Protein AF-A0A256HX04-F1 (afdb_monomer_lite)

Sequence (678 aa):
MGCPYHSNGNDEEATDGHADDVNDGSSVSSDRGIERRSFMKSALAIGGASALTTATGLYGTPETVSAEGGDRIGAEARDNRQHAWDGFETDISEGGVTAHPSHHVTLHLNYVPGKEEEPSAADRATVEEVLREIERHFEWASEGVLFTIGYSPAYFDRFDADLPRGLSPKGKVVKPGLLRPKQLIDTPGVTLDHEDPHADEAEVCLHLASNNAQNIMAVEELLWGGEAEMDGDTVEFDATFSGVLETAGNGSGRPTEYPYRRTGFAGHETITEELESDTDFDPDRIPDDPEAELTMGFNDLYRNSIPREDNATIFEDQNLVVPHPPGAFAQGTIQHVSKLDIDLDRFYDENDTEGRRERMFSPDHTDENTGTVGENLGDSSAPGDTPLRELGGETDKAEQTVDDYDDAGVAGHAQKLSRARFDLETRLTEEGRERLSGSERDELLPAEERDDDLDGHDGNQEAEQVLLRRDVATTDQETPGNLFISLMRFNPYMAYIRQAMNGVAFDSKAFGLTGEDRIDDEKIGAGPDSGIVNYLETKVRGNYLVPPITNRALPHPQGEEVDVSVKRAGENYRVTVDGITADAIEDGSVRCGWFYDVNRAGGAEPRQVVQRGNRTTFVFPADGTGVDTAPGGSDGSVRVRFLAKRSDTGRPVRGTAEILQTASGNAGQKGKKGQKKS

Radius of gyration: 29.5 Å; chains: 1; bounding box: 143×85×70 Å

Secondary structure (DSSP, 8-state):
--------------------------------PPPHHHHHHHHHHH-HHHHHHHHHHHH-PPP-HHHHTPPP--SGGGTT-SS--GGGS-B-STTSPBPPPSEEEEEEEEE---SSSSPPHHHHHHHHHHHHHHHHHS-SSSSS-EEEEEE-HHHHTTSSSPPPGGGPPSSS--TTSS--HHHHHTSTTTS-TT---EE---SEEEEEEES-HHHHHHHHHHTTT--EEETTEEE--SS-STTTEEESSSSSS---STTTEEEEE-SHHHHHHHHHHHSSS-GGGS-S-TT--STTS-----TTTS--HHHHS--TTB-SSS----GGGTT-EEEEEEEEEE-HHHHHHH--HHHHHHHHS-TT--HHHHTTTSGGGTT-SS-TTS-S--TT-S--HHHHHHHHHHHHS---HHHHHHTT-B-SGGGB-HHHHHHHTTSTTGGGSS-S--S---TT-SS----B-S-EE--EEE-TTTS-EEEEEEEESSTHHHHHHHHHHTT--EEGGGGT--GGG--EEPPPP-STTSTTGGGEEEEEEEEEEE--GGG-SS--SS-EE--EEEEEETTEEEEEEES--GGGB-TT--EEEEHHHHHTT-SBPPSEEEEETTEEEEEEESTTS-TTTS---TTSEEEEEEEEEBTTT--EEEEEEEEE------------------

Structure (mmCIF, N/CA/C/O backbone):
data_AF-A0A256HX04-F1
#
_entry.id   AF-A0A256HX04-F1
#
loop_
_atom_site.group_PDB
_atom_site.id
_atom_site.type_symbol
_atom_site.label_atom_id
_atom_site.label_alt_id
_atom_site.label_comp_id
_atom_site.label_asym_id
_atom_site.label_entity_id
_atom_site.label_seq_id
_atom_site.pdbx_PDB_ins_code
_atom_site.Cartn_x
_atom_site.Cartn_y
_atom_site.Cartn_z
_atom_site.occupancy
_atom_site.B_iso_or_equiv
_atom_site.auth_seq_id
_atom_site.auth_comp_id
_atom_site.auth_asym_id
_atom_site.auth_atom_id
_atom_site.pdbx_PDB_model_num
ATOM 1 N N . MET A 1 1 ? 68.482 43.395 -7.588 1.00 31.81 1 MET A N 1
ATOM 2 C CA . MET A 1 1 ? 68.992 44.085 -8.795 1.00 31.81 1 MET A CA 1
ATOM 3 C C . MET A 1 1 ? 67.844 44.105 -9.789 1.00 31.81 1 MET A C 1
ATOM 5 O O . MET A 1 1 ? 67.400 43.022 -10.112 1.00 31.81 1 MET A O 1
ATOM 9 N N . GLY A 1 2 ? 67.246 45.189 -10.262 1.00 28.05 2 GLY A N 1
ATOM 10 C CA . GLY A 1 2 ? 67.180 46.604 -9.907 1.00 28.05 2 GLY A CA 1
ATOM 11 C C . GLY A 1 2 ? 65.850 47.115 -10.505 1.00 28.05 2 GLY A C 1
ATOM 12 O O . GLY A 1 2 ? 65.394 46.583 -11.511 1.00 28.05 2 GLY A O 1
ATOM 13 N N . CYS A 1 3 ? 65.216 48.088 -9.849 1.00 24.70 3 CYS A N 1
ATOM 14 C CA . CYS A 1 3 ? 64.120 48.938 -10.370 1.00 24.70 3 CYS A CA 1
ATOM 15 C C . CYS A 1 3 ? 64.614 49.734 -11.629 1.00 24.70 3 CYS A C 1
ATOM 17 O O . CYS A 1 3 ? 65.830 49.663 -11.842 1.00 24.70 3 CYS A O 1
ATOM 19 N N . PRO A 1 4 ? 63.851 50.580 -12.390 1.00 45.75 4 PRO A N 1
ATOM 20 C CA . PRO A 1 4 ? 62.497 51.139 -12.152 1.00 45.75 4 PRO A CA 1
ATOM 21 C C . PRO A 1 4 ? 61.630 51.570 -13.403 1.00 45.75 4 PRO A C 1
ATOM 23 O O . PRO A 1 4 ? 62.069 51.504 -14.541 1.00 45.75 4 PRO A O 1
ATOM 26 N N . TYR A 1 5 ? 60.412 52.082 -13.128 1.00 27.88 5 TYR A N 1
ATOM 27 C CA . TYR A 1 5 ? 59.719 53.295 -13.663 1.00 27.88 5 TYR A CA 1
ATOM 28 C C . TYR A 1 5 ? 59.412 53.576 -15.170 1.00 27.88 5 TYR A C 1
ATOM 30 O O . TYR A 1 5 ? 60.331 53.680 -15.970 1.00 27.88 5 TYR A O 1
ATOM 38 N N . HIS A 1 6 ? 58.132 53.975 -15.405 1.00 28.02 6 HIS A N 1
ATOM 39 C CA . HIS A 1 6 ? 57.567 55.044 -16.295 1.00 28.02 6 HIS A CA 1
ATOM 40 C C . HIS A 1 6 ? 57.837 55.015 -17.822 1.00 28.02 6 HIS A C 1
ATOM 42 O O . HIS A 1 6 ? 58.852 54.506 -18.258 1.00 28.02 6 HIS A O 1
ATOM 48 N N . SER A 1 7 ? 57.064 55.615 -18.739 1.00 26.83 7 SER A N 1
ATOM 49 C CA . SER A 1 7 ? 55.732 56.249 -18.856 1.00 26.83 7 SER A CA 1
ATOM 50 C C . SER A 1 7 ? 55.528 56.607 -20.354 1.00 26.83 7 SER A C 1
ATOM 52 O O . SER A 1 7 ? 56.500 56.596 -21.107 1.00 26.83 7 SER A O 1
ATOM 54 N N . ASN A 1 8 ? 54.314 57.051 -20.724 1.00 27.41 8 ASN A N 1
ATOM 55 C CA . ASN A 1 8 ? 53.924 57.765 -21.965 1.00 27.41 8 ASN A CA 1
ATOM 56 C C . ASN A 1 8 ? 53.760 56.881 -23.220 1.00 27.41 8 ASN A C 1
ATOM 58 O O . ASN A 1 8 ? 54.606 56.048 -23.501 1.00 27.41 8 ASN A O 1
ATOM 62 N N . GLY A 1 9 ? 52.744 57.031 -24.067 1.00 24.61 9 GLY A N 1
ATOM 63 C CA . GLY A 1 9 ? 51.676 58.022 -24.189 1.00 24.61 9 GLY A CA 1
ATOM 64 C C . GLY A 1 9 ? 51.211 58.057 -25.656 1.00 24.61 9 GLY A C 1
ATOM 65 O O . GLY A 1 9 ? 52.029 57.796 -26.533 1.00 24.61 9 GLY A O 1
ATOM 66 N N . ASN A 1 10 ? 49.945 58.443 -25.859 1.00 26.70 10 ASN A N 1
ATOM 67 C CA . ASN A 1 10 ? 49.370 59.067 -27.065 1.00 26.70 10 ASN A CA 1
ATOM 68 C C . ASN A 1 10 ? 49.108 58.228 -28.339 1.00 26.70 10 ASN A C 1
ATOM 70 O O . ASN A 1 10 ? 50.038 57.767 -28.989 1.00 26.70 10 ASN A O 1
ATOM 74 N N . ASP A 1 11 ? 47.825 58.044 -28.696 1.00 28.39 11 ASP A N 1
ATOM 75 C CA . ASP A 1 11 ? 47.053 58.832 -29.700 1.00 28.39 11 ASP A CA 1
ATOM 76 C C . ASP A 1 11 ? 45.662 58.151 -29.890 1.00 28.39 11 ASP A C 1
ATOM 78 O O . ASP A 1 11 ? 45.596 56.932 -30.027 1.00 28.39 11 ASP A O 1
ATOM 82 N N . GLU A 1 12 ? 44.535 58.796 -29.533 1.00 27.50 12 GLU A N 1
ATOM 83 C CA . GLU A 1 12 ? 43.571 59.509 -30.424 1.00 27.50 12 GLU A CA 1
ATOM 84 C C . GLU A 1 12 ? 43.006 58.592 -31.545 1.00 27.50 12 GLU A C 1
ATOM 86 O O . GLU A 1 12 ? 43.767 58.016 -32.307 1.00 27.50 12 GLU A O 1
ATOM 91 N N . GLU A 1 13 ? 41.706 58.295 -31.686 1.00 28.83 13 GLU A N 1
ATOM 92 C CA . GLU A 1 13 ? 40.530 59.171 -31.816 1.00 28.83 13 GLU A CA 1
ATOM 93 C C . GLU A 1 13 ? 39.208 58.459 -31.436 1.00 28.83 13 GLU A C 1
ATOM 95 O O . GLU A 1 13 ? 39.074 57.237 -31.479 1.00 28.83 13 GLU A O 1
ATOM 100 N N . ALA A 1 14 ? 38.224 59.288 -31.086 1.00 26.91 14 ALA A N 1
ATOM 101 C CA . ALA A 1 14 ? 36.896 58.982 -30.568 1.00 26.91 14 ALA A CA 1
ATOM 102 C C . ALA A 1 14 ? 35.855 58.581 -31.631 1.00 26.91 14 ALA A C 1
ATOM 104 O O . ALA A 1 14 ? 35.930 59.037 -32.765 1.00 26.91 14 ALA A O 1
ATOM 105 N N . THR A 1 15 ? 34.797 57.872 -31.213 1.00 28.62 15 THR A N 1
ATOM 106 C CA . THR A 1 15 ? 33.398 58.261 -31.501 1.00 28.62 15 THR A CA 1
ATOM 107 C C . THR A 1 15 ? 32.454 57.755 -30.401 1.00 28.62 15 THR A C 1
ATOM 109 O O . THR A 1 15 ? 32.723 56.752 -29.745 1.00 28.62 15 THR A O 1
ATOM 112 N N . ASP A 1 16 ? 31.404 58.545 -30.176 1.00 28.33 16 ASP A N 1
ATOM 113 C CA . ASP A 1 16 ? 30.511 58.618 -29.017 1.00 28.33 16 ASP A CA 1
ATOM 114 C C . ASP A 1 16 ? 29.793 57.323 -28.603 1.00 28.33 16 ASP A C 1
ATOM 116 O O . ASP A 1 16 ? 29.107 56.687 -29.403 1.00 28.33 16 ASP A O 1
ATOM 120 N N . GLY A 1 17 ? 29.827 57.040 -27.297 1.00 26.16 17 GLY A N 1
ATOM 121 C CA . GLY A 1 17 ? 28.884 56.173 -26.593 1.00 26.16 17 GLY A CA 1
ATOM 122 C C . GLY A 1 17 ? 28.223 56.962 -25.464 1.00 26.16 17 GLY A C 1
ATOM 123 O O . GLY A 1 17 ? 28.904 57.464 -24.571 1.00 26.16 17 GLY A O 1
ATOM 124 N N . HIS A 1 18 ? 26.903 57.122 -25.549 1.00 29.52 18 HIS A N 1
ATOM 125 C CA . HIS A 1 18 ? 26.073 57.748 -24.522 1.00 29.52 18 HIS A CA 1
ATOM 126 C C . HIS A 1 18 ? 26.058 56.875 -23.258 1.00 29.52 18 HIS A C 1
ATOM 128 O O . HIS A 1 18 ? 25.979 55.652 -23.347 1.00 29.52 18 HIS A O 1
ATOM 134 N N . ALA A 1 19 ? 26.179 57.540 -22.113 1.00 27.75 19 ALA A N 1
ATOM 135 C CA . ALA A 1 19 ? 26.270 56.969 -20.779 1.00 27.75 19 ALA A CA 1
ATOM 136 C C . ALA A 1 19 ? 24.975 56.277 -20.332 1.00 27.75 19 ALA A C 1
ATOM 138 O O . ALA A 1 19 ? 23.899 56.766 -20.655 1.00 27.75 19 ALA A O 1
ATOM 139 N N . ASP A 1 20 ? 25.121 55.207 -19.548 1.00 27.59 20 ASP A N 1
ATOM 140 C CA . ASP A 1 20 ? 24.431 55.027 -18.266 1.00 27.59 20 ASP A CA 1
ATOM 141 C C . ASP A 1 20 ? 25.226 54.032 -17.386 1.00 27.59 20 ASP A C 1
ATOM 143 O O . ASP A 1 20 ? 26.113 53.323 -17.861 1.00 27.59 20 ASP A O 1
ATOM 147 N N . ASP A 1 21 ? 24.974 54.107 -16.082 1.00 28.39 21 ASP A N 1
ATOM 148 C CA . ASP A 1 21 ? 25.891 53.932 -14.950 1.00 28.39 21 ASP A CA 1
ATOM 149 C C . ASP A 1 21 ? 26.612 52.584 -14.741 1.00 28.39 21 ASP A C 1
ATOM 151 O O . ASP A 1 21 ? 26.086 51.491 -14.944 1.00 28.39 21 ASP A O 1
ATOM 155 N N . VAL A 1 22 ? 27.817 52.702 -14.170 1.00 29.70 22 VAL A N 1
ATOM 156 C CA . VAL A 1 22 ? 28.608 51.631 -13.549 1.00 29.70 22 VAL A CA 1
ATOM 157 C C . VAL A 1 22 ? 28.387 51.653 -12.035 1.00 29.70 22 VAL A C 1
ATOM 159 O O . VAL A 1 22 ? 28.636 52.681 -11.408 1.00 29.70 22 VAL A O 1
ATOM 162 N N . ASN A 1 23 ? 28.043 50.508 -11.436 1.00 27.38 23 ASN A N 1
ATOM 163 C CA . ASN A 1 23 ? 28.589 50.100 -10.132 1.00 27.38 23 ASN A CA 1
ATOM 164 C C . ASN A 1 23 ? 28.454 48.572 -9.960 1.00 27.38 23 ASN A C 1
ATOM 166 O O . ASN A 1 23 ? 27.360 48.052 -9.774 1.00 27.38 23 ASN A O 1
ATOM 170 N N . ASP A 1 24 ? 29.504 47.835 -10.318 1.00 27.61 24 ASP A N 1
ATOM 171 C CA . ASP A 1 24 ? 30.390 47.095 -9.394 1.00 27.61 24 ASP A CA 1
ATOM 172 C C . ASP A 1 24 ? 29.794 45.776 -8.863 1.00 27.61 24 ASP A C 1
ATOM 174 O O . ASP A 1 24 ? 29.375 45.651 -7.714 1.00 27.61 24 ASP A O 1
ATOM 178 N N . GLY A 1 25 ? 29.763 44.774 -9.748 1.00 26.23 25 GLY A N 1
ATOM 179 C CA . GLY A 1 25 ? 29.588 43.369 -9.395 1.00 26.23 25 GLY A CA 1
ATOM 180 C C . GLY A 1 25 ? 30.955 42.726 -9.199 1.00 26.23 25 GLY A C 1
ATOM 181 O O . GLY A 1 25 ? 31.544 42.191 -10.138 1.00 26.23 25 GLY A O 1
ATOM 182 N N . SER A 1 26 ? 31.463 42.803 -7.972 1.00 29.31 26 SER A N 1
ATOM 183 C CA . SER A 1 26 ? 32.630 42.051 -7.536 1.00 29.31 26 SER A CA 1
ATOM 184 C C . SER A 1 26 ? 32.356 40.555 -7.679 1.00 29.31 26 SER A C 1
ATOM 186 O O . SER A 1 26 ? 31.420 40.025 -7.081 1.00 29.31 26 SER A O 1
ATOM 188 N N . SER A 1 27 ? 33.205 39.889 -8.455 1.00 34.09 27 SER A N 1
ATOM 189 C CA . SER A 1 27 ? 33.306 38.440 -8.584 1.00 34.09 27 SER A CA 1
ATOM 190 C C . SER A 1 27 ? 33.286 37.749 -7.217 1.00 34.09 27 SER A C 1
ATOM 192 O O . SER A 1 27 ? 34.272 37.811 -6.474 1.00 34.09 27 SER A O 1
ATOM 194 N N . VAL A 1 28 ? 32.191 37.061 -6.905 1.00 32.03 28 VAL A N 1
ATOM 195 C CA . VAL A 1 28 ? 32.170 36.069 -5.832 1.00 32.03 28 VAL A CA 1
ATOM 196 C C . VAL A 1 28 ? 32.679 34.756 -6.414 1.00 32.03 28 VAL A C 1
ATOM 198 O O . VAL A 1 28 ? 32.080 34.161 -7.302 1.00 32.03 28 VAL A O 1
ATOM 201 N N . SER A 1 29 ? 33.856 34.383 -5.926 1.00 28.64 29 SER A N 1
ATOM 202 C CA . SER A 1 29 ? 34.452 33.051 -5.942 1.00 28.64 29 SER A CA 1
ATOM 203 C C . SER A 1 29 ? 33.403 31.934 -5.856 1.00 28.64 29 SER A C 1
ATOM 205 O O . SER A 1 29 ? 32.750 31.794 -4.827 1.00 28.64 29 SER A O 1
ATOM 207 N N . SER A 1 30 ? 33.301 31.119 -6.907 1.00 34.03 30 SER A N 1
ATOM 208 C CA . SER A 1 30 ? 32.633 29.816 -6.902 1.00 34.03 30 SER A CA 1
ATOM 209 C C . SER A 1 30 ? 33.324 28.895 -5.892 1.00 34.03 30 SER A C 1
ATOM 211 O O . SER A 1 30 ? 34.423 28.392 -6.155 1.00 34.03 30 SER A O 1
ATOM 213 N N . ASP A 1 31 ? 32.719 28.721 -4.722 1.00 36.41 31 ASP A N 1
ATOM 214 C CA . ASP A 1 31 ? 33.181 27.744 -3.745 1.00 36.41 31 ASP A CA 1
ATOM 215 C C . ASP A 1 31 ? 32.809 26.340 -4.238 1.00 36.41 31 ASP A C 1
ATOM 217 O O . ASP A 1 31 ? 31.686 26.101 -4.681 1.00 36.41 31 ASP A O 1
ATOM 221 N N . ARG A 1 32 ? 33.777 25.421 -4.213 1.00 39.53 32 ARG A N 1
ATOM 222 C CA . ARG A 1 32 ? 33.613 24.011 -4.601 1.00 39.53 32 ARG A CA 1
ATOM 223 C C . ARG A 1 32 ? 32.899 23.253 -3.478 1.00 39.53 32 ARG A C 1
ATOM 225 O O . ARG A 1 32 ? 33.525 22.461 -2.777 1.00 39.53 32 ARG A O 1
ATOM 232 N N . GLY A 1 33 ? 31.624 23.558 -3.266 1.00 41.88 33 GLY A N 1
ATOM 233 C CA . GLY A 1 33 ? 30.736 22.786 -2.400 1.00 41.88 33 GLY A CA 1
ATOM 234 C C . GLY A 1 33 ? 30.091 21.646 -3.183 1.00 41.88 33 GLY A C 1
ATOM 235 O O . GLY A 1 33 ? 29.759 21.826 -4.350 1.00 41.88 33 GLY A O 1
ATOM 236 N N . ILE A 1 34 ? 29.928 20.483 -2.550 1.00 55.97 34 ILE A N 1
ATOM 237 C CA . ILE A 1 34 ? 29.044 19.426 -3.060 1.00 55.97 34 ILE A CA 1
ATOM 238 C C . ILE A 1 34 ? 27.630 20.018 -3.128 1.00 55.97 34 ILE A C 1
ATOM 240 O O . ILE A 1 34 ? 27.172 20.649 -2.167 1.00 55.97 34 ILE A O 1
ATOM 244 N N . GLU A 1 35 ? 26.965 19.862 -4.269 1.00 77.31 35 GLU A N 1
ATOM 245 C CA . GLU A 1 35 ? 25.598 20.335 -4.465 1.00 77.31 35 GLU A CA 1
ATOM 246 C C . GLU A 1 35 ? 24.657 19.674 -3.443 1.00 77.31 35 GLU A C 1
ATOM 248 O O . GLU A 1 35 ? 24.778 18.481 -3.165 1.00 77.31 35 GLU A O 1
ATOM 253 N N . ARG A 1 36 ? 23.745 20.453 -2.832 1.00 75.88 36 ARG A N 1
ATOM 254 C CA . ARG A 1 36 ? 22.874 19.994 -1.724 1.00 75.88 36 ARG A CA 1
ATOM 255 C C . ARG A 1 36 ? 22.193 18.670 -2.038 1.00 75.88 36 ARG A C 1
ATOM 257 O O . ARG A 1 36 ? 22.137 17.794 -1.181 1.00 75.88 36 ARG A O 1
ATOM 264 N N . ARG A 1 37 ? 21.682 18.557 -3.259 1.00 68.81 37 ARG A N 1
ATOM 265 C CA . ARG A 1 37 ? 20.945 17.397 -3.739 1.00 68.81 37 ARG A CA 1
ATOM 266 C C . ARG A 1 37 ? 21.820 16.137 -3.739 1.00 68.81 37 ARG A C 1
ATOM 268 O O . ARG A 1 37 ? 21.463 15.182 -3.058 1.00 68.81 37 ARG A O 1
ATOM 275 N N . SER A 1 38 ? 22.981 16.183 -4.394 1.00 70.00 38 SER A N 1
ATOM 276 C CA . SER A 1 38 ? 23.951 15.078 -4.432 1.00 70.00 38 SER A CA 1
ATOM 277 C C . SER A 1 38 ? 24.375 14.630 -3.025 1.00 70.00 38 SER A C 1
ATOM 279 O O . SER A 1 38 ? 24.358 13.442 -2.717 1.00 70.00 38 SER A O 1
ATOM 281 N N . PHE A 1 39 ? 24.643 15.569 -2.105 1.00 80.25 39 PHE A N 1
ATOM 282 C CA . PHE A 1 39 ? 24.983 15.201 -0.726 1.00 80.25 39 PHE A CA 1
ATOM 283 C C . PHE A 1 39 ? 23.847 14.459 -0.004 1.00 80.25 39 PHE A C 1
ATOM 285 O O . PHE A 1 39 ? 24.104 13.475 0.690 1.00 80.25 39 PHE A O 1
ATOM 292 N N . MET A 1 40 ? 22.603 14.942 -0.114 1.00 78.19 40 MET A N 1
ATOM 293 C CA . MET A 1 40 ? 21.465 14.373 0.620 1.00 78.19 40 MET A CA 1
ATOM 294 C C . MET A 1 40 ? 21.167 12.935 0.225 1.00 78.19 40 MET A C 1
ATOM 296 O O . MET A 1 40 ? 20.784 12.137 1.080 1.00 78.19 40 MET A O 1
ATOM 300 N N . LYS A 1 41 ? 21.375 12.599 -1.043 1.00 67.00 41 LYS A N 1
ATOM 301 C CA . LYS A 1 41 ? 21.147 11.250 -1.548 1.00 67.00 41 LYS A CA 1
ATOM 302 C C . LYS A 1 41 ? 22.207 10.277 -1.060 1.00 67.00 41 LYS A C 1
ATOM 304 O O . LYS A 1 41 ? 21.853 9.292 -0.418 1.00 67.00 41 LYS A O 1
ATOM 309 N N . SER A 1 42 ? 23.492 10.627 -1.183 1.00 73.44 42 SER A N 1
ATOM 310 C CA . SER A 1 42 ? 24.570 9.823 -0.593 1.00 73.44 42 SER A CA 1
ATOM 311 C C . SER A 1 42 ? 24.398 9.681 0.926 1.00 73.44 42 SER A C 1
ATOM 313 O O . SER A 1 42 ? 24.632 8.614 1.493 1.00 73.44 42 SER A O 1
ATOM 315 N N . ALA A 1 43 ? 23.950 10.742 1.609 1.00 77.88 43 ALA A N 1
ATOM 316 C CA . ALA A 1 43 ? 23.636 10.694 3.034 1.00 77.88 43 ALA A CA 1
ATOM 317 C C . ALA A 1 43 ? 22.478 9.729 3.340 1.00 77.88 43 ALA A C 1
ATOM 319 O O . ALA A 1 43 ? 22.570 8.987 4.315 1.00 77.88 43 ALA A O 1
ATOM 320 N N . LEU A 1 44 ? 21.431 9.686 2.511 1.00 77.75 44 LEU A N 1
ATOM 321 C CA . LEU A 1 44 ? 20.323 8.738 2.644 1.00 77.75 44 LEU A CA 1
ATOM 322 C C . LEU A 1 44 ? 20.750 7.296 2.350 1.00 77.75 44 LEU A C 1
ATOM 324 O O . LEU A 1 44 ? 20.346 6.390 3.082 1.00 77.75 44 LEU A O 1
ATOM 328 N N . ALA A 1 45 ? 21.579 7.078 1.327 1.00 75.00 45 ALA A N 1
ATOM 329 C CA . ALA A 1 45 ? 22.135 5.770 0.989 1.00 75.00 45 ALA A CA 1
ATOM 330 C C . ALA A 1 45 ? 22.935 5.195 2.168 1.00 75.00 45 ALA A C 1
ATOM 332 O O . ALA A 1 45 ? 22.674 4.074 2.606 1.00 75.00 45 ALA A O 1
ATOM 333 N N . ILE A 1 46 ? 23.818 6.004 2.769 1.00 77.44 46 ILE A N 1
ATOM 334 C CA . ILE A 1 46 ? 24.570 5.643 3.985 1.00 77.44 46 ILE A CA 1
ATOM 335 C C . ILE A 1 46 ? 23.630 5.487 5.191 1.00 77.44 46 ILE A C 1
ATOM 337 O O . ILE A 1 46 ? 23.774 4.564 5.995 1.00 77.44 46 ILE A O 1
ATOM 341 N N . GLY A 1 47 ? 22.680 6.412 5.322 1.00 77.75 47 GLY A N 1
ATOM 342 C CA . GLY A 1 47 ? 21.753 6.518 6.435 1.00 77.75 47 GLY A CA 1
ATOM 343 C C . GLY A 1 47 ? 22.410 6.845 7.782 1.00 77.75 47 GLY A C 1
ATOM 344 O O . GLY A 1 47 ? 23.625 6.978 7.952 1.00 77.75 47 GLY A O 1
ATOM 345 N N . GLY A 1 48 ? 21.557 6.955 8.794 1.00 77.44 48 GLY A N 1
ATOM 346 C CA . GLY A 1 48 ? 21.949 7.022 10.195 1.00 77.44 48 GLY A CA 1
ATOM 347 C C . GLY A 1 48 ? 22.441 8.374 10.737 1.00 77.44 48 GLY A C 1
ATOM 348 O O . GLY A 1 48 ? 22.615 9.356 10.020 1.00 77.44 48 GLY A O 1
ATOM 349 N N . ALA A 1 49 ? 22.697 8.418 12.051 1.00 77.19 49 ALA A N 1
ATOM 350 C CA . ALA A 1 49 ? 22.782 9.654 12.833 1.00 77.19 49 ALA A CA 1
ATOM 351 C C . ALA A 1 49 ? 23.905 10.580 12.378 1.00 77.19 49 ALA A C 1
ATOM 353 O O . ALA A 1 49 ? 23.778 11.802 12.423 1.00 77.19 49 ALA A O 1
ATOM 354 N N . SER A 1 50 ? 25.023 9.999 11.935 1.00 73.75 50 SER A N 1
ATOM 355 C CA . SER A 1 50 ? 26.154 10.772 11.417 1.00 73.75 50 SER A CA 1
ATOM 356 C C . SER A 1 50 ? 25.823 11.427 10.074 1.00 73.75 50 SER A C 1
ATOM 358 O O . SER A 1 50 ? 26.186 12.587 9.871 1.00 73.75 50 SER A O 1
ATOM 360 N N . ALA A 1 51 ? 25.112 10.723 9.187 1.00 76.69 51 ALA A N 1
ATOM 361 C CA . ALA A 1 51 ? 24.653 11.275 7.918 1.00 76.69 51 ALA A CA 1
ATOM 362 C C . ALA A 1 51 ? 23.617 12.384 8.156 1.00 76.69 51 ALA A C 1
ATOM 364 O O . ALA A 1 51 ? 23.801 13.495 7.660 1.00 76.69 51 ALA A O 1
ATOM 365 N N . LEU A 1 52 ? 22.630 12.139 9.030 1.00 81.00 52 LEU A N 1
ATOM 366 C CA . LEU A 1 52 ? 21.625 13.130 9.430 1.00 81.00 52 LEU A CA 1
ATOM 367 C C . LEU A 1 52 ? 22.259 14.385 10.050 1.00 81.00 52 LEU A C 1
ATOM 369 O O . LEU A 1 52 ? 21.991 15.496 9.609 1.00 81.00 52 LEU A O 1
ATOM 373 N N . THR A 1 53 ? 23.158 14.224 11.026 1.00 77.56 53 THR A N 1
ATOM 374 C CA . THR A 1 53 ? 23.842 15.358 11.678 1.00 77.56 53 THR A CA 1
ATOM 375 C C . THR A 1 53 ? 24.629 16.194 10.668 1.00 77.56 53 THR A C 1
ATOM 377 O O . THR A 1 53 ? 24.638 17.424 10.741 1.00 77.56 53 THR A O 1
ATOM 380 N N . THR A 1 54 ? 25.294 15.540 9.711 1.00 80.38 54 THR A N 1
ATOM 381 C CA . THR A 1 54 ? 26.069 16.237 8.677 1.00 80.38 54 THR A CA 1
ATOM 382 C C . THR A 1 54 ? 25.150 16.979 7.706 1.00 80.38 54 THR A C 1
ATOM 384 O O . THR A 1 54 ? 25.407 18.145 7.408 1.00 80.38 54 THR A O 1
ATOM 387 N N . ALA A 1 55 ? 24.056 16.343 7.277 1.00 78.94 55 ALA A N 1
ATOM 388 C CA . ALA A 1 55 ? 23.017 16.951 6.450 1.00 78.94 55 ALA A CA 1
ATOM 389 C C . ALA A 1 55 ? 22.442 18.212 7.107 1.00 78.94 55 ALA A C 1
ATOM 391 O O . ALA A 1 55 ? 22.448 19.283 6.499 1.00 78.94 55 ALA A O 1
ATOM 392 N N . THR A 1 56 ? 22.055 18.113 8.381 1.00 79.94 56 THR A N 1
ATOM 393 C CA . THR A 1 56 ? 21.534 19.239 9.159 1.00 79.94 56 THR A CA 1
ATOM 394 C C . THR A 1 56 ? 22.555 20.367 9.296 1.00 79.94 56 THR A C 1
ATOM 396 O O . THR A 1 56 ? 22.228 21.536 9.096 1.00 79.94 56 THR A O 1
ATOM 399 N N . GLY A 1 57 ? 23.815 20.033 9.594 1.00 74.25 57 GLY A N 1
ATOM 400 C CA . GLY A 1 57 ? 24.879 21.025 9.755 1.00 74.25 57 GLY A CA 1
ATOM 401 C C . GLY A 1 57 ? 25.228 21.786 8.472 1.00 74.25 57 GLY A C 1
ATOM 402 O O . GLY A 1 57 ? 25.630 22.947 8.549 1.00 74.25 57 GLY A O 1
ATOM 403 N N . LEU A 1 58 ? 25.086 21.152 7.305 1.00 76.81 58 LEU A N 1
ATOM 404 C CA . LEU A 1 58 ? 25.407 21.758 6.010 1.00 76.81 58 LEU A CA 1
ATOM 405 C C . LEU A 1 58 ? 24.225 22.504 5.382 1.00 76.81 58 LEU A C 1
ATOM 407 O O . LEU A 1 58 ? 24.440 23.530 4.735 1.00 76.81 58 LEU A O 1
ATOM 411 N N . TYR A 1 59 ? 22.998 22.008 5.561 1.00 79.69 59 TYR A N 1
ATOM 412 C CA . TYR A 1 59 ? 21.851 22.436 4.752 1.00 79.69 59 TYR A CA 1
ATOM 413 C C . TYR A 1 59 ? 20.610 22.847 5.556 1.00 79.69 59 TYR A C 1
ATOM 415 O O . TYR A 1 59 ? 19.608 23.234 4.955 1.00 79.69 59 TYR A O 1
ATOM 423 N N . GLY A 1 60 ? 20.691 22.833 6.889 1.00 77.88 60 GLY A N 1
ATOM 424 C CA . GLY A 1 60 ? 19.593 23.203 7.781 1.00 77.88 60 GLY A CA 1
ATOM 425 C C . GLY A 1 60 ? 18.739 22.013 8.216 1.00 77.88 60 GLY A C 1
ATOM 426 O O . GLY A 1 60 ? 18.906 20.890 7.740 1.00 77.88 60 GLY A O 1
ATOM 427 N N . THR A 1 61 ? 17.853 22.264 9.175 1.00 77.56 61 THR A N 1
ATOM 428 C CA . THR A 1 61 ? 16.944 21.267 9.747 1.00 77.56 61 THR A CA 1
ATOM 429 C C . THR A 1 61 ? 15.731 21.044 8.841 1.00 77.56 61 THR A C 1
ATOM 431 O O . THR A 1 61 ? 15.283 22.003 8.212 1.00 77.56 61 THR A O 1
ATOM 434 N N . PRO A 1 62 ? 15.180 19.821 8.786 1.00 76.50 62 PRO A N 1
ATOM 435 C CA . PRO A 1 62 ? 13.854 19.609 8.223 1.00 76.50 62 PRO A CA 1
ATOM 436 C C . PRO A 1 62 ? 12.756 20.308 9.042 1.00 76.50 62 PRO A C 1
ATOM 438 O O . PRO A 1 62 ? 12.951 20.589 10.231 1.00 76.50 62 PRO A O 1
ATOM 441 N N . GLU A 1 63 ? 11.624 20.572 8.385 1.00 73.56 63 GLU A N 1
ATOM 442 C CA . GLU A 1 63 ? 10.450 21.232 8.969 1.00 73.56 63 GLU A CA 1
ATOM 443 C C . GLU A 1 63 ? 9.461 20.219 9.576 1.00 73.56 63 GLU A C 1
ATOM 445 O O . GLU A 1 63 ? 9.442 19.039 9.215 1.00 73.56 63 GLU A O 1
ATOM 450 N N . THR A 1 64 ? 8.645 20.679 10.524 1.00 72.69 64 THR A N 1
ATOM 451 C CA . THR A 1 64 ? 7.629 19.905 11.248 1.00 72.69 64 THR A CA 1
ATOM 452 C C . THR A 1 64 ? 6.214 20.399 10.951 1.00 72.69 64 THR A C 1
ATOM 454 O O . THR A 1 64 ? 5.990 21.582 10.704 1.00 72.69 64 THR A O 1
ATOM 457 N N . VAL A 1 65 ? 5.207 19.534 11.136 1.00 67.94 65 VAL A N 1
ATOM 458 C CA . VAL A 1 65 ? 3.776 19.927 11.048 1.00 67.94 65 VAL A CA 1
ATOM 459 C C . VAL A 1 65 ? 3.443 21.110 11.961 1.00 67.94 65 VAL A C 1
ATOM 461 O O . VAL A 1 65 ? 2.647 21.988 11.626 1.00 67.94 65 VAL A O 1
ATOM 464 N N . SER A 1 66 ? 4.049 21.133 13.151 1.00 61.34 66 SER A N 1
ATOM 465 C CA . SER A 1 66 ? 3.792 22.175 14.147 1.00 61.34 66 SER A CA 1
ATOM 466 C C . SER A 1 66 ? 4.286 23.550 13.695 1.00 61.34 66 SER A C 1
ATOM 468 O O . SER A 1 66 ? 3.682 24.552 14.086 1.00 61.34 66 SER A O 1
ATOM 470 N N . ALA A 1 67 ? 5.336 23.618 12.872 1.00 57.75 67 ALA A N 1
ATOM 471 C CA . ALA A 1 67 ? 5.847 24.880 12.346 1.00 57.75 67 ALA A CA 1
ATOM 472 C C . ALA A 1 67 ? 4.888 25.536 11.346 1.00 57.75 67 ALA A C 1
ATOM 474 O O . ALA A 1 67 ? 4.779 26.765 11.326 1.00 57.75 67 ALA A O 1
ATOM 475 N N . GLU A 1 68 ? 4.119 24.745 10.599 1.00 61.06 68 GLU A N 1
ATOM 476 C CA . GLU A 1 68 ? 3.119 25.263 9.660 1.00 61.06 68 GLU A CA 1
ATOM 477 C C . GLU A 1 68 ? 1.762 25.579 10.310 1.00 61.06 68 GLU A C 1
ATOM 479 O O . GLU A 1 68 ? 0.906 26.239 9.716 1.00 61.06 68 GLU A O 1
ATOM 484 N N . GLY A 1 69 ? 1.547 25.150 11.558 1.00 58.31 69 GLY A N 1
ATOM 485 C CA . GLY A 1 69 ? 0.282 25.352 12.269 1.00 58.31 69 GLY A CA 1
ATOM 486 C C . GLY A 1 69 ? -0.893 24.557 11.686 1.00 58.31 69 GLY A C 1
ATOM 487 O O . GLY A 1 69 ? -2.046 24.927 11.923 1.00 58.31 69 GLY A O 1
ATOM 488 N N . GLY A 1 70 ? -0.605 23.497 10.924 1.00 61.66 70 GLY A N 1
ATOM 489 C CA . GLY A 1 70 ? -1.594 22.596 10.338 1.00 61.66 70 GLY A CA 1
ATOM 490 C C . GLY A 1 70 ? -2.156 21.583 11.341 1.00 61.66 70 GLY A C 1
ATOM 491 O O . GLY A 1 70 ? -1.474 21.149 12.271 1.00 61.66 70 GLY A O 1
ATOM 492 N N . ASP A 1 71 ? -3.415 21.185 11.144 1.00 69.00 71 ASP A N 1
ATOM 493 C CA . ASP A 1 71 ? -3.999 20.041 11.846 1.00 69.00 71 ASP A CA 1
ATOM 494 C C . ASP A 1 71 ? -3.507 18.733 11.213 1.00 69.00 71 ASP A C 1
ATOM 496 O O . ASP A 1 71 ? -3.388 18.609 9.995 1.00 69.00 71 ASP A O 1
ATOM 500 N N . ARG A 1 72 ? -3.283 17.708 12.040 1.00 79.44 72 ARG A N 1
ATOM 501 C CA . ARG A 1 72 ? -2.903 16.377 11.554 1.00 79.44 72 ARG A CA 1
ATOM 502 C C . ARG A 1 72 ? -3.984 15.777 10.646 1.00 79.44 72 ARG A C 1
ATOM 504 O O . ARG A 1 72 ? -5.152 15.683 11.032 1.00 79.44 72 ARG A O 1
ATOM 511 N N . ILE A 1 73 ? -3.558 15.196 9.523 1.00 87.19 73 ILE A N 1
ATOM 512 C CA . ILE A 1 73 ? -4.425 14.420 8.628 1.00 87.19 73 ILE A CA 1
ATOM 513 C C . ILE A 1 73 ? -4.818 13.080 9.291 1.00 87.19 73 ILE A C 1
ATOM 515 O O . ILE A 1 73 ? -4.023 12.151 9.497 1.00 87.19 73 ILE A O 1
ATOM 519 N N . GLY A 1 74 ? -6.089 12.997 9.692 1.00 89.38 74 GLY A N 1
ATOM 520 C CA . GLY A 1 74 ? -6.669 11.857 10.403 1.00 89.38 74 GLY A CA 1
ATOM 521 C C . GLY A 1 74 ? -6.912 10.620 9.528 1.00 89.38 74 GLY A C 1
ATOM 522 O O . GLY A 1 74 ? -6.624 10.602 8.336 1.00 89.38 74 GLY A O 1
ATOM 523 N N . ALA A 1 75 ? -7.454 9.561 10.137 1.00 93.81 75 ALA A N 1
ATOM 524 C CA . ALA A 1 75 ? -7.839 8.348 9.409 1.00 93.81 75 ALA A CA 1
ATOM 525 C C . ALA A 1 75 ? -9.054 8.581 8.498 1.00 93.81 75 ALA A C 1
ATOM 527 O O . ALA A 1 75 ? -9.074 8.063 7.393 1.00 93.81 75 ALA A O 1
ATOM 528 N N . GLU A 1 76 ? -10.037 9.371 8.944 1.00 92.94 76 GLU A N 1
ATOM 529 C CA . GLU A 1 76 ? -11.244 9.694 8.166 1.00 92.94 76 GLU A CA 1
ATOM 530 C C . GLU A 1 76 ? -10.912 10.484 6.893 1.00 92.94 76 GLU A C 1
ATOM 532 O O . GLU A 1 76 ? -11.377 10.129 5.822 1.00 92.94 76 GLU A O 1
ATOM 537 N N . ALA A 1 77 ? -10.018 11.477 6.981 1.00 91.19 77 ALA A N 1
ATOM 538 C CA . ALA A 1 77 ? -9.554 12.252 5.823 1.00 91.19 77 ALA A CA 1
ATOM 539 C C . ALA A 1 77 ? -8.776 11.418 4.784 1.00 91.19 77 ALA A C 1
ATOM 541 O O . ALA A 1 77 ? -8.561 11.876 3.671 1.00 91.19 77 ALA A O 1
ATOM 542 N N . ARG A 1 78 ? -8.344 10.209 5.160 1.00 92.69 78 ARG A N 1
ATOM 543 C CA . ARG A 1 78 ? -7.635 9.249 4.301 1.00 92.69 78 ARG A CA 1
ATOM 544 C C . ARG A 1 78 ? -8.482 8.015 3.999 1.00 92.69 78 ARG A C 1
ATOM 546 O O . ARG A 1 78 ? -7.936 6.971 3.659 1.00 92.69 78 ARG A O 1
ATOM 553 N N . ASP A 1 79 ? -9.794 8.064 4.234 1.00 93.69 79 ASP A N 1
ATOM 554 C CA . ASP A 1 79 ? -10.711 6.931 4.052 1.00 93.69 79 ASP A CA 1
ATOM 555 C C . ASP A 1 79 ? -10.278 5.638 4.766 1.00 93.69 79 ASP A C 1
ATOM 557 O O . ASP A 1 79 ? -10.592 4.521 4.345 1.00 93.69 79 ASP A O 1
ATOM 561 N N . ASN A 1 80 ? -9.556 5.776 5.882 1.00 96.94 80 ASN A N 1
ATOM 562 C CA . ASN A 1 80 ? -8.931 4.696 6.646 1.00 96.94 80 ASN A CA 1
ATOM 563 C C . ASN A 1 80 ? -7.855 3.905 5.873 1.00 96.94 80 ASN A C 1
ATOM 565 O O . ASN A 1 80 ? -7.510 2.792 6.277 1.00 96.94 80 ASN A O 1
ATOM 569 N N . ARG A 1 81 ? -7.305 4.463 4.792 1.00 96.44 81 ARG A N 1
ATOM 570 C CA . ARG A 1 81 ? -6.327 3.832 3.897 1.00 96.44 81 ARG A CA 1
ATOM 571 C C . ARG A 1 81 ? -4.933 4.380 4.166 1.00 96.44 81 ARG A C 1
ATOM 573 O O . ARG A 1 81 ? -4.721 5.585 4.187 1.00 96.44 81 ARG A O 1
ATOM 580 N N . GLN A 1 82 ? -3.964 3.488 4.362 1.00 97.56 82 GLN A N 1
ATOM 581 C CA . GLN A 1 82 ? -2.557 3.899 4.459 1.00 97.56 82 GLN A CA 1
ATOM 582 C C . GLN A 1 82 ? -1.973 4.262 3.095 1.00 97.56 82 GLN A C 1
ATOM 584 O O . GLN A 1 82 ? -1.067 5.079 3.013 1.00 97.56 82 GLN A O 1
ATOM 589 N N . HIS A 1 83 ? -2.478 3.616 2.047 1.00 94.56 83 HIS A N 1
ATOM 590 C CA . HIS A 1 83 ? -1.972 3.703 0.685 1.00 94.56 83 HIS A CA 1
ATOM 591 C C . HIS A 1 83 ? -2.642 4.792 -0.153 1.00 94.56 83 HIS A C 1
ATOM 593 O O . HIS A 1 83 ? -2.388 4.811 -1.347 1.00 94.56 83 HIS A O 1
ATOM 599 N N . ALA A 1 84 ? -3.509 5.616 0.451 1.00 90.94 84 ALA A N 1
ATOM 600 C CA . ALA A 1 84 ? -4.182 6.717 -0.227 1.00 90.94 84 ALA A CA 1
ATOM 601 C C . ALA A 1 84 ? -3.302 7.975 -0.208 1.00 90.94 84 ALA A C 1
ATOM 603 O O . ALA A 1 84 ? -3.401 8.789 0.716 1.00 90.94 84 ALA A O 1
ATOM 604 N N . TRP A 1 85 ? -2.355 8.052 -1.138 1.00 91.25 85 TRP A N 1
ATOM 605 C CA . TRP A 1 85 ? -1.380 9.131 -1.261 1.00 91.25 85 TRP A CA 1
ATOM 606 C C . TRP A 1 85 ? -1.729 10.110 -2.376 1.00 91.25 85 TRP A C 1
ATOM 608 O O . TRP A 1 85 ? -1.354 11.264 -2.226 1.00 91.25 85 TRP A O 1
ATOM 618 N N . ASP A 1 86 ? -2.477 9.715 -3.413 1.00 84.56 86 ASP A N 1
ATOM 619 C CA . ASP A 1 86 ? -2.743 10.566 -4.591 1.00 84.56 86 ASP A CA 1
ATOM 620 C C . ASP A 1 86 ? -3.281 11.958 -4.199 1.00 84.56 86 ASP A C 1
ATOM 622 O O . ASP A 1 86 ? -2.853 12.979 -4.719 1.00 84.56 86 ASP A O 1
ATOM 626 N N . GLY A 1 87 ? -4.169 12.041 -3.201 1.00 82.88 87 GLY A N 1
ATOM 627 C CA . GLY A 1 87 ? -4.706 13.322 -2.709 1.00 82.88 87 GLY A CA 1
ATOM 628 C C . GLY A 1 87 ? -3.724 14.206 -1.917 1.00 82.88 87 GLY A C 1
ATOM 629 O O . GLY A 1 87 ? -4.106 15.292 -1.485 1.00 82.88 87 GLY A O 1
ATOM 630 N N . PHE A 1 88 ? -2.502 13.732 -1.676 1.00 86.00 88 PHE A N 1
ATOM 631 C CA . PHE A 1 88 ? -1.472 14.352 -0.830 1.00 86.00 88 PHE A CA 1
ATOM 632 C C . PHE A 1 88 ? -0.097 14.421 -1.510 1.00 86.00 88 PHE A C 1
ATOM 634 O O . PHE A 1 88 ? 0.865 14.919 -0.919 1.00 86.00 88 PHE A O 1
ATOM 641 N N . GLU A 1 89 ? 0.015 13.899 -2.727 1.00 83.62 89 GLU A N 1
ATOM 642 C CA . GLU A 1 89 ? 1.219 14.011 -3.533 1.00 83.62 89 GLU A CA 1
ATOM 643 C C . GLU A 1 89 ? 1.264 15.353 -4.273 1.00 83.62 89 GLU A C 1
ATOM 645 O O . GLU A 1 89 ? 0.240 15.996 -4.517 1.00 83.62 89 GLU A O 1
ATOM 650 N N . THR A 1 90 ? 2.469 15.800 -4.626 1.00 70.56 90 THR A N 1
ATOM 651 C CA . THR A 1 90 ? 2.639 17.023 -5.413 1.00 70.56 90 THR A CA 1
ATOM 652 C C . THR A 1 90 ? 2.157 16.793 -6.848 1.00 70.56 90 THR A C 1
ATOM 654 O O . THR A 1 90 ? 2.655 15.918 -7.558 1.00 70.56 90 THR A O 1
ATOM 657 N N . ASP A 1 91 ? 1.205 17.610 -7.291 1.00 62.12 91 ASP A N 1
ATOM 658 C CA . ASP A 1 91 ? 0.720 17.635 -8.672 1.00 62.12 91 ASP A CA 1
ATOM 659 C C . ASP A 1 91 ? 1.755 18.354 -9.555 1.00 62.12 91 ASP A C 1
ATOM 661 O O . ASP A 1 91 ? 1.858 19.584 -9.520 1.00 62.12 91 ASP A O 1
ATOM 665 N N . ILE A 1 92 ? 2.609 17.594 -10.251 1.00 54.66 92 ILE A N 1
ATOM 666 C CA . ILE A 1 92 ? 3.690 18.161 -11.083 1.00 54.66 92 ILE A CA 1
ATOM 667 C C . ILE A 1 92 ? 3.735 17.647 -12.523 1.00 54.66 92 ILE A C 1
ATOM 669 O O . ILE A 1 92 ? 4.481 18.228 -13.307 1.00 54.66 92 ILE A O 1
ATOM 673 N N . SER A 1 93 ? 2.973 16.615 -12.905 1.00 54.62 93 SER A N 1
ATOM 674 C CA . SER A 1 93 ? 2.982 16.175 -14.307 1.00 54.62 93 SER A CA 1
ATOM 675 C C . SER A 1 93 ? 2.057 17.051 -15.157 1.00 54.62 93 SER A C 1
ATOM 677 O O . SER A 1 93 ? 0.919 17.351 -14.773 1.00 54.62 93 SER A O 1
ATOM 679 N N . GLU A 1 94 ? 2.542 17.476 -16.329 1.00 45.50 94 GLU A N 1
ATOM 680 C CA . GLU A 1 94 ? 1.691 18.014 -17.396 1.00 45.50 94 GLU A CA 1
ATOM 681 C C . GLU A 1 94 ? 0.792 16.875 -17.878 1.00 45.50 94 GLU A C 1
ATOM 683 O O . GLU A 1 94 ? 1.146 16.145 -18.790 1.00 45.50 94 GLU A O 1
ATOM 688 N N . GLY A 1 95 ? -0.316 16.659 -17.171 1.00 50.03 95 GLY A N 1
ATOM 689 C CA . GLY A 1 95 ? -1.100 15.448 -17.360 1.00 50.03 95 GLY A CA 1
ATOM 690 C C . GLY A 1 95 ? -1.757 14.877 -16.121 1.00 50.03 95 GLY A C 1
ATOM 691 O O . GLY A 1 95 ? -2.284 13.781 -16.198 1.00 50.03 95 GLY A O 1
ATOM 692 N N . GLY A 1 96 ? -1.710 15.558 -14.968 1.00 52.84 96 GLY A N 1
ATOM 693 C CA . GLY A 1 96 ? -2.477 15.240 -13.755 1.00 52.84 96 GLY A CA 1
ATOM 694 C C . GLY A 1 96 ? -2.373 13.795 -13.248 1.00 52.84 96 GLY A C 1
ATOM 695 O O . GLY A 1 96 ? -3.337 13.267 -12.687 1.00 52.84 96 GLY A O 1
ATOM 696 N N . VAL A 1 97 ? -1.220 13.154 -13.463 1.00 60.84 97 VAL A N 1
ATOM 697 C CA . VAL A 1 97 ? -0.691 12.080 -12.611 1.00 60.84 97 VAL A CA 1
ATOM 698 C C . VAL A 1 97 ? 0.125 12.742 -11.505 1.00 60.84 97 VAL A C 1
ATOM 700 O O . VAL A 1 97 ? 0.981 13.588 -11.775 1.00 60.84 97 VAL A O 1
ATOM 703 N N . THR A 1 98 ? -0.100 12.375 -10.253 1.00 64.56 98 THR A N 1
ATOM 704 C CA . THR A 1 98 ? 0.760 12.858 -9.175 1.00 64.56 98 THR A CA 1
ATOM 705 C C . THR A 1 98 ? 2.140 12.219 -9.281 1.00 64.56 98 THR A C 1
ATOM 707 O O . THR A 1 98 ? 2.260 11.018 -9.524 1.00 64.56 98 THR A O 1
ATOM 710 N N . ALA A 1 99 ? 3.201 13.013 -9.123 1.00 69.12 99 ALA A N 1
ATOM 711 C CA . ALA A 1 99 ? 4.536 12.433 -9.104 1.00 69.12 99 ALA A CA 1
ATOM 712 C C . ALA A 1 99 ? 4.801 11.787 -7.750 1.00 69.12 99 ALA A C 1
ATOM 714 O O . ALA A 1 99 ? 4.532 12.365 -6.689 1.00 69.12 99 ALA A O 1
ATOM 715 N N . HIS A 1 100 ? 5.385 10.597 -7.798 1.00 75.50 100 HIS A N 1
ATOM 716 C CA . HIS A 1 100 ? 5.822 9.915 -6.596 1.00 75.50 100 HIS A CA 1
ATOM 717 C C . HIS A 1 100 ? 6.940 10.701 -5.896 1.00 75.50 100 HIS A C 1
ATOM 719 O O . HIS A 1 100 ? 7.742 11.367 -6.559 1.00 75.50 100 HIS A O 1
ATOM 725 N N . PRO A 1 101 ? 7.028 10.627 -4.555 1.00 88.06 101 PRO A N 1
ATOM 726 C CA . PRO A 1 101 ? 8.106 11.278 -3.833 1.00 88.06 101 PRO A CA 1
ATOM 727 C C . PRO A 1 101 ? 9.494 10.835 -4.322 1.00 88.06 101 PRO A C 1
ATOM 729 O O . PRO A 1 101 ? 9.726 9.660 -4.592 1.00 88.06 101 PRO A O 1
ATOM 732 N N . SER A 1 102 ? 10.458 11.754 -4.396 1.00 87.12 102 SER A N 1
ATOM 733 C CA . SER A 1 102 ? 11.762 11.462 -5.016 1.00 87.12 102 SER A CA 1
ATOM 734 C C . SER A 1 102 ? 12.624 10.449 -4.259 1.00 87.12 102 SER A C 1
ATOM 736 O O . SER A 1 102 ? 13.569 9.915 -4.838 1.00 87.12 102 SER A O 1
ATOM 738 N N . HIS A 1 103 ? 12.355 10.193 -2.976 1.00 91.94 103 HIS A N 1
ATOM 739 C CA . HIS A 1 103 ? 13.130 9.275 -2.144 1.00 91.94 103 HIS A CA 1
ATOM 740 C C . HIS A 1 103 ? 12.237 8.270 -1.434 1.00 91.94 103 HIS A C 1
ATOM 742 O O . HIS A 1 103 ? 11.253 8.634 -0.793 1.00 91.94 103 HIS A O 1
ATOM 748 N N . HIS A 1 104 ? 12.612 6.998 -1.518 1.00 95.81 104 HIS A N 1
ATOM 749 C CA . HIS A 1 104 ? 11.898 5.882 -0.917 1.00 95.81 104 HIS A CA 1
ATOM 750 C C . HIS A 1 104 ? 12.862 5.049 -0.071 1.00 95.81 104 HIS A C 1
ATOM 752 O O . HIS A 1 104 ? 13.994 4.777 -0.472 1.00 95.81 104 HIS A O 1
ATOM 758 N N . VAL A 1 105 ? 12.393 4.589 1.088 1.00 97.81 105 VAL A N 1
ATOM 759 C CA . VAL A 1 105 ? 13.096 3.602 1.912 1.00 97.81 105 VAL A CA 1
ATOM 760 C C . VAL A 1 105 ? 12.123 2.533 2.383 1.00 97.81 105 VAL A C 1
ATOM 762 O O . VAL A 1 105 ? 11.065 2.843 2.929 1.00 97.81 105 VAL A O 1
ATOM 765 N N . THR A 1 106 ? 12.485 1.260 2.222 1.00 98.44 106 THR A N 1
ATOM 766 C CA . THR A 1 106 ? 11.758 0.141 2.835 1.00 98.44 106 THR A CA 1
ATOM 767 C C . THR A 1 106 ? 12.590 -0.508 3.935 1.00 98.44 106 THR A C 1
ATOM 769 O O . THR A 1 106 ? 13.695 -1.001 3.691 1.00 98.44 106 THR A O 1
ATOM 772 N N . LEU A 1 107 ? 12.036 -0.541 5.148 1.00 98.38 107 LEU A N 1
ATOM 773 C CA . LEU A 1 107 ? 12.601 -1.208 6.317 1.00 98.38 107 LEU A CA 1
ATOM 774 C C . LEU A 1 107 ? 11.880 -2.536 6.550 1.00 98.38 107 LEU A C 1
ATOM 776 O O . LEU A 1 107 ? 10.674 -2.576 6.798 1.00 98.38 107 LEU A O 1
ATOM 780 N N . HIS A 1 108 ? 12.638 -3.623 6.497 1.00 98.31 108 HIS A N 1
ATOM 781 C CA . HIS A 1 108 ? 12.162 -4.988 6.663 1.00 98.31 108 HIS A CA 1
ATOM 782 C C . HIS A 1 108 ? 12.500 -5.480 8.072 1.00 98.31 108 HIS A C 1
ATOM 784 O O . HIS A 1 108 ? 13.667 -5.577 8.466 1.00 98.31 108 HIS A O 1
ATOM 790 N N . LEU A 1 109 ? 11.457 -5.763 8.844 1.00 98.56 109 LEU A N 1
ATOM 791 C CA . LEU A 1 109 ? 11.520 -5.947 10.287 1.00 98.56 109 LEU A CA 1
ATOM 792 C C . LEU A 1 109 ? 10.889 -7.276 10.700 1.00 98.56 109 LEU A C 1
ATOM 794 O O . LEU A 1 109 ? 9.973 -7.777 10.047 1.00 98.56 109 LEU A O 1
ATOM 798 N N . ASN A 1 110 ? 11.341 -7.802 11.831 1.00 97.94 110 ASN A N 1
ATOM 799 C CA . ASN A 1 110 ? 10.692 -8.878 12.558 1.00 97.94 110 ASN A CA 1
ATOM 800 C C . ASN A 1 110 ? 10.123 -8.347 13.869 1.00 97.94 110 ASN A C 1
ATOM 802 O O . ASN A 1 110 ? 10.679 -7.455 14.512 1.00 97.94 110 ASN A O 1
ATOM 806 N N . TYR A 1 111 ? 8.996 -8.915 14.270 1.00 97.62 111 TYR A N 1
ATOM 807 C CA . TYR A 1 111 ? 8.446 -8.671 15.586 1.00 97.62 111 TYR A CA 1
ATOM 808 C C . TYR A 1 111 ? 9.240 -9.427 16.642 1.00 97.62 111 TYR A C 1
ATOM 810 O O . TYR A 1 111 ? 9.556 -10.604 16.476 1.00 97.62 111 TYR A O 1
ATOM 818 N N . VAL A 1 112 ? 9.507 -8.758 17.758 1.00 96.19 112 VAL A N 1
ATOM 819 C CA . VAL A 1 112 ? 10.192 -9.341 18.906 1.00 96.19 112 VAL A CA 1
ATOM 820 C C . VAL A 1 112 ? 9.140 -9.832 19.899 1.00 96.19 112 VAL A C 1
ATOM 822 O O . VAL A 1 112 ? 8.535 -9.022 20.602 1.00 96.19 112 VAL A O 1
ATOM 825 N N . PRO A 1 113 ? 8.881 -11.149 19.986 1.00 89.75 113 PRO A N 1
ATOM 826 C CA . PRO A 1 113 ? 7.900 -11.660 20.925 1.00 89.75 113 PRO A CA 1
ATOM 827 C C . PRO A 1 113 ? 8.370 -11.483 22.368 1.00 89.75 113 PRO A C 1
ATOM 829 O O . PRO A 1 113 ? 9.531 -11.714 22.711 1.00 89.75 113 PRO A O 1
ATOM 832 N N . GLY A 1 114 ? 7.426 -11.106 23.229 1.00 87.44 114 GLY A N 1
ATOM 833 C CA . GLY A 1 114 ? 7.622 -11.066 24.670 1.00 87.44 114 GLY A CA 1
ATOM 834 C C . GLY A 1 114 ? 7.563 -12.468 25.282 1.00 87.44 114 GLY A C 1
ATOM 835 O O . GLY A 1 114 ? 8.318 -13.375 24.944 1.00 87.44 114 GLY A O 1
ATOM 836 N N . LYS A 1 115 ? 6.659 -12.664 26.248 1.00 81.50 115 LYS A N 1
ATOM 837 C CA . LYS A 1 115 ? 6.431 -13.995 26.848 1.00 81.50 115 LYS A CA 1
ATOM 838 C C . LYS A 1 115 ? 5.583 -14.910 25.972 1.00 81.50 115 LYS A C 1
ATOM 840 O O . LYS A 1 115 ? 5.683 -16.127 26.100 1.00 81.50 115 LYS A O 1
ATOM 845 N N . GLU A 1 116 ? 4.715 -14.311 25.173 1.00 88.56 116 GLU A N 1
ATOM 846 C CA . GLU A 1 116 ? 3.811 -14.980 24.248 1.00 88.56 116 GLU A CA 1
ATOM 847 C C . GLU A 1 116 ? 4.256 -14.653 22.822 1.00 88.56 116 GLU A C 1
ATOM 849 O O . GLU A 1 116 ? 4.888 -13.622 22.585 1.00 88.56 116 GLU A O 1
ATOM 854 N N . GLU A 1 117 ? 3.967 -15.565 21.894 1.00 91.50 117 GLU A N 1
ATOM 855 C CA . GLU A 1 117 ? 4.309 -15.400 20.477 1.00 91.50 117 GLU A CA 1
ATOM 856 C C . GLU A 1 117 ? 3.426 -14.330 19.812 1.00 91.50 117 GLU A C 1
ATOM 858 O O . GLU A 1 117 ? 3.893 -13.546 18.986 1.00 91.50 117 GLU A O 1
ATOM 863 N N . GLU A 1 118 ? 2.154 -14.254 20.217 1.00 95.06 118 GLU A N 1
ATOM 864 C CA . GLU A 1 118 ? 1.216 -13.233 19.754 1.00 95.06 118 GLU A CA 1
ATOM 865 C C . GLU A 1 118 ? 1.533 -11.847 20.353 1.00 95.06 118 GLU A C 1
ATOM 867 O O . GLU A 1 118 ? 1.902 -11.750 21.528 1.00 95.06 118 GLU A O 1
ATOM 872 N N . PRO A 1 119 ? 1.339 -10.748 19.595 1.00 96.69 119 PRO A N 1
ATOM 873 C CA . PRO A 1 119 ? 1.542 -9.407 20.124 1.00 96.69 119 PRO A CA 1
ATOM 874 C C . PRO A 1 119 ? 0.554 -9.018 21.210 1.00 96.69 119 PRO A C 1
ATOM 876 O O . PRO A 1 119 ? -0.666 -9.090 21.007 1.00 96.69 119 PRO A O 1
ATOM 879 N N . SER A 1 120 ? 1.084 -8.525 22.330 1.00 94.75 120 SER A N 1
ATOM 880 C CA . SER A 1 120 ? 0.272 -8.054 23.446 1.00 94.75 120 SER A CA 1
ATOM 881 C C . SER A 1 120 ? -0.414 -6.722 23.121 1.00 94.75 120 SER A C 1
ATOM 883 O O . SER A 1 120 ? -0.052 -6.015 22.177 1.00 94.75 120 SER A O 1
ATOM 885 N N . ALA A 1 121 ? -1.406 -6.335 23.930 1.00 93.44 121 ALA A N 1
ATOM 886 C CA . ALA A 1 121 ? -2.019 -5.010 23.819 1.00 93.44 121 ALA A CA 1
ATOM 887 C C . ALA A 1 121 ? -1.013 -3.869 24.037 1.00 93.44 121 ALA A C 1
ATOM 889 O O . ALA A 1 121 ? -1.163 -2.813 23.431 1.00 93.44 121 ALA A O 1
ATOM 890 N N . ALA A 1 122 ? 0.019 -4.087 24.859 1.00 94.56 122 ALA A N 1
ATOM 891 C CA . ALA A 1 122 ? 1.072 -3.100 25.070 1.00 94.56 122 ALA A CA 1
ATOM 892 C C . ALA A 1 122 ? 1.924 -2.921 23.807 1.00 94.56 122 ALA A C 1
ATOM 894 O O . ALA A 1 122 ? 2.124 -1.790 23.385 1.00 94.56 122 ALA A O 1
ATOM 895 N N . ASP A 1 123 ? 2.329 -4.016 23.154 1.00 97.19 123 ASP A N 1
ATOM 896 C CA . ASP A 1 123 ? 3.123 -3.959 21.916 1.00 97.19 123 ASP A CA 1
ATOM 897 C C . ASP A 1 123 ? 2.355 -3.237 20.798 1.00 97.19 123 ASP A C 1
ATOM 899 O O . ASP A 1 123 ? 2.903 -2.402 20.079 1.00 97.19 123 ASP A O 1
ATOM 903 N N . ARG A 1 124 ? 1.048 -3.514 20.690 1.00 97.06 124 ARG A N 1
ATOM 904 C CA . ARG A 1 124 ? 0.136 -2.834 19.756 1.00 97.06 124 ARG A CA 1
ATOM 905 C C . ARG A 1 124 ? 0.031 -1.344 20.050 1.00 97.06 124 ARG A C 1
ATOM 907 O O . ARG A 1 124 ? 0.122 -0.553 19.120 1.00 97.06 124 ARG A O 1
ATOM 914 N N . ALA A 1 125 ? -0.141 -0.970 21.318 1.00 95.75 125 ALA A N 1
ATOM 915 C CA . ALA A 1 125 ? -0.204 0.428 21.729 1.00 95.75 125 ALA A CA 1
ATOM 916 C C . ALA A 1 125 ? 1.120 1.159 21.457 1.00 95.75 125 ALA A C 1
ATOM 918 O O . ALA A 1 125 ? 1.092 2.284 20.975 1.00 95.75 125 ALA A O 1
ATOM 919 N N . THR A 1 126 ? 2.266 0.509 21.689 1.00 97.69 126 THR A N 1
ATOM 920 C CA . THR A 1 126 ? 3.588 1.060 21.362 1.00 97.69 126 THR A CA 1
ATOM 921 C C . THR A 1 126 ? 3.728 1.309 19.865 1.00 97.69 126 THR A C 1
ATOM 923 O O . THR A 1 126 ? 4.059 2.422 19.474 1.00 97.69 126 THR A O 1
ATOM 926 N N . VAL A 1 127 ? 3.429 0.321 19.013 1.00 98.44 127 VAL A N 1
ATOM 927 C CA . VAL A 1 127 ? 3.503 0.508 17.553 1.00 98.44 127 VAL A CA 1
ATOM 928 C C . VAL A 1 127 ? 2.490 1.550 17.074 1.00 98.44 127 VAL A C 1
ATOM 930 O O . VAL A 1 127 ? 2.825 2.371 16.228 1.00 98.44 127 VAL A O 1
ATOM 933 N N . GLU A 1 128 ? 1.266 1.557 17.610 1.00 97.31 128 GLU A N 1
ATOM 934 C CA . GLU A 1 128 ? 0.264 2.571 17.267 1.00 97.31 128 GLU A CA 1
ATOM 935 C C . GLU A 1 128 ? 0.753 3.981 17.617 1.00 97.31 128 GLU A C 1
ATOM 937 O O . GLU A 1 128 ? 0.608 4.878 16.788 1.00 97.31 128 GLU A O 1
ATOM 942 N N . GLU A 1 129 ? 1.366 4.170 18.788 1.00 97.69 129 GLU A N 1
ATOM 943 C CA . GLU A 1 129 ? 1.901 5.465 19.206 1.00 97.69 129 GLU A CA 1
ATOM 944 C C . GLU A 1 129 ? 3.080 5.901 18.335 1.00 97.69 129 GLU A C 1
ATOM 946 O O . GLU A 1 129 ? 3.051 7.013 17.825 1.00 97.69 129 GLU A O 1
ATOM 951 N N . VAL A 1 130 ? 4.039 5.018 18.036 1.00 98.19 130 VAL A N 1
ATOM 952 C CA . VAL A 1 130 ? 5.165 5.332 17.132 1.00 98.19 130 VAL A CA 1
ATOM 953 C C . VAL A 1 130 ? 4.676 5.834 15.769 1.00 98.19 130 VAL A C 1
ATOM 955 O O . VAL A 1 130 ? 5.167 6.830 15.249 1.00 98.19 130 VAL A O 1
ATOM 958 N N . LEU A 1 131 ? 3.667 5.186 15.180 1.00 97.62 131 LEU A N 1
ATOM 959 C CA . LEU A 1 131 ? 3.119 5.631 13.893 1.00 97.62 131 LEU A CA 1
ATOM 960 C C . LEU A 1 131 ? 2.375 6.974 14.014 1.00 97.62 131 LEU A C 1
ATOM 962 O O . LEU A 1 131 ? 2.314 7.731 13.048 1.00 97.62 131 LEU A O 1
ATOM 966 N N . ARG A 1 132 ? 1.796 7.274 15.186 1.00 94.88 132 ARG A N 1
ATOM 967 C CA . ARG A 1 132 ? 1.172 8.574 15.481 1.00 94.88 132 ARG A CA 1
ATOM 968 C C . ARG A 1 132 ? 2.203 9.673 15.726 1.00 94.88 132 ARG A C 1
ATOM 970 O O . ARG A 1 132 ? 1.868 10.820 15.446 1.00 94.88 132 ARG A O 1
ATOM 977 N N . GLU A 1 133 ? 3.387 9.342 16.240 1.00 94.88 133 GLU A N 1
ATOM 978 C CA . GLU A 1 133 ? 4.523 10.260 16.390 1.00 94.88 133 GLU A CA 1
ATOM 979 C C . GLU A 1 133 ? 5.021 10.737 15.023 1.00 94.88 133 GLU A C 1
ATOM 981 O O . GLU A 1 133 ? 5.146 11.940 14.809 1.00 94.88 133 GLU A O 1
ATOM 986 N N . ILE A 1 134 ? 5.187 9.827 14.051 1.00 94.94 134 ILE A N 1
ATOM 987 C CA . ILE A 1 134 ? 5.544 10.213 12.673 1.00 94.94 134 ILE A CA 1
ATOM 988 C C . ILE A 1 134 ? 4.532 11.234 12.139 1.00 94.94 134 ILE A C 1
ATOM 990 O O . ILE A 1 134 ? 4.908 12.321 11.727 1.00 94.94 134 ILE A O 1
ATOM 994 N N . GLU A 1 135 ? 3.235 10.938 12.240 1.00 92.88 135 GLU A N 1
ATOM 995 C CA . GLU A 1 135 ? 2.161 11.826 11.759 1.00 92.88 135 GLU A CA 1
ATOM 996 C C . GLU A 1 135 ? 1.982 13.109 12.591 1.00 92.88 135 GLU A C 1
ATOM 998 O O . GLU A 1 135 ? 1.181 13.970 12.231 1.00 92.88 135 GLU A O 1
ATOM 1003 N N . ARG A 1 136 ? 2.639 13.212 13.750 1.00 89.94 136 ARG A N 1
ATOM 1004 C CA . ARG A 1 136 ? 2.645 14.415 14.592 1.00 89.94 136 ARG A CA 1
ATOM 1005 C C . ARG A 1 136 ? 3.781 15.351 14.208 1.00 89.94 136 ARG A C 1
ATOM 1007 O O . ARG A 1 136 ? 3.616 16.564 14.295 1.00 89.94 136 ARG A O 1
ATOM 1014 N N . HIS A 1 137 ? 4.917 14.780 13.826 1.00 90.69 137 HIS A N 1
ATOM 1015 C CA . HIS A 1 137 ? 6.136 15.525 13.550 1.00 90.69 137 HIS A CA 1
ATOM 1016 C C . HIS A 1 137 ? 6.343 15.798 12.060 1.00 90.69 137 HIS A C 1
ATOM 1018 O O . HIS A 1 137 ? 6.908 16.833 11.733 1.00 90.69 137 HIS A O 1
ATOM 1024 N N . PHE A 1 138 ? 5.818 14.957 11.169 1.00 91.00 138 PHE A N 1
ATOM 1025 C CA . PHE A 1 138 ? 5.966 15.079 9.719 1.00 91.00 138 PHE A CA 1
ATOM 1026 C C . PHE A 1 138 ? 4.605 15.207 9.036 1.00 91.00 138 PHE A C 1
ATOM 1028 O O . PHE A 1 138 ? 3.653 14.503 9.388 1.00 91.00 138 PHE A O 1
ATOM 1035 N N . GLU A 1 139 ? 4.507 16.122 8.071 1.00 90.69 139 GLU A N 1
ATOM 1036 C CA . GLU A 1 139 ? 3.283 16.312 7.293 1.00 90.69 139 GLU A CA 1
ATOM 1037 C C . GLU A 1 139 ? 2.986 15.060 6.463 1.00 90.69 139 GLU A C 1
ATOM 1039 O O . GLU A 1 139 ? 3.892 14.411 5.944 1.00 90.69 139 GLU A O 1
ATOM 1044 N N . TRP A 1 140 ? 1.708 14.708 6.330 1.00 91.62 140 TRP A N 1
ATOM 1045 C CA . TRP A 1 140 ? 1.288 13.661 5.404 1.00 91.62 140 TRP A CA 1
ATOM 1046 C C . TRP A 1 140 ? 1.163 14.252 3.992 1.00 91.62 140 TRP A C 1
ATOM 1048 O O . TRP A 1 140 ? 0.064 14.588 3.558 1.00 91.62 140 TRP A O 1
ATOM 1058 N N . ALA A 1 141 ? 2.306 14.421 3.325 1.00 90.50 141 ALA A N 1
ATOM 1059 C CA . ALA A 1 141 ? 2.446 14.955 1.969 1.00 90.50 141 ALA A CA 1
ATOM 1060 C C . ALA A 1 141 ? 3.809 14.557 1.368 1.00 90.50 141 ALA A C 1
ATOM 1062 O O . ALA A 1 141 ? 4.688 14.104 2.109 1.00 90.50 141 ALA A O 1
ATOM 1063 N N . SER A 1 142 ? 4.021 14.769 0.062 1.00 88.56 142 SER A N 1
ATOM 1064 C CA . SER A 1 142 ? 5.316 14.485 -0.592 1.00 88.56 142 SER A CA 1
ATOM 1065 C C . SER A 1 142 ? 6.497 15.225 0.049 1.00 88.56 142 SER A C 1
ATOM 1067 O O . SER A 1 142 ? 7.558 14.630 0.215 1.00 88.56 142 SER A O 1
ATOM 1069 N N . GLU A 1 143 ? 6.333 16.488 0.455 1.00 86.88 143 GLU A N 1
ATOM 1070 C CA . GLU A 1 143 ? 7.390 17.264 1.136 1.00 86.88 143 GLU A CA 1
ATOM 1071 C C . GLU A 1 143 ? 7.621 16.818 2.591 1.00 86.88 143 GLU A C 1
ATOM 1073 O O . GLU A 1 143 ? 8.713 16.986 3.136 1.00 86.88 143 GLU A O 1
ATOM 1078 N N . GLY A 1 144 ? 6.606 16.209 3.210 1.00 91.38 144 GLY A N 1
ATOM 1079 C CA . GLY A 1 144 ? 6.654 15.621 4.543 1.00 91.38 144 GLY A CA 1
ATOM 1080 C C . GLY A 1 144 ? 7.113 14.163 4.510 1.00 91.38 144 GLY A C 1
ATOM 1081 O O . GLY A 1 144 ? 8.216 13.868 4.048 1.00 91.38 144 GLY A O 1
ATOM 1082 N N . VAL A 1 145 ? 6.300 13.248 5.048 1.00 94.19 145 VAL A N 1
ATOM 1083 C CA . VAL A 1 145 ? 6.522 11.795 4.990 1.00 94.19 145 VAL A CA 1
ATOM 1084 C C . VAL A 1 145 ? 5.209 11.067 4.708 1.00 94.19 145 VAL A C 1
ATOM 1086 O O . VAL A 1 145 ? 4.284 11.067 5.525 1.00 94.19 145 VAL A O 1
ATOM 1089 N N . LEU A 1 146 ? 5.175 10.349 3.588 1.00 95.75 146 LEU A N 1
ATOM 1090 C CA . LEU A 1 146 ? 4.149 9.361 3.269 1.00 95.75 146 LEU A CA 1
ATOM 1091 C C . LEU A 1 146 ? 4.664 7.969 3.643 1.00 95.75 146 LEU A C 1
ATOM 1093 O O . LEU A 1 146 ? 5.843 7.663 3.449 1.00 95.75 146 LEU A O 1
ATOM 1097 N N . PHE A 1 147 ? 3.813 7.116 4.220 1.00 97.94 147 PHE A N 1
ATOM 1098 C CA . PHE A 1 147 ? 4.259 5.780 4.618 1.00 97.94 147 PHE A CA 1
ATOM 1099 C C . PHE A 1 147 ? 3.165 4.713 4.677 1.00 97.94 147 PHE A C 1
ATOM 1101 O O . PHE A 1 147 ? 2.005 4.987 4.979 1.00 97.94 147 PHE A O 1
ATOM 1108 N N . THR A 1 148 ? 3.559 3.454 4.478 1.00 98.69 148 THR A N 1
ATOM 1109 C CA . THR A 1 148 ? 2.727 2.277 4.766 1.00 98.69 148 THR A CA 1
ATOM 1110 C C . THR A 1 148 ? 3.450 1.318 5.705 1.00 98.69 148 THR A C 1
ATOM 1112 O O . THR A 1 148 ? 4.668 1.159 5.642 1.00 98.69 148 THR A O 1
ATOM 1115 N N . ILE A 1 149 ? 2.695 0.636 6.571 1.00 98.88 149 ILE A N 1
ATOM 1116 C CA . ILE A 1 149 ? 3.172 -0.554 7.284 1.00 98.88 149 ILE A CA 1
ATOM 1117 C C . ILE A 1 149 ? 2.353 -1.779 6.871 1.00 98.88 149 ILE A C 1
ATOM 1119 O O . ILE A 1 149 ? 1.117 -1.787 6.948 1.00 98.88 149 ILE A O 1
ATOM 1123 N N . GLY A 1 150 ? 3.055 -2.816 6.414 1.00 98.62 150 GLY A N 1
ATOM 1124 C CA . GLY A 1 150 ? 2.483 -4.068 5.932 1.00 98.62 150 GLY A CA 1
ATOM 1125 C C . GLY A 1 150 ? 3.035 -5.294 6.658 1.00 98.62 150 GLY A C 1
ATOM 1126 O O . GLY A 1 150 ? 4.155 -5.285 7.160 1.00 98.62 150 GLY A O 1
ATOM 1127 N N . TYR A 1 151 ? 2.243 -6.368 6.686 1.00 98.56 151 TYR A N 1
ATOM 1128 C CA . TYR A 1 151 ? 2.515 -7.592 7.443 1.00 98.56 151 TYR A CA 1
ATOM 1129 C C . TYR A 1 151 ? 2.527 -8.818 6.537 1.00 98.56 151 TYR A C 1
ATOM 1131 O O . TYR A 1 151 ? 1.566 -9.070 5.804 1.00 98.56 151 TYR A O 1
ATOM 1139 N N . SER A 1 152 ? 3.608 -9.590 6.576 1.00 96.88 152 SER A N 1
ATOM 1140 C CA . SER A 1 152 ? 3.777 -10.755 5.711 1.00 96.88 152 SER A CA 1
ATOM 1141 C C . SER A 1 152 ? 3.001 -11.973 6.230 1.00 96.88 152 SER A C 1
ATOM 1143 O O . SER A 1 152 ? 2.552 -12.004 7.378 1.00 96.88 152 SER A O 1
ATOM 1145 N N . PRO A 1 153 ? 2.836 -13.038 5.424 1.00 94.31 153 PRO A N 1
ATOM 1146 C CA . PRO A 1 153 ? 2.285 -14.295 5.922 1.00 94.31 153 PRO A CA 1
ATOM 1147 C C . PRO A 1 153 ? 3.047 -14.871 7.126 1.00 94.31 153 PRO A C 1
ATOM 1149 O O . PRO A 1 153 ? 2.417 -15.499 7.971 1.00 94.31 153 PRO A O 1
ATOM 1152 N N . ALA A 1 154 ? 4.366 -14.651 7.215 1.00 94.38 154 ALA A N 1
ATOM 1153 C CA . ALA A 1 154 ? 5.182 -15.124 8.334 1.00 94.38 154 ALA A CA 1
ATOM 1154 C C . ALA A 1 154 ? 4.773 -14.450 9.651 1.00 94.38 154 ALA A C 1
ATOM 1156 O O . ALA A 1 154 ? 4.645 -15.122 10.670 1.00 94.38 154 ALA A O 1
ATOM 1157 N N . TYR A 1 155 ? 4.430 -13.157 9.612 1.00 96.94 155 TYR A N 1
ATOM 1158 C CA . TYR A 1 155 ? 3.846 -12.476 10.764 1.00 96.94 155 TYR A CA 1
ATOM 1159 C C . TYR A 1 155 ? 2.576 -13.185 11.253 1.00 96.94 155 TYR A C 1
ATOM 1161 O O . TYR A 1 155 ? 2.433 -13.458 12.438 1.00 96.94 155 TYR A O 1
ATOM 1169 N N . PHE A 1 156 ? 1.653 -13.535 10.357 1.00 95.75 156 PHE A N 1
ATOM 1170 C CA . PHE A 1 156 ? 0.380 -14.135 10.767 1.00 95.75 156 PHE A CA 1
ATOM 1171 C C . PHE A 1 156 ? 0.483 -15.604 11.211 1.00 95.75 156 PHE A C 1
ATOM 1173 O O . PHE A 1 156 ? -0.466 -16.109 11.812 1.00 95.75 156 PHE A O 1
ATOM 1180 N N . ASP A 1 157 ? 1.610 -16.285 10.976 1.00 93.00 157 ASP A N 1
ATOM 1181 C CA . ASP A 1 157 ? 1.809 -17.681 11.393 1.00 93.00 157 ASP A CA 1
ATOM 1182 C C . ASP A 1 157 ? 1.776 -17.875 12.914 1.00 93.00 157 ASP A C 1
ATOM 1184 O O . ASP A 1 157 ? 1.436 -18.965 13.378 1.00 93.00 157 ASP A O 1
ATOM 1188 N N . ARG A 1 158 ? 2.039 -16.810 13.680 1.00 94.38 158 ARG A N 1
ATOM 1189 C CA . ARG A 1 158 ? 1.992 -16.818 15.151 1.00 94.38 158 ARG A CA 1
ATOM 1190 C C . ARG A 1 158 ? 0.595 -16.951 15.749 1.00 94.38 158 ARG A C 1
ATOM 1192 O O . ARG A 1 158 ? 0.469 -17.227 16.935 1.00 94.38 158 ARG A O 1
ATOM 1199 N N . PHE A 1 159 ? -0.450 -16.682 14.968 1.00 93.75 159 PHE A N 1
ATOM 1200 C CA . PHE A 1 159 ? -1.826 -16.718 15.457 1.00 93.75 159 PHE A CA 1
ATOM 1201 C C . PHE A 1 159 ? -2.475 -18.050 15.127 1.00 93.75 159 PHE A C 1
ATOM 1203 O O . PHE A 1 159 ? -2.271 -18.603 14.048 1.00 93.75 159 PHE A O 1
ATOM 1210 N N . ASP A 1 160 ? -3.370 -18.531 15.988 1.00 91.56 160 ASP A N 1
ATOM 1211 C CA . ASP A 1 160 ? -4.153 -19.740 15.710 1.00 91.56 160 ASP A CA 1
ATOM 1212 C C . ASP A 1 160 ? -5.197 -19.550 14.592 1.00 91.56 160 ASP A C 1
ATOM 1214 O O . ASP A 1 160 ? -5.493 -20.498 13.855 1.00 91.56 160 ASP A O 1
ATOM 1218 N N . ALA A 1 161 ? -5.727 -18.337 14.424 1.00 90.94 161 ALA A N 1
ATOM 1219 C CA . ALA A 1 161 ? -6.730 -18.019 13.409 1.00 90.94 161 ALA A CA 1
ATOM 1220 C C . ALA A 1 161 ? -6.113 -17.735 12.026 1.00 90.94 161 ALA A C 1
ATOM 1222 O O . ALA A 1 161 ? -5.066 -17.106 11.918 1.00 90.94 161 ALA A O 1
ATOM 1223 N N . ASP A 1 162 ? -6.801 -18.161 10.963 1.00 90.81 162 ASP A N 1
ATOM 1224 C CA . ASP A 1 162 ? -6.470 -17.796 9.577 1.00 90.81 162 ASP A CA 1
ATOM 1225 C C . ASP A 1 162 ? -6.912 -16.359 9.255 1.00 90.81 162 ASP A C 1
ATOM 1227 O O . ASP A 1 162 ? -7.828 -15.830 9.893 1.00 90.81 162 ASP A O 1
ATOM 1231 N N . LEU A 1 163 ? -6.348 -15.753 8.205 1.00 92.44 163 LEU A N 1
ATOM 1232 C CA . LEU A 1 163 ? -6.890 -14.508 7.655 1.00 92.44 163 LEU A CA 1
ATOM 1233 C C . LEU A 1 163 ? -8.319 -14.716 7.117 1.00 92.44 163 LEU A C 1
ATOM 1235 O O . LEU A 1 163 ? -8.730 -15.844 6.811 1.00 92.44 163 LEU A O 1
ATOM 1239 N N . PRO A 1 164 ? -9.109 -13.637 6.973 1.00 91.00 164 PRO A N 1
ATOM 1240 C CA . PRO A 1 164 ? -10.457 -13.721 6.441 1.00 91.00 164 PRO A CA 1
ATOM 1241 C C . PRO A 1 164 ? -10.430 -14.270 5.018 1.00 91.00 164 PRO A C 1
ATOM 1243 O O . PRO A 1 164 ? -9.557 -13.938 4.216 1.00 91.00 164 PRO A O 1
ATOM 1246 N N . ARG A 1 165 ? -11.432 -15.082 4.669 1.00 86.12 165 ARG A N 1
ATOM 1247 C CA . ARG A 1 165 ? -11.498 -15.727 3.348 1.00 86.12 165 ARG A CA 1
ATOM 1248 C C . ARG A 1 165 ? -11.534 -14.736 2.187 1.00 86.12 165 ARG A C 1
ATOM 1250 O O . ARG A 1 165 ? -11.126 -15.107 1.094 1.00 86.12 165 ARG A O 1
ATOM 1257 N N . GLY A 1 166 ? -11.988 -13.501 2.421 1.00 85.44 166 GLY A N 1
ATOM 1258 C CA . GLY A 1 166 ? -11.932 -12.422 1.434 1.00 85.44 166 GLY A CA 1
ATOM 1259 C C . GLY A 1 166 ? -10.512 -12.032 1.010 1.00 85.44 166 GLY A C 1
ATOM 1260 O O . GLY A 1 166 ? -10.350 -11.419 -0.034 1.00 85.44 166 GLY A O 1
ATOM 1261 N N . LEU A 1 167 ? -9.485 -12.406 1.778 1.00 86.62 167 LEU A N 1
ATOM 1262 C CA . LEU A 1 167 ? -8.074 -12.172 1.443 1.00 86.62 167 LEU A CA 1
ATOM 1263 C C . LEU A 1 167 ? -7.385 -13.412 0.856 1.00 86.62 167 LEU A C 1
ATOM 1265 O O . LEU A 1 167 ? -6.241 -13.342 0.407 1.00 86.62 167 LEU A O 1
ATOM 1269 N N . SER A 1 168 ? -8.069 -14.560 0.872 1.00 77.56 168 SER A N 1
ATOM 1270 C CA . SER A 1 168 ? -7.478 -15.838 0.491 1.00 77.56 168 SER A CA 1
ATOM 1271 C C . SER A 1 168 ? -7.353 -16.007 -1.023 1.00 77.56 168 SER A C 1
ATOM 1273 O O . SER A 1 168 ? -8.351 -15.871 -1.734 1.00 77.56 168 SER A O 1
ATOM 1275 N N . PRO A 1 169 ? -6.165 -16.392 -1.537 1.00 67.25 169 PRO A N 1
ATOM 1276 C CA . PRO A 1 169 ? -6.037 -16.813 -2.923 1.00 67.25 169 PRO A CA 1
ATOM 1277 C C . PRO A 1 169 ? -6.919 -18.039 -3.208 1.00 67.25 169 PRO A C 1
ATOM 1279 O O . PRO A 1 169 ? -7.216 -18.850 -2.327 1.00 67.25 169 PRO A O 1
ATOM 1282 N N . LYS A 1 170 ? -7.308 -18.223 -4.471 1.00 62.06 170 LYS A N 1
ATOM 1283 C CA . LYS A 1 170 ? -8.062 -19.404 -4.912 1.00 62.06 170 LYS A CA 1
ATOM 1284 C C . LYS A 1 170 ? -7.208 -20.673 -4.784 1.00 62.06 170 LYS A C 1
ATOM 1286 O O . LYS A 1 170 ? -6.080 -20.715 -5.261 1.00 62.06 170 LYS A O 1
ATOM 1291 N N . GLY A 1 171 ? -7.775 -21.748 -4.229 1.00 60.16 171 GLY A N 1
ATOM 1292 C CA . GLY A 1 171 ? -7.158 -23.083 -4.207 1.00 60.16 171 GLY A CA 1
ATOM 1293 C C . GLY A 1 171 ? -6.816 -23.600 -2.807 1.00 60.16 171 GLY A C 1
ATOM 1294 O O . GLY A 1 171 ? -7.337 -23.120 -1.805 1.00 60.16 171 GLY A O 1
ATOM 1295 N N . LYS A 1 172 ? -5.966 -24.636 -2.732 1.00 53.16 172 LYS A N 1
ATOM 1296 C CA . LYS A 1 172 ? -5.463 -25.194 -1.463 1.00 53.16 172 LYS A CA 1
ATOM 1297 C C . LYS A 1 172 ? -4.348 -24.301 -0.915 1.00 53.16 172 LYS A C 1
ATOM 1299 O O . LYS A 1 172 ? -3.175 -24.652 -1.005 1.00 53.16 172 LYS A O 1
ATOM 1304 N N . VAL A 1 173 ? -4.707 -23.136 -0.399 1.00 56.12 173 VAL A N 1
ATOM 1305 C CA . VAL A 1 173 ? -3.744 -22.255 0.265 1.00 56.12 173 VAL A CA 1
ATOM 1306 C C . VAL A 1 173 ? -3.478 -22.792 1.672 1.00 56.12 173 VAL A C 1
ATOM 1308 O O . VAL A 1 173 ? -4.385 -23.277 2.350 1.00 56.12 173 VAL A O 1
ATOM 1311 N N . VAL A 1 174 ? -2.211 -22.765 2.080 1.00 62.06 174 VAL A N 1
ATOM 1312 C CA . VAL A 1 174 ? -1.785 -23.056 3.455 1.00 62.06 174 VAL A CA 1
ATOM 1313 C C . VAL A 1 174 ? -2.037 -21.800 4.296 1.00 62.06 174 VAL A C 1
ATOM 1315 O O . VAL A 1 174 ? -1.854 -20.689 3.799 1.00 62.06 174 VAL A O 1
ATOM 1318 N N . LYS A 1 175 ? -2.452 -21.966 5.557 1.00 69.31 175 LYS A N 1
ATOM 1319 C CA . LYS A 1 175 ? -2.504 -20.896 6.571 1.00 69.31 175 LYS A CA 1
ATOM 1320 C C . LYS A 1 175 ? -1.284 -19.955 6.438 1.00 69.31 175 LYS A C 1
ATOM 1322 O O . LYS A 1 175 ? -0.180 -20.473 6.229 1.00 69.31 175 LYS A O 1
ATOM 1327 N N . PRO A 1 176 ? -1.452 -18.617 6.453 1.00 61.16 176 PRO A N 1
ATOM 1328 C CA . PRO A 1 176 ? -2.623 -17.842 6.886 1.00 61.16 176 PRO A CA 1
ATOM 1329 C C . PRO A 1 176 ? -3.626 -17.443 5.791 1.00 61.16 176 PRO A C 1
ATOM 1331 O O . PRO A 1 176 ? -4.504 -16.639 6.067 1.00 61.16 176 PRO A O 1
ATOM 1334 N N . GLY A 1 177 ? -3.566 -17.995 4.574 1.00 75.00 177 GLY A N 1
ATOM 1335 C CA . GLY A 1 177 ? -4.506 -17.600 3.512 1.00 75.00 177 GLY A CA 1
ATOM 1336 C C . GLY A 1 177 ? -4.115 -16.292 2.816 1.00 75.00 177 GLY A C 1
ATOM 1337 O O . GLY A 1 177 ? -4.976 -15.498 2.471 1.00 75.00 177 GLY A O 1
ATOM 1338 N N . LEU A 1 178 ? -2.816 -16.079 2.600 1.00 86.50 178 LEU A N 1
ATOM 1339 C CA . LEU A 1 178 ? -2.216 -15.041 1.753 1.00 86.50 178 LEU A CA 1
ATOM 1340 C C . LEU A 1 178 ? -1.080 -15.712 0.956 1.00 86.50 178 LEU A C 1
ATOM 1342 O O . LEU A 1 178 ? -0.454 -16.641 1.472 1.00 86.50 178 LEU A O 1
ATOM 1346 N N . LEU A 1 179 ? -0.827 -15.314 -0.298 1.00 87.12 179 LEU A N 1
ATOM 1347 C CA . LEU A 1 179 ? 0.208 -15.953 -1.122 1.00 87.12 179 LEU A CA 1
ATOM 1348 C C . LEU A 1 179 ? 1.595 -15.662 -0.538 1.00 87.12 179 LEU A C 1
ATOM 1350 O O . LEU A 1 179 ? 2.014 -14.505 -0.457 1.00 87.12 179 LEU A O 1
ATOM 1354 N N . ARG A 1 180 ? 2.317 -16.715 -0.148 1.00 91.25 180 ARG A N 1
ATOM 1355 C CA . ARG A 1 180 ? 3.691 -16.587 0.351 1.00 91.25 180 ARG A CA 1
ATOM 1356 C C . ARG A 1 180 ? 4.648 -16.255 -0.792 1.00 91.25 180 ARG A C 1
ATOM 1358 O O . ARG A 1 180 ? 4.453 -16.788 -1.886 1.00 91.25 180 ARG A O 1
ATOM 1365 N N . PRO A 1 181 ? 5.724 -15.488 -0.549 1.00 92.94 181 PRO A N 1
ATOM 1366 C CA . PRO A 1 181 ? 6.684 -15.169 -1.602 1.00 92.94 181 PRO A CA 1
ATOM 1367 C C . PRO A 1 181 ? 7.260 -16.406 -2.296 1.00 92.94 181 PRO A C 1
ATOM 1369 O O . PRO A 1 181 ? 7.265 -16.475 -3.520 1.00 92.94 181 PRO A O 1
ATOM 1372 N N . LYS A 1 182 ? 7.606 -17.456 -1.536 1.00 93.50 182 LYS A N 1
ATOM 1373 C CA . LYS A 1 182 ? 8.065 -18.731 -2.111 1.00 93.50 182 LYS A CA 1
ATOM 1374 C C . LYS A 1 182 ? 7.027 -19.393 -3.024 1.00 93.50 182 LYS A C 1
ATOM 1376 O O . LYS A 1 182 ? 7.390 -19.966 -4.040 1.00 93.50 182 LYS A O 1
ATOM 1381 N N . GLN A 1 183 ? 5.739 -19.303 -2.686 1.00 91.88 183 GLN A N 1
ATOM 1382 C CA . GLN A 1 183 ? 4.669 -19.847 -3.530 1.00 91.88 183 GLN A CA 1
ATOM 1383 C C . GLN A 1 183 ? 4.511 -19.046 -4.825 1.00 91.88 183 GLN A C 1
ATOM 1385 O O . GLN A 1 183 ? 4.251 -19.640 -5.866 1.00 91.88 183 GLN A O 1
ATOM 1390 N N . LEU A 1 184 ? 4.673 -17.719 -4.766 1.00 91.38 184 LEU A N 1
ATOM 1391 C CA . LEU A 1 184 ? 4.694 -16.867 -5.954 1.00 91.38 184 LEU A CA 1
ATOM 1392 C C . LEU A 1 184 ? 5.883 -17.227 -6.858 1.00 91.38 184 LEU A C 1
ATOM 1394 O O . LEU A 1 184 ? 5.681 -17.448 -8.044 1.00 91.38 184 LEU A O 1
ATOM 1398 N N . ILE A 1 185 ? 7.082 -17.369 -6.285 1.00 94.31 185 ILE A N 1
ATOM 1399 C CA . ILE A 1 185 ? 8.303 -17.784 -6.998 1.00 94.31 185 ILE A CA 1
ATOM 1400 C C . ILE A 1 185 ? 8.124 -19.156 -7.662 1.00 94.31 185 ILE A C 1
ATOM 1402 O O . ILE A 1 185 ? 8.511 -19.344 -8.809 1.00 94.31 185 ILE A O 1
ATOM 1406 N N . ASP A 1 186 ? 7.496 -20.103 -6.964 1.00 93.12 186 ASP A N 1
ATOM 1407 C CA . ASP A 1 186 ? 7.249 -21.456 -7.476 1.00 93.12 186 ASP A CA 1
ATOM 1408 C C . ASP A 1 186 ? 6.065 -21.532 -8.456 1.00 93.12 186 ASP A C 1
ATOM 1410 O O . ASP A 1 186 ? 5.774 -22.605 -8.997 1.00 93.12 186 ASP A O 1
ATOM 1414 N N . THR A 1 187 ? 5.332 -20.432 -8.666 1.00 91.31 187 THR A N 1
ATOM 1415 C CA . THR A 1 187 ? 4.190 -20.421 -9.582 1.00 91.31 187 THR A CA 1
ATOM 1416 C C . THR A 1 187 ? 4.697 -20.525 -11.024 1.00 91.31 187 THR A C 1
ATOM 1418 O O . THR A 1 187 ? 5.523 -19.712 -11.442 1.00 91.31 187 THR A O 1
ATOM 1421 N N . PRO A 1 188 ? 4.204 -21.495 -11.821 1.00 90.19 188 PRO A N 1
ATOM 1422 C CA . PRO A 1 188 ? 4.660 -21.674 -13.194 1.00 90.19 188 PRO A CA 1
ATOM 1423 C C . PRO A 1 188 ? 4.553 -20.389 -14.019 1.00 90.19 188 PRO A C 1
ATOM 1425 O O . PRO A 1 188 ? 3.492 -19.763 -14.069 1.00 90.19 188 PRO A O 1
ATOM 1428 N N . GLY A 1 189 ? 5.656 -20.026 -14.674 1.00 88.62 189 GLY A N 1
ATOM 1429 C CA . GLY A 1 189 ? 5.732 -18.862 -15.552 1.00 88.62 189 GLY A CA 1
ATOM 1430 C C . GLY A 1 189 ? 5.889 -17.510 -14.850 1.00 88.62 189 GLY A C 1
ATOM 1431 O O . GLY A 1 189 ? 5.845 -16.493 -15.532 1.00 88.62 189 GLY A O 1
ATOM 1432 N N . VAL A 1 190 ? 6.078 -17.473 -13.524 1.00 91.50 190 VAL A N 1
ATOM 1433 C CA . VAL A 1 190 ? 6.338 -16.226 -12.774 1.00 91.50 190 VAL A CA 1
ATOM 1434 C C . VAL A 1 190 ? 7.832 -15.898 -12.677 1.00 91.50 190 VAL A C 1
ATOM 1436 O O . VAL A 1 190 ? 8.213 -14.741 -12.874 1.00 91.50 190 VAL A O 1
ATOM 1439 N N . THR A 1 191 ? 8.658 -16.904 -12.385 1.00 92.06 191 THR A N 1
ATOM 1440 C CA . THR A 1 191 ? 10.125 -16.801 -12.327 1.00 92.06 191 THR A CA 1
ATOM 1441 C C . THR A 1 191 ? 10.718 -17.364 -13.614 1.00 92.06 191 THR A C 1
ATOM 1443 O O . THR A 1 191 ? 10.336 -18.461 -14.032 1.00 92.06 191 THR A O 1
ATOM 1446 N N . LEU A 1 192 ? 11.607 -16.602 -14.251 1.00 88.94 192 LEU A N 1
ATOM 1447 C CA . LEU A 1 192 ? 12.295 -17.011 -15.478 1.00 88.94 192 LEU A CA 1
ATOM 1448 C C . LEU A 1 192 ? 13.481 -17.935 -15.165 1.00 88.94 192 LEU A C 1
ATOM 1450 O O . LEU A 1 192 ? 14.023 -17.906 -14.066 1.00 88.94 192 LEU A O 1
ATOM 1454 N N . ASP A 1 193 ? 13.907 -18.746 -16.139 1.00 87.00 193 ASP A N 1
ATOM 1455 C CA . ASP A 1 193 ? 14.971 -19.750 -15.948 1.00 87.00 193 ASP A CA 1
ATOM 1456 C C . ASP A 1 193 ? 16.332 -19.142 -15.546 1.00 87.00 193 ASP A C 1
ATOM 1458 O O . ASP A 1 193 ? 17.177 -19.844 -14.988 1.00 87.00 193 ASP A O 1
ATOM 1462 N N . HIS A 1 194 ? 16.560 -17.859 -15.846 1.00 87.00 194 HIS A N 1
ATOM 1463 C CA . HIS A 1 194 ? 17.775 -17.125 -15.478 1.00 87.00 194 HIS A CA 1
ATOM 1464 C C . HIS A 1 194 ? 17.687 -16.409 -14.123 1.00 87.00 194 HIS A C 1
ATOM 1466 O O . HIS A 1 194 ? 18.674 -15.813 -13.706 1.00 87.00 194 HIS A O 1
ATOM 1472 N N . GLU A 1 195 ? 16.540 -16.457 -13.443 1.00 90.00 195 GLU A N 1
ATOM 1473 C CA . GLU A 1 195 ? 16.325 -15.823 -12.140 1.00 90.00 195 GLU A CA 1
ATOM 1474 C C . GLU A 1 195 ? 16.393 -16.861 -10.999 1.00 90.00 195 GLU A C 1
ATOM 1476 O O . GLU A 1 195 ? 15.878 -17.973 -11.118 1.00 90.00 195 GLU A O 1
ATOM 1481 N N . ASP A 1 196 ? 16.954 -16.473 -9.848 1.00 93.69 196 ASP A N 1
ATOM 1482 C CA . ASP A 1 196 ? 16.880 -17.238 -8.588 1.00 93.69 196 ASP A CA 1
ATOM 1483 C C . ASP A 1 196 ? 16.491 -16.310 -7.417 1.00 93.69 196 ASP A C 1
ATOM 1485 O O . ASP A 1 196 ? 17.313 -15.994 -6.552 1.00 93.69 196 ASP A O 1
ATOM 1489 N N . PRO A 1 197 ? 15.249 -15.785 -7.407 1.00 95.81 197 PRO A N 1
ATOM 1490 C CA . PRO A 1 197 ? 14.831 -14.797 -6.426 1.00 95.81 197 PRO A CA 1
ATOM 1491 C C . PRO A 1 197 ? 14.722 -15.409 -5.028 1.00 95.81 197 PRO A C 1
ATOM 1493 O O . PRO A 1 197 ? 14.102 -16.456 -4.818 1.00 95.81 197 PRO A O 1
ATOM 1496 N N . HIS A 1 198 ? 15.229 -14.688 -4.034 1.00 96.12 198 HIS A N 1
ATOM 1497 C CA . HIS A 1 198 ? 14.999 -15.001 -2.633 1.00 96.12 198 HIS A CA 1
ATOM 1498 C C . HIS A 1 198 ? 13.544 -14.700 -2.233 1.00 96.12 198 HIS A C 1
ATOM 1500 O O . HIS A 1 198 ? 12.959 -13.682 -2.612 1.00 96.12 198 HIS A O 1
ATOM 1506 N N . ALA A 1 199 ? 12.947 -15.588 -1.439 1.00 96.50 199 ALA A N 1
ATOM 1507 C CA . ALA A 1 199 ? 11.664 -15.335 -0.798 1.00 96.50 199 ALA A CA 1
ATOM 1508 C C . ALA A 1 199 ? 11.908 -14.511 0.470 1.00 96.50 199 ALA A C 1
ATOM 1510 O O . ALA A 1 199 ? 12.492 -15.039 1.407 1.00 96.50 199 ALA A O 1
ATOM 1511 N N . ASP A 1 200 ? 11.460 -13.258 0.502 1.00 94.88 200 ASP A N 1
ATOM 1512 C CA . ASP A 1 200 ? 11.623 -12.386 1.667 1.00 94.88 200 ASP A CA 1
ATOM 1513 C C . ASP A 1 200 ? 10.916 -12.986 2.893 1.00 94.88 200 ASP A C 1
ATOM 1515 O O . ASP A 1 200 ? 9.726 -13.324 2.840 1.00 94.88 200 ASP A O 1
ATOM 1519 N N . GLU A 1 201 ? 11.666 -13.148 3.981 1.00 90.06 201 GLU A N 1
ATOM 1520 C CA . GLU A 1 201 ? 11.193 -13.752 5.230 1.00 90.06 201 GLU A CA 1
ATOM 1521 C C . GLU A 1 201 ? 10.786 -12.706 6.275 1.00 90.06 201 GLU A C 1
ATOM 1523 O O . GLU A 1 201 ? 10.248 -13.080 7.318 1.00 90.06 201 GLU A O 1
ATOM 1528 N N . ALA A 1 202 ? 10.995 -11.411 6.005 1.00 97.00 202 ALA A N 1
ATOM 1529 C CA . ALA A 1 202 ? 10.647 -10.359 6.948 1.00 97.00 202 ALA A CA 1
ATOM 1530 C C . ALA A 1 202 ? 9.149 -10.363 7.280 1.00 97.00 202 ALA A C 1
ATOM 1532 O O . ALA A 1 202 ? 8.276 -10.522 6.416 1.00 97.00 202 ALA A O 1
ATOM 1533 N N . GLU A 1 203 ? 8.834 -10.171 8.554 1.00 98.06 203 GLU A N 1
ATOM 1534 C CA . GLU A 1 203 ? 7.460 -10.203 9.054 1.00 98.06 203 GLU A CA 1
ATOM 1535 C C . GLU A 1 203 ? 6.710 -8.894 8.797 1.00 98.06 203 GLU A C 1
ATOM 1537 O O . GLU A 1 203 ? 5.495 -8.900 8.592 1.00 98.06 203 GLU A O 1
ATOM 1542 N N . VAL A 1 204 ? 7.428 -7.775 8.788 1.00 98.69 204 VAL A N 1
ATOM 1543 C CA . VAL A 1 204 ? 6.885 -6.424 8.661 1.00 98.69 204 VAL A CA 1
ATOM 1544 C C . VAL A 1 204 ? 7.696 -5.647 7.628 1.00 98.69 204 VAL A C 1
ATOM 1546 O O . VAL A 1 204 ? 8.919 -5.740 7.596 1.00 98.69 204 VAL A O 1
ATOM 1549 N N . CYS A 1 205 ? 7.016 -4.866 6.796 1.00 98.69 205 CYS A N 1
ATOM 1550 C CA . CYS A 1 205 ? 7.631 -3.898 5.892 1.00 98.69 205 CYS A CA 1
ATOM 1551 C C . CYS A 1 205 ? 7.081 -2.511 6.222 1.00 98.69 205 CYS A C 1
ATOM 1553 O O . CYS A 1 205 ? 5.872 -2.301 6.119 1.00 98.69 205 CYS A O 1
ATOM 1555 N N . LEU A 1 206 ? 7.953 -1.584 6.617 1.00 98.81 206 LEU A N 1
ATOM 1556 C CA . LEU A 1 206 ? 7.649 -0.156 6.689 1.00 98.81 206 LEU A CA 1
ATOM 1557 C C . LEU A 1 206 ? 8.214 0.511 5.434 1.00 98.81 206 LEU A C 1
ATOM 1559 O O . LEU A 1 206 ? 9.423 0.485 5.225 1.00 98.81 206 LEU A O 1
ATOM 1563 N N . HIS A 1 207 ? 7.353 1.086 4.605 1.00 98.56 207 HIS A N 1
ATOM 1564 C CA . HIS A 1 207 ? 7.738 1.864 3.427 1.00 98.56 207 HIS A CA 1
ATOM 1565 C C . HIS A 1 207 ? 7.579 3.345 3.754 1.00 98.56 207 HIS A C 1
ATOM 1567 O O . HIS A 1 207 ? 6.486 3.761 4.117 1.00 98.56 207 HIS A O 1
ATOM 1573 N N . LEU A 1 208 ? 8.666 4.107 3.657 1.00 98.12 208 LEU A N 1
ATOM 1574 C CA . LEU A 1 208 ? 8.737 5.557 3.827 1.00 98.12 208 LEU A CA 1
ATOM 1575 C C . LEU A 1 208 ? 9.007 6.205 2.465 1.00 98.12 208 LEU A C 1
ATOM 1577 O O . LEU A 1 208 ? 9.844 5.701 1.715 1.00 98.12 208 LEU A O 1
ATOM 1581 N N . ALA A 1 209 ? 8.343 7.318 2.168 1.00 96.06 209 ALA A N 1
ATOM 1582 C CA . ALA A 1 209 ? 8.555 8.104 0.959 1.00 96.06 209 ALA A CA 1
ATOM 1583 C C . ALA A 1 209 ? 8.512 9.613 1.264 1.00 96.06 209 ALA A C 1
ATOM 1585 O O . ALA A 1 209 ? 7.710 10.059 2.088 1.00 96.06 209 ALA A O 1
ATOM 1586 N N . SER A 1 210 ? 9.401 10.388 0.637 1.00 93.62 210 SER A N 1
ATOM 1587 C CA . SER A 1 210 ? 9.502 11.846 0.796 1.00 93.62 210 SER A CA 1
ATOM 1588 C C . SER A 1 210 ? 10.313 12.482 -0.340 1.00 93.62 210 SER A C 1
ATOM 1590 O O . SER A 1 210 ? 11.255 11.875 -0.844 1.00 93.62 210 SER A O 1
ATOM 1592 N N . ASN A 1 211 ? 10.014 13.730 -0.697 1.00 88.69 211 ASN A N 1
ATOM 1593 C CA . ASN A 1 211 ? 10.884 14.589 -1.509 1.00 88.69 211 ASN A CA 1
ATOM 1594 C C . ASN A 1 211 ? 12.094 15.098 -0.710 1.00 88.69 211 ASN A C 1
ATOM 1596 O O . ASN A 1 211 ? 13.080 15.558 -1.284 1.00 88.69 211 ASN A O 1
ATOM 1600 N N . ASN A 1 212 ? 12.057 14.980 0.620 1.00 88.19 212 ASN A N 1
ATOM 1601 C CA . ASN A 1 212 ? 13.120 15.403 1.514 1.00 88.19 212 ASN A CA 1
ATOM 1602 C C . ASN A 1 212 ? 13.770 14.200 2.216 1.00 88.19 212 ASN A C 1
ATOM 1604 O O . ASN A 1 212 ? 13.289 13.683 3.226 1.00 88.19 212 ASN A O 1
ATOM 1608 N N . ALA A 1 213 ? 14.943 13.798 1.729 1.00 88.06 213 ALA A N 1
ATOM 1609 C CA . ALA A 1 213 ? 15.735 12.721 2.321 1.00 88.06 213 ALA A CA 1
ATOM 1610 C C . ALA A 1 213 ? 16.061 12.924 3.820 1.00 88.06 213 ALA A C 1
ATOM 1612 O O . ALA A 1 213 ? 16.199 11.943 4.556 1.00 88.06 213 ALA A O 1
ATOM 1613 N N . GLN A 1 214 ? 16.157 14.174 4.306 1.00 89.69 214 GLN A N 1
ATOM 1614 C CA . GLN A 1 214 ? 16.398 14.454 5.729 1.00 89.69 214 GLN A CA 1
ATOM 1615 C C . GLN A 1 214 ? 15.218 14.017 6.600 1.00 89.69 214 GLN A C 1
ATOM 1617 O O . GLN A 1 214 ? 15.448 13.551 7.715 1.00 89.69 214 GLN A O 1
ATOM 1622 N N . ASN A 1 215 ? 13.984 14.100 6.087 1.00 92.44 215 ASN A N 1
ATOM 1623 C CA . ASN A 1 215 ? 12.796 13.635 6.801 1.00 92.44 215 ASN A CA 1
ATOM 1624 C C . ASN A 1 215 ? 12.845 12.122 7.011 1.00 92.44 215 ASN A C 1
ATOM 1626 O O . ASN A 1 215 ? 12.624 11.647 8.123 1.00 92.44 215 ASN A O 1
ATOM 1630 N N . ILE A 1 216 ? 13.207 11.364 5.971 1.00 94.25 216 ILE A N 1
ATOM 1631 C CA . ILE A 1 216 ? 13.336 9.905 6.069 1.00 94.25 216 ILE A CA 1
ATOM 1632 C C . ILE A 1 216 ? 14.426 9.532 7.081 1.00 94.25 216 ILE A C 1
ATOM 1634 O O . ILE A 1 216 ? 14.174 8.732 7.979 1.00 94.25 216 ILE A O 1
ATOM 1638 N N . MET A 1 217 ? 15.612 10.146 6.993 1.00 92.38 217 MET A N 1
ATOM 1639 C CA . MET A 1 217 ? 16.700 9.892 7.947 1.00 92.38 217 MET A CA 1
ATOM 1640 C C . MET A 1 217 ? 16.319 10.262 9.389 1.00 92.38 217 MET A C 1
ATOM 1642 O O . MET A 1 217 ? 16.675 9.538 10.318 1.00 92.38 217 MET A O 1
ATOM 1646 N N . ALA A 1 218 ? 15.587 11.364 9.589 1.00 93.69 218 ALA A N 1
ATOM 1647 C CA . ALA A 1 218 ? 15.082 11.756 10.901 1.00 93.69 218 ALA A CA 1
ATOM 1648 C C . ALA A 1 218 ? 14.102 10.711 11.453 1.00 93.69 218 ALA A C 1
ATOM 1650 O O . ALA A 1 218 ? 14.271 10.264 12.586 1.00 93.69 218 ALA A O 1
ATOM 1651 N N . VAL A 1 219 ? 13.144 10.242 10.644 1.00 96.31 219 VAL A N 1
ATOM 1652 C CA . VAL A 1 219 ? 12.241 9.145 11.030 1.00 96.31 219 VAL A CA 1
ATOM 1653 C C . VAL A 1 219 ? 13.036 7.890 11.411 1.00 96.31 219 VAL A C 1
ATOM 1655 O O . VAL A 1 219 ? 12.789 7.319 12.470 1.00 96.31 219 VAL A O 1
ATOM 1658 N N . GLU A 1 220 ? 14.024 7.472 10.614 1.00 95.19 220 GLU A N 1
ATOM 1659 C CA . GLU A 1 220 ? 14.855 6.292 10.912 1.00 95.19 220 GLU A CA 1
ATOM 1660 C C . GLU A 1 220 ? 15.612 6.379 12.249 1.00 95.19 220 GLU A C 1
ATOM 1662 O O . GLU A 1 220 ? 15.844 5.347 12.886 1.00 95.19 220 GLU A O 1
ATOM 1667 N N . GLU A 1 221 ? 16.036 7.573 12.672 1.00 93.44 221 GLU A N 1
ATOM 1668 C CA . GLU A 1 221 ? 16.643 7.791 13.992 1.00 93.44 221 GLU A CA 1
ATOM 1669 C C . GLU A 1 221 ? 15.597 7.736 15.110 1.00 93.44 221 GLU A C 1
ATOM 1671 O O . GLU A 1 221 ? 15.748 6.979 16.076 1.00 9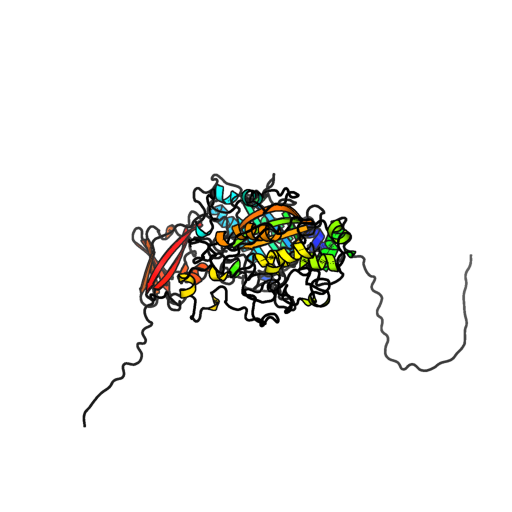3.44 221 GLU A O 1
ATOM 1676 N N . LEU A 1 222 ? 14.508 8.492 14.957 1.00 96.12 222 LEU A N 1
ATOM 1677 C CA . LEU A 1 222 ? 13.453 8.635 15.963 1.00 96.12 222 LEU A CA 1
ATOM 1678 C C . LEU A 1 222 ? 12.760 7.296 16.264 1.00 96.12 222 LEU A C 1
ATOM 1680 O O . LEU A 1 222 ? 12.489 6.978 17.424 1.00 96.12 222 LEU A O 1
ATOM 1684 N N . LEU A 1 223 ? 12.564 6.451 15.244 1.00 97.12 223 LEU A N 1
ATOM 1685 C CA . LEU A 1 223 ? 11.950 5.124 15.370 1.00 97.12 223 LEU A CA 1
ATOM 1686 C C . LEU A 1 223 ? 12.657 4.204 16.380 1.00 97.12 223 LEU A C 1
ATOM 1688 O O . LEU A 1 223 ? 12.004 3.338 16.967 1.00 97.12 223 LEU A O 1
ATOM 1692 N N . TRP A 1 224 ? 13.962 4.380 16.608 1.00 95.31 224 TRP A N 1
ATOM 1693 C CA . TRP A 1 224 ? 14.744 3.578 17.561 1.00 95.31 224 TRP A CA 1
ATOM 1694 C C . TRP A 1 224 ? 15.288 4.384 18.748 1.00 95.31 224 TRP A C 1
ATOM 1696 O O . TRP A 1 224 ? 16.158 3.898 19.473 1.00 95.31 224 TRP A O 1
ATOM 1706 N N . GLY A 1 225 ? 14.714 5.562 19.010 1.00 93.75 225 GLY A N 1
ATOM 1707 C CA . GLY A 1 225 ? 15.023 6.378 20.188 1.00 93.75 225 GLY A CA 1
ATOM 1708 C C . GLY A 1 225 ? 16.266 7.248 20.043 1.00 93.75 225 GLY A C 1
ATOM 1709 O O . GLY A 1 225 ? 16.881 7.592 21.051 1.00 93.75 225 GLY A O 1
ATOM 1710 N N . GLY A 1 226 ? 16.662 7.549 18.806 1.00 92.44 226 GLY A N 1
ATOM 1711 C CA . GLY A 1 226 ? 17.558 8.661 18.520 1.00 92.44 226 GLY A CA 1
ATOM 1712 C C . GLY A 1 226 ? 16.846 10.008 18.659 1.00 92.44 226 GLY A C 1
ATOM 1713 O O . GLY A 1 226 ? 15.631 10.075 18.840 1.00 92.44 226 GLY A O 1
ATOM 1714 N N . GLU A 1 227 ? 17.628 11.075 18.541 1.00 92.75 227 GLU A N 1
ATOM 1715 C CA . GLU A 1 227 ? 17.162 12.463 18.548 1.00 92.75 227 GLU A CA 1
ATOM 1716 C C . GLU A 1 227 ? 17.342 13.045 17.139 1.00 92.75 227 GLU A C 1
ATOM 1718 O O . GLU A 1 227 ? 18.316 12.718 16.449 1.00 92.75 227 GLU A O 1
ATOM 1723 N N . ALA A 1 228 ? 16.436 13.923 16.712 1.00 89.31 228 ALA A N 1
ATOM 1724 C CA . ALA A 1 228 ? 16.558 14.650 15.452 1.00 89.31 228 ALA A CA 1
ATOM 1725 C C . ALA A 1 228 ? 16.346 16.149 15.676 1.00 89.31 228 ALA A C 1
ATOM 1727 O O . ALA A 1 228 ? 15.376 16.562 16.298 1.00 89.31 228 ALA A O 1
ATOM 1728 N N . GLU A 1 229 ? 17.242 16.976 15.143 1.00 89.31 229 GLU A N 1
ATOM 1729 C CA . GLU A 1 229 ? 17.060 18.429 15.137 1.00 89.31 229 GLU A CA 1
ATOM 1730 C C . GLU A 1 229 ? 16.109 18.817 13.996 1.00 89.31 229 GLU A C 1
ATOM 1732 O O . GLU A 1 229 ? 16.439 18.612 12.824 1.00 89.31 229 GLU A O 1
ATOM 1737 N N . MET A 1 230 ? 14.948 19.378 14.337 1.00 85.56 230 MET A N 1
ATOM 1738 C CA . MET A 1 230 ? 13.894 19.796 13.406 1.00 85.56 230 MET A CA 1
ATOM 1739 C C . MET A 1 230 ? 13.366 21.174 13.817 1.00 85.56 230 MET A C 1
ATOM 1741 O O . MET A 1 230 ? 13.086 21.397 14.988 1.00 85.56 230 MET A O 1
ATOM 1745 N N . ASP A 1 231 ? 13.274 22.124 12.884 1.00 79.06 231 ASP A N 1
ATOM 1746 C CA . ASP A 1 231 ? 12.873 23.523 13.160 1.00 79.06 231 ASP A CA 1
ATOM 1747 C C . ASP A 1 231 ? 13.591 24.230 14.330 1.00 79.06 231 ASP A C 1
ATOM 1749 O O . ASP A 1 231 ? 13.071 25.162 14.947 1.00 79.06 231 ASP A O 1
ATOM 1753 N N . GLY A 1 232 ? 14.829 23.828 14.626 1.00 76.44 232 GLY A N 1
ATOM 1754 C CA . GLY A 1 232 ? 15.605 24.371 15.746 1.00 76.44 232 GLY A CA 1
ATOM 1755 C C . GLY A 1 232 ? 15.211 23.832 17.126 1.00 76.44 232 GLY A C 1
ATOM 1756 O O . GLY A 1 232 ? 15.729 24.340 18.124 1.00 76.44 232 GLY A O 1
ATOM 1757 N N . ASP A 1 233 ? 14.350 22.815 17.171 1.00 82.50 233 ASP A N 1
ATOM 1758 C CA . ASP A 1 233 ? 14.038 22.016 18.349 1.00 82.50 233 ASP A CA 1
ATOM 1759 C C . ASP A 1 233 ? 14.638 20.603 18.218 1.00 82.50 233 ASP A C 1
ATOM 1761 O O . ASP A 1 233 ? 14.671 19.999 17.142 1.00 82.50 233 ASP A O 1
ATOM 1765 N N . THR A 1 234 ? 15.086 20.044 19.342 1.00 90.69 234 THR A N 1
ATOM 1766 C CA . THR A 1 234 ? 15.451 18.627 19.437 1.00 90.69 234 THR A CA 1
ATOM 1767 C C . THR A 1 234 ? 14.174 17.804 19.601 1.00 90.69 234 THR A C 1
ATOM 1769 O O . THR A 1 234 ? 13.459 17.947 20.597 1.00 90.69 234 THR A O 1
ATOM 1772 N N . VAL A 1 235 ? 13.883 16.947 18.626 1.00 91.44 235 VAL A N 1
ATOM 1773 C CA . VAL A 1 235 ? 12.732 16.041 18.613 1.00 91.44 235 VAL A CA 1
ATOM 1774 C C . VAL A 1 235 ? 13.156 14.652 19.085 1.00 91.44 235 VAL A C 1
ATOM 1776 O O . VAL A 1 235 ? 14.180 14.120 18.659 1.00 91.44 235 VAL A O 1
ATOM 1779 N N . GLU A 1 236 ? 12.321 14.060 19.936 1.00 94.25 236 GLU A N 1
ATOM 1780 C CA . GLU A 1 236 ? 12.392 12.683 20.427 1.00 94.25 236 GLU A CA 1
ATOM 1781 C C . GLU A 1 236 ? 10.981 12.091 20.413 1.00 94.25 236 GLU A C 1
ATOM 1783 O O . GLU A 1 236 ? 10.017 12.794 20.717 1.00 94.25 236 GLU A O 1
ATOM 1788 N N . PHE A 1 237 ? 10.849 10.803 20.094 1.00 95.12 237 PHE A N 1
ATOM 1789 C CA . PHE A 1 237 ? 9.563 10.112 20.202 1.00 95.12 237 PHE A CA 1
ATOM 1790 C C . PHE A 1 237 ? 9.352 9.543 21.607 1.00 95.12 237 PHE A C 1
ATOM 1792 O O . PHE A 1 237 ? 10.233 8.884 22.164 1.00 95.12 237 PHE A O 1
ATOM 1799 N N . ASP A 1 238 ? 8.138 9.700 22.142 1.00 94.62 238 ASP A N 1
ATOM 1800 C CA . ASP A 1 238 ? 7.751 9.119 23.435 1.00 94.62 238 ASP A CA 1
ATOM 1801 C C . ASP A 1 238 ? 7.703 7.576 23.392 1.00 94.62 238 ASP A C 1
ATOM 1803 O O . ASP A 1 238 ? 7.881 6.897 24.411 1.00 94.62 238 ASP A O 1
ATOM 1807 N N . ALA A 1 239 ? 7.460 7.009 22.208 1.00 96.38 239 ALA A N 1
ATOM 1808 C CA . ALA A 1 239 ? 7.448 5.576 21.940 1.00 96.38 239 ALA A CA 1
ATOM 1809 C C . ALA A 1 239 ? 8.430 5.226 20.815 1.00 96.38 239 ALA A C 1
ATOM 1811 O O . ALA A 1 239 ? 8.630 6.000 19.886 1.00 96.38 239 ALA A O 1
ATOM 1812 N N . THR A 1 240 ? 9.021 4.028 20.866 1.00 97.12 240 THR A N 1
ATOM 1813 C CA . THR A 1 240 ? 9.977 3.551 19.850 1.00 97.12 240 THR A CA 1
ATOM 1814 C C . THR A 1 240 ? 9.692 2.099 19.484 1.00 97.12 240 THR A C 1
ATOM 1816 O O . THR A 1 240 ? 9.007 1.379 20.214 1.00 97.12 240 THR A O 1
ATOM 1819 N N . PHE A 1 241 ? 10.238 1.643 18.361 1.00 97.31 241 PHE A N 1
ATOM 1820 C CA . PHE A 1 241 ? 10.207 0.237 17.963 1.00 97.31 241 PHE A CA 1
ATOM 1821 C C . PHE A 1 241 ? 11.159 -0.650 18.765 1.00 97.31 241 PHE A C 1
ATOM 1823 O O . PHE A 1 241 ? 11.009 -1.871 18.740 1.00 97.31 241 PHE A O 1
ATOM 1830 N N . SER A 1 242 ? 12.107 -0.072 19.504 1.00 94.50 242 SER A N 1
ATOM 1831 C CA . SER A 1 242 ? 13.087 -0.814 20.295 1.00 94.50 242 SER A CA 1
ATOM 1832 C C . SER A 1 242 ? 12.426 -1.835 21.229 1.00 94.50 242 SER A C 1
ATOM 1834 O O . SER A 1 242 ? 11.635 -1.488 22.104 1.00 94.50 242 SER A O 1
ATOM 1836 N N . GLY A 1 243 ? 12.778 -3.112 21.053 1.00 92.31 243 GLY A N 1
ATOM 1837 C CA . GLY A 1 243 ? 12.226 -4.227 21.827 1.00 92.31 243 GLY A CA 1
ATOM 1838 C C . GLY A 1 243 ? 10.848 -4.726 21.374 1.00 92.31 243 GLY A C 1
ATOM 1839 O O . GLY A 1 243 ? 10.316 -5.625 22.020 1.00 92.31 243 GLY A O 1
ATOM 1840 N N . VAL A 1 244 ? 10.289 -4.179 20.288 1.00 97.00 244 VAL A N 1
ATOM 1841 C CA . VAL A 1 244 ? 9.007 -4.602 19.694 1.00 97.00 244 VAL A CA 1
ATOM 1842 C C . VAL A 1 244 ? 9.164 -4.962 18.216 1.00 97.00 244 VAL A C 1
ATOM 1844 O O . VAL A 1 244 ? 8.687 -6.011 17.787 1.00 97.00 244 VAL A O 1
ATOM 1847 N N . LEU A 1 245 ? 9.846 -4.121 17.435 1.00 97.88 245 LEU A N 1
ATOM 1848 C CA . LEU A 1 245 ? 10.226 -4.383 16.048 1.00 97.88 245 LEU A CA 1
ATOM 1849 C C . LEU A 1 245 ? 11.737 -4.186 15.891 1.00 97.88 245 LEU A C 1
ATOM 1851 O O . LEU A 1 245 ? 12.297 -3.143 16.237 1.00 97.88 245 LEU A O 1
ATOM 1855 N N . GLU A 1 246 ? 12.399 -5.196 15.344 1.00 96.62 246 GLU A N 1
ATOM 1856 C CA . GLU A 1 246 ? 13.837 -5.193 15.082 1.00 96.62 246 GLU A CA 1
ATOM 1857 C C . GLU A 1 246 ? 14.105 -5.596 13.634 1.00 96.62 246 GLU A C 1
ATOM 1859 O O . GLU A 1 246 ? 13.222 -6.093 12.941 1.00 96.62 246 GLU A O 1
ATOM 1864 N N . THR A 1 247 ? 15.321 -5.358 13.155 1.00 96.69 247 THR A N 1
ATOM 1865 C CA . THR A 1 247 ? 15.772 -5.794 11.834 1.00 96.69 247 THR A CA 1
ATOM 1866 C C . THR A 1 247 ? 15.456 -7.268 11.604 1.00 96.69 247 THR A C 1
ATOM 1868 O O . THR A 1 247 ? 15.648 -8.099 12.491 1.00 96.69 247 THR A O 1
ATOM 1871 N N . ALA A 1 248 ? 14.974 -7.607 10.406 1.00 95.81 248 ALA A N 1
ATOM 1872 C CA . ALA A 1 248 ? 14.689 -8.999 10.070 1.00 95.81 248 ALA A CA 1
ATOM 1873 C C . ALA A 1 248 ? 15.962 -9.860 9.917 1.00 95.81 248 ALA A C 1
ATOM 1875 O O . ALA A 1 248 ? 15.886 -11.089 9.880 1.00 95.81 248 ALA A O 1
ATOM 1876 N N . GLY A 1 249 ? 17.136 -9.224 9.857 1.00 88.38 249 GLY A N 1
ATOM 1877 C CA . GLY A 1 249 ? 18.429 -9.898 9.835 1.00 88.38 249 GLY A CA 1
ATOM 1878 C C . GLY A 1 249 ? 18.909 -10.407 11.193 1.00 88.38 249 GLY A C 1
ATOM 1879 O O . GLY A 1 249 ? 18.239 -10.327 12.217 1.00 88.38 249 GLY A O 1
ATOM 1880 N N . ASN A 1 250 ? 20.142 -10.918 11.210 1.00 81.19 250 ASN A N 1
ATOM 1881 C CA . ASN A 1 250 ? 20.805 -11.295 12.455 1.00 81.19 250 ASN A CA 1
ATOM 1882 C C . ASN A 1 250 ? 21.217 -10.029 13.220 1.00 81.19 250 ASN A C 1
ATOM 1884 O O . ASN A 1 250 ? 22.213 -9.399 12.872 1.00 81.19 250 ASN A O 1
ATOM 1888 N N . GLY A 1 251 ? 20.491 -9.670 14.273 1.00 82.69 251 GLY A N 1
ATOM 1889 C CA . GLY A 1 251 ? 20.824 -8.504 15.086 1.00 82.69 251 GLY A CA 1
ATOM 1890 C C . GLY A 1 251 ? 19.655 -8.037 15.939 1.00 82.69 251 GLY A C 1
ATOM 1891 O O . GLY A 1 251 ? 18.665 -8.744 16.075 1.00 82.69 251 GLY A O 1
ATOM 1892 N N . SER A 1 252 ? 19.812 -6.849 16.515 1.00 87.06 252 SER A N 1
ATOM 1893 C CA . SER A 1 252 ? 18.770 -6.117 17.235 1.00 87.06 252 SER A CA 1
ATOM 1894 C C . SER A 1 252 ? 18.805 -4.652 16.811 1.00 87.06 252 SER A C 1
ATOM 1896 O O . SER A 1 252 ? 19.881 -4.142 16.487 1.00 87.06 252 SER A O 1
ATOM 1898 N N . GLY A 1 253 ? 17.674 -3.955 16.886 1.00 90.56 253 GLY A N 1
ATOM 1899 C CA . GLY A 1 253 ? 17.556 -2.549 16.482 1.00 90.56 253 GLY A CA 1
ATOM 1900 C C . GLY A 1 253 ? 17.190 -2.387 15.007 1.00 90.56 253 GLY A C 1
ATOM 1901 O O . GLY A 1 253 ? 16.556 -3.267 14.431 1.00 90.56 253 GLY A O 1
ATOM 1902 N N . ARG A 1 254 ? 17.550 -1.255 14.401 1.00 92.88 254 ARG A N 1
ATOM 1903 C CA . ARG A 1 254 ? 17.127 -0.918 13.036 1.00 92.88 254 ARG A CA 1
ATOM 1904 C C . ARG A 1 254 ? 17.880 -1.682 11.939 1.00 92.88 254 ARG A C 1
ATOM 1906 O O . ARG A 1 254 ? 19.062 -1.983 12.118 1.00 92.88 254 ARG A O 1
ATOM 1913 N N . PRO A 1 255 ? 17.259 -1.917 10.773 1.00 93.88 255 PRO A N 1
ATOM 1914 C CA . PRO A 1 255 ? 17.979 -2.248 9.549 1.00 93.88 255 PRO A CA 1
ATOM 1915 C C . PRO A 1 255 ? 18.887 -1.090 9.121 1.00 93.88 255 PRO A C 1
ATOM 1917 O O . PRO A 1 255 ? 18.464 0.062 9.143 1.00 93.88 255 PRO A O 1
ATOM 1920 N N . THR A 1 256 ? 20.121 -1.388 8.719 1.00 91.06 256 THR A N 1
ATOM 1921 C CA . THR A 1 256 ? 21.086 -0.374 8.250 1.00 91.06 256 THR A CA 1
ATOM 1922 C C . THR A 1 256 ? 21.572 -0.608 6.826 1.00 91.06 256 THR A C 1
ATOM 1924 O O . THR A 1 256 ? 22.175 0.284 6.252 1.00 91.06 256 THR A O 1
ATOM 1927 N N . GLU A 1 257 ? 21.328 -1.787 6.255 1.00 90.69 257 GLU A N 1
ATOM 1928 C CA . GLU A 1 257 ? 21.843 -2.178 4.940 1.00 90.69 257 GLU A CA 1
ATOM 1929 C C . GLU A 1 257 ? 20.949 -3.233 4.269 1.00 90.69 257 GLU A C 1
ATOM 1931 O O . GLU A 1 257 ? 20.079 -3.851 4.905 1.00 90.69 257 GLU A O 1
ATOM 1936 N N . TYR A 1 258 ? 21.190 -3.460 2.977 1.00 93.25 258 TYR A N 1
ATOM 1937 C CA . TYR A 1 258 ? 20.580 -4.536 2.202 1.00 93.25 258 TYR A CA 1
ATOM 1938 C C . TYR A 1 258 ? 20.848 -5.911 2.860 1.00 93.25 258 TYR A C 1
ATOM 1940 O O . TYR A 1 258 ? 21.960 -6.166 3.322 1.00 93.25 258 TYR A O 1
ATOM 1948 N N . PRO A 1 259 ? 19.877 -6.850 2.897 1.00 94.81 259 PRO A N 1
ATOM 1949 C CA . PRO A 1 259 ? 18.588 -6.832 2.197 1.00 94.81 259 PRO A CA 1
ATOM 1950 C C . PRO A 1 259 ? 17.434 -6.208 2.986 1.00 94.81 259 PRO A C 1
ATOM 1952 O O . PRO A 1 259 ? 16.305 -6.220 2.487 1.00 94.81 259 PRO A O 1
ATOM 1955 N N . TYR A 1 260 ? 17.682 -5.723 4.206 1.00 95.94 260 TYR A N 1
ATOM 1956 C CA . TYR A 1 260 ? 16.620 -5.349 5.145 1.00 95.94 260 TYR A CA 1
ATOM 1957 C C . TYR A 1 260 ? 16.371 -3.843 5.242 1.00 95.94 260 TYR A C 1
ATOM 1959 O O . TYR A 1 260 ? 15.328 -3.430 5.742 1.00 95.94 260 TYR A O 1
ATOM 1967 N N . ARG A 1 261 ? 17.296 -3.028 4.745 1.00 96.31 261 ARG A N 1
ATOM 1968 C CA . ARG A 1 261 ? 17.079 -1.630 4.379 1.00 96.31 261 ARG A CA 1
ATOM 1969 C C . ARG A 1 261 ? 17.284 -1.534 2.877 1.00 96.31 261 ARG A C 1
ATOM 1971 O O . ARG A 1 261 ? 18.338 -1.953 2.408 1.00 96.31 261 ARG A O 1
ATOM 1978 N N . ARG A 1 262 ? 16.286 -1.041 2.149 1.00 97.00 262 ARG A N 1
ATOM 1979 C CA . ARG A 1 262 ? 16.394 -0.813 0.702 1.00 97.00 262 ARG A CA 1
ATOM 1980 C C . ARG A 1 262 ? 16.064 0.627 0.406 1.00 97.00 262 ARG A C 1
ATOM 1982 O O . ARG A 1 262 ? 15.088 1.139 0.959 1.00 97.00 262 ARG A O 1
ATOM 1989 N N . THR A 1 263 ? 16.871 1.256 -0.428 1.00 95.69 263 THR A N 1
ATOM 1990 C CA . THR A 1 263 ? 16.679 2.641 -0.846 1.00 95.69 263 THR A CA 1
ATOM 1991 C C . THR A 1 263 ? 16.262 2.679 -2.304 1.00 95.69 263 THR A C 1
ATOM 1993 O O . THR A 1 263 ? 16.589 1.796 -3.099 1.00 95.69 263 THR A O 1
ATOM 1996 N N . GLY A 1 264 ? 15.514 3.707 -2.662 1.00 93.75 264 GLY A N 1
ATOM 1997 C CA . GLY A 1 264 ? 15.191 3.980 -4.044 1.00 93.75 264 GLY A CA 1
ATOM 1998 C C . GLY A 1 264 ? 14.898 5.450 -4.266 1.00 93.75 264 GLY A C 1
ATOM 1999 O O . GLY A 1 264 ? 14.692 6.211 -3.315 1.00 93.75 264 GLY A O 1
ATOM 2000 N N . PHE A 1 265 ? 14.927 5.843 -5.527 1.00 90.88 265 PHE A N 1
ATOM 2001 C CA . PHE A 1 265 ? 14.869 7.231 -5.932 1.00 90.88 265 PHE A CA 1
ATOM 2002 C C . PHE A 1 265 ? 14.171 7.408 -7.282 1.00 90.88 265 PHE A C 1
ATOM 2004 O O . PHE A 1 265 ? 14.177 6.508 -8.122 1.00 90.88 265 PHE A O 1
ATOM 2011 N N . ALA A 1 266 ? 13.577 8.582 -7.479 1.00 87.06 266 ALA A N 1
ATOM 2012 C CA . ALA A 1 266 ? 12.871 8.959 -8.699 1.00 87.06 266 ALA A CA 1
ATOM 2013 C C . ALA A 1 266 ? 13.348 10.320 -9.233 1.00 87.06 266 ALA A C 1
ATOM 2015 O O . ALA A 1 266 ? 13.934 11.127 -8.499 1.00 87.06 266 ALA A O 1
ATOM 2016 N N . GLY A 1 267 ? 13.074 10.559 -10.516 1.00 82.81 267 GLY A N 1
ATOM 2017 C CA . GLY A 1 267 ? 13.425 11.774 -11.250 1.00 82.81 267 GLY A CA 1
ATOM 2018 C C . GLY A 1 267 ? 14.750 11.665 -12.010 1.00 82.81 267 GLY A C 1
ATOM 2019 O O . GLY A 1 267 ? 15.750 11.176 -11.477 1.00 82.81 267 GLY A O 1
ATOM 2020 N N . HIS A 1 268 ? 14.760 12.169 -13.247 1.00 82.19 268 HIS A N 1
ATOM 2021 C CA . HIS A 1 268 ? 15.864 12.029 -14.204 1.00 82.19 268 HIS A CA 1
ATOM 2022 C C . HIS A 1 268 ? 17.233 12.458 -13.647 1.00 82.19 268 HIS A C 1
ATOM 2024 O O . HIS A 1 268 ? 18.154 11.648 -13.558 1.00 82.19 268 HIS A O 1
ATOM 2030 N N . GLU A 1 269 ? 17.353 13.708 -13.179 1.00 81.75 269 GLU A N 1
ATOM 2031 C CA . GLU A 1 269 ? 18.606 14.233 -12.607 1.00 81.75 269 GLU A CA 1
ATOM 2032 C C . GLU A 1 269 ? 19.087 13.384 -11.422 1.00 81.75 269 GLU A C 1
ATOM 2034 O O . GLU A 1 269 ? 20.283 13.220 -11.191 1.00 81.75 269 GLU A O 1
ATOM 2039 N N . THR A 1 270 ? 18.148 12.814 -10.662 1.00 82.94 270 THR A N 1
ATOM 2040 C CA . THR A 1 270 ? 18.489 11.944 -9.545 1.00 82.94 270 THR A CA 1
ATOM 2041 C C . THR A 1 270 ? 19.033 10.607 -9.981 1.00 82.94 270 THR A C 1
ATOM 2043 O O . THR A 1 270 ? 20.017 10.156 -9.406 1.00 82.94 270 THR A O 1
ATOM 2046 N N . ILE A 1 271 ? 18.451 10.016 -11.012 1.00 86.50 271 ILE A N 1
ATOM 2047 C CA . ILE A 1 271 ? 18.930 8.759 -11.567 1.00 86.50 271 ILE A CA 1
ATOM 2048 C C . ILE A 1 271 ? 20.352 8.897 -12.106 1.00 86.50 271 ILE A C 1
ATOM 2050 O O . ILE A 1 271 ? 21.200 8.072 -11.772 1.00 86.50 271 ILE A O 1
ATOM 2054 N N . THR A 1 272 ? 20.624 9.946 -12.882 1.00 86.81 272 THR A N 1
ATOM 2055 C CA . THR A 1 272 ? 21.953 10.204 -13.454 1.00 86.81 272 THR A CA 1
ATOM 2056 C C . THR A 1 272 ? 23.019 10.329 -12.363 1.00 86.81 272 THR A C 1
ATOM 2058 O O . THR A 1 272 ? 24.044 9.653 -12.436 1.00 86.81 272 THR A O 1
ATOM 2061 N N . GLU A 1 273 ? 22.759 11.130 -11.323 1.00 86.62 273 GLU A N 1
ATOM 2062 C CA . GLU A 1 273 ? 23.701 11.335 -10.214 1.00 86.62 273 GLU A CA 1
ATOM 2063 C C . GLU A 1 273 ? 24.005 10.037 -9.442 1.00 86.62 273 GLU A C 1
ATOM 2065 O O . GLU A 1 273 ? 25.170 9.748 -9.175 1.00 86.62 273 GLU A O 1
ATOM 2070 N N . GLU A 1 274 ? 22.979 9.251 -9.093 1.00 87.50 274 GLU A N 1
ATOM 2071 C CA . GLU A 1 274 ? 23.157 8.027 -8.295 1.00 87.50 274 GLU A CA 1
ATOM 2072 C C . GLU A 1 274 ? 23.863 6.925 -9.091 1.00 87.50 274 GLU A C 1
ATOM 2074 O O . GLU A 1 274 ? 24.695 6.194 -8.555 1.00 87.50 274 GLU A O 1
ATOM 2079 N N . LEU A 1 275 ? 23.575 6.807 -10.391 1.00 90.69 275 LEU A N 1
ATOM 2080 C CA . LEU A 1 275 ? 24.279 5.860 -11.255 1.00 90.69 275 LEU A CA 1
ATOM 2081 C C . LEU A 1 275 ? 25.767 6.211 -11.379 1.00 90.69 275 LEU A C 1
ATOM 2083 O O . LEU A 1 275 ? 26.590 5.298 -11.305 1.00 90.69 275 LEU A O 1
ATOM 2087 N N . GLU A 1 276 ? 26.104 7.501 -11.514 1.00 90.50 276 GLU A N 1
ATOM 2088 C CA . GLU A 1 276 ? 27.495 7.978 -11.576 1.00 90.50 276 GLU A CA 1
ATOM 2089 C C . GLU A 1 276 ? 28.253 7.730 -10.262 1.00 90.50 276 GLU A C 1
ATOM 2091 O O . GLU A 1 276 ? 29.447 7.420 -10.279 1.00 90.50 276 GLU A O 1
ATOM 2096 N N . SER A 1 277 ? 27.586 7.896 -9.114 1.00 86.50 277 SER A N 1
ATOM 2097 C CA . SER A 1 277 ? 28.235 7.781 -7.806 1.00 86.50 277 SER A CA 1
ATOM 2098 C C . SER A 1 277 ? 28.388 6.344 -7.318 1.00 86.50 277 SER A C 1
ATOM 2100 O O . SER A 1 277 ? 29.399 6.031 -6.682 1.00 86.50 277 SER A O 1
ATOM 2102 N N . ASP A 1 278 ? 27.401 5.491 -7.598 1.00 89.50 278 ASP A N 1
ATOM 2103 C CA . ASP A 1 278 ? 27.244 4.207 -6.911 1.00 89.50 278 ASP A CA 1
ATOM 2104 C C . ASP A 1 278 ? 27.470 2.991 -7.814 1.00 89.50 278 ASP A C 1
ATOM 2106 O O . ASP A 1 278 ? 27.496 1.864 -7.317 1.00 89.50 278 ASP A O 1
ATOM 2110 N N . THR A 1 279 ? 27.611 3.176 -9.131 1.00 92.75 279 THR A N 1
ATOM 2111 C CA . THR A 1 279 ? 27.735 2.064 -10.086 1.00 92.75 279 THR A CA 1
ATOM 2112 C C . THR A 1 279 ? 28.846 2.299 -11.110 1.00 92.75 279 THR A C 1
ATOM 2114 O O . THR A 1 279 ? 29.347 3.406 -11.269 1.00 92.75 279 THR A O 1
ATOM 2117 N N . ASP A 1 280 ? 29.233 1.243 -11.831 1.00 93.38 280 ASP A N 1
ATOM 2118 C CA . ASP A 1 280 ? 30.182 1.335 -12.952 1.00 93.38 280 ASP A CA 1
ATOM 2119 C C . ASP A 1 280 ? 29.505 1.727 -14.288 1.00 93.38 280 ASP A C 1
ATOM 2121 O O . ASP A 1 280 ? 30.181 1.815 -15.317 1.00 93.38 280 ASP A O 1
ATOM 2125 N N . PHE A 1 281 ? 28.179 1.919 -14.302 1.00 95.38 281 PHE A N 1
ATOM 2126 C CA . PHE A 1 281 ? 27.428 2.256 -15.511 1.00 95.38 281 PHE A CA 1
ATOM 2127 C C . PHE A 1 281 ? 27.673 3.713 -15.922 1.00 95.38 281 PHE A C 1
ATOM 2129 O O . PHE A 1 281 ? 27.720 4.602 -15.079 1.00 95.38 281 PHE A O 1
ATOM 2136 N N . ASP A 1 282 ? 27.796 3.958 -17.227 1.00 94.75 282 ASP A N 1
ATOM 2137 C CA . ASP A 1 282 ? 27.948 5.302 -17.792 1.00 94.75 282 ASP A CA 1
ATOM 2138 C C . ASP A 1 282 ? 26.566 5.957 -17.997 1.00 94.75 282 ASP A C 1
ATOM 2140 O O . ASP A 1 282 ? 25.854 5.574 -18.935 1.00 94.75 282 ASP A O 1
ATOM 2144 N N . PRO A 1 283 ? 26.148 6.918 -17.149 1.00 91.56 283 PRO A N 1
ATOM 2145 C CA . PRO A 1 283 ? 24.814 7.500 -17.228 1.00 91.56 283 PRO A CA 1
ATOM 2146 C C . PRO A 1 283 ? 24.612 8.383 -18.468 1.00 91.56 283 PRO A C 1
ATOM 2148 O O . PRO A 1 283 ? 23.466 8.561 -18.872 1.00 91.56 283 PRO A O 1
ATOM 2151 N N . ASP A 1 284 ? 25.680 8.827 -19.151 1.00 91.94 284 ASP A N 1
ATOM 2152 C CA . ASP A 1 284 ? 25.594 9.574 -20.423 1.00 91.94 284 ASP A CA 1
ATOM 2153 C C . ASP A 1 284 ? 24.944 8.743 -21.554 1.00 91.94 284 ASP A C 1
ATOM 2155 O O . ASP A 1 284 ? 24.625 9.254 -22.632 1.00 91.94 284 ASP A O 1
ATOM 2159 N N . ARG A 1 285 ? 24.765 7.432 -21.338 1.00 93.00 285 ARG A N 1
ATOM 2160 C CA . ARG A 1 285 ? 24.042 6.530 -22.245 1.00 93.00 285 ARG A CA 1
ATOM 2161 C C . ARG A 1 285 ? 22.522 6.706 -22.172 1.00 93.00 285 ARG A C 1
ATOM 2163 O O . ARG A 1 285 ? 21.836 6.341 -23.130 1.00 93.00 285 ARG A O 1
ATOM 2170 N N . ILE A 1 286 ? 22.000 7.214 -21.055 1.00 91.75 286 ILE A N 1
ATOM 2171 C CA . ILE A 1 286 ? 20.580 7.538 -20.890 1.00 91.75 286 ILE A CA 1
ATOM 2172 C C . ILE A 1 286 ? 20.294 8.811 -21.703 1.00 91.75 286 ILE A C 1
ATOM 2174 O O . ILE A 1 286 ? 21.110 9.731 -21.681 1.00 91.75 286 ILE A O 1
ATOM 2178 N N . PRO A 1 287 ? 19.180 8.892 -22.456 1.00 90.12 287 PRO A N 1
ATOM 2179 C CA . PRO A 1 287 ? 18.808 10.129 -23.138 1.00 90.12 287 PRO A CA 1
ATOM 2180 C C . PRO A 1 287 ? 18.753 11.319 -22.166 1.00 90.12 287 PRO A C 1
ATOM 2182 O O . PRO A 1 287 ? 18.115 11.214 -21.123 1.00 90.12 287 PRO A O 1
ATOM 2185 N N . ASP A 1 288 ? 19.408 12.427 -22.528 1.00 87.19 288 ASP A N 1
ATOM 2186 C CA . ASP A 1 288 ? 19.409 13.703 -21.789 1.00 87.19 288 ASP A CA 1
ATOM 2187 C C . ASP A 1 288 ? 18.068 14.426 -21.995 1.00 87.19 288 ASP A C 1
ATOM 2189 O O . ASP A 1 288 ? 17.962 15.400 -22.746 1.00 87.19 288 ASP A O 1
ATOM 2193 N N . ASP A 1 289 ? 17.021 13.852 -21.408 1.00 84.69 289 ASP A N 1
ATOM 2194 C CA . ASP A 1 289 ? 15.646 14.333 -21.441 1.00 84.69 289 ASP A CA 1
ATOM 2195 C C . ASP A 1 289 ? 15.043 14.212 -20.031 1.00 84.69 289 ASP A C 1
ATOM 2197 O O . ASP A 1 289 ? 15.075 13.121 -19.455 1.00 84.69 289 ASP A O 1
ATOM 2201 N N . PRO A 1 290 ? 14.495 15.292 -19.446 1.00 80.62 290 PRO A N 1
ATOM 2202 C CA . PRO A 1 290 ? 13.924 15.250 -18.102 1.00 80.62 290 PRO A CA 1
ATOM 2203 C C . PRO A 1 290 ? 12.749 14.271 -17.952 1.00 80.62 290 PRO A C 1
ATOM 2205 O O . PRO A 1 290 ? 12.489 13.850 -16.828 1.00 80.62 290 PRO A O 1
ATOM 2208 N N . GLU A 1 291 ? 12.078 13.876 -19.039 1.00 80.31 291 GLU A N 1
ATOM 2209 C CA . GLU A 1 291 ? 11.010 12.868 -19.013 1.00 80.31 291 GLU A CA 1
ATOM 2210 C C . GLU A 1 291 ? 11.539 11.422 -18.963 1.00 80.31 291 GLU A C 1
ATOM 2212 O O . GLU A 1 291 ? 10.775 10.479 -18.751 1.00 80.31 291 GLU A O 1
ATOM 2217 N N . ALA A 1 292 ? 12.852 11.206 -19.112 1.00 83.94 292 ALA A N 1
ATOM 2218 C CA . ALA A 1 292 ? 13.487 9.909 -18.885 1.00 83.94 292 ALA A CA 1
ATOM 2219 C C . ALA A 1 292 ? 13.616 9.612 -17.379 1.00 83.94 292 ALA A C 1
ATOM 2221 O O . ALA A 1 292 ? 14.712 9.605 -16.811 1.00 83.94 292 ALA A O 1
ATOM 2222 N N . GLU A 1 293 ? 12.479 9.352 -16.736 1.00 79.50 293 GLU A N 1
ATOM 2223 C CA . GLU A 1 293 ? 12.353 9.126 -15.291 1.00 79.50 293 GLU A CA 1
ATOM 2224 C C . GLU A 1 293 ? 12.671 7.687 -14.848 1.00 79.50 293 GLU A C 1
ATOM 2226 O O . GLU A 1 293 ? 12.674 7.391 -13.654 1.00 79.50 293 GLU A O 1
ATOM 2231 N N . LEU A 1 294 ? 13.013 6.793 -15.784 1.00 84.31 294 LEU A N 1
ATOM 2232 C CA . LEU A 1 294 ? 13.539 5.453 -15.514 1.00 84.31 294 LEU A CA 1
ATOM 2233 C C . LEU A 1 294 ? 14.981 5.277 -15.999 1.00 84.31 294 LEU A C 1
ATOM 2235 O O . LEU A 1 294 ? 15.401 5.830 -17.012 1.00 84.31 294 LEU A O 1
ATOM 2239 N N . THR A 1 295 ? 15.710 4.353 -15.369 1.00 89.25 295 THR A N 1
ATOM 2240 C CA . THR A 1 295 ? 17.094 3.985 -15.738 1.00 89.25 295 THR A CA 1
ATOM 2241 C C . THR A 1 295 ? 17.245 3.445 -17.171 1.00 89.25 295 THR A C 1
ATOM 2243 O O . THR A 1 295 ? 18.311 3.557 -17.777 1.00 89.25 295 THR A O 1
ATOM 2246 N N . MET A 1 296 ? 16.178 2.889 -17.757 1.00 92.31 296 MET A N 1
ATOM 2247 C CA . MET A 1 296 ? 16.142 2.461 -19.167 1.00 92.31 296 MET A CA 1
ATOM 2248 C C . MET A 1 296 ? 15.861 3.605 -20.163 1.00 92.31 296 MET A C 1
ATOM 2250 O O . MET A 1 296 ? 15.826 3.362 -21.373 1.00 92.31 296 MET A O 1
ATOM 2254 N N . GLY A 1 297 ? 15.688 4.837 -19.677 1.00 88.38 297 GLY A N 1
ATOM 2255 C CA . GLY A 1 297 ? 15.528 6.030 -20.504 1.00 88.38 297 GLY A CA 1
ATOM 2256 C C . GLY A 1 297 ? 14.116 6.230 -21.048 1.00 88.38 297 GLY A C 1
ATOM 2257 O O . GLY A 1 297 ? 13.981 6.650 -22.192 1.00 88.38 297 GLY A O 1
ATOM 2258 N N . PHE A 1 298 ? 13.093 5.871 -20.267 1.00 87.75 298 PHE A N 1
ATOM 2259 C CA . PHE A 1 298 ? 11.680 6.044 -20.616 1.00 87.75 298 PHE A CA 1
ATOM 2260 C C . PHE A 1 298 ? 10.910 6.699 -19.469 1.00 87.75 298 PHE A C 1
ATOM 2262 O O . PHE A 1 298 ? 11.308 6.552 -18.313 1.00 87.75 298 PHE A O 1
ATOM 2269 N N . ASN A 1 299 ? 9.798 7.349 -19.801 1.00 78.50 299 ASN A N 1
ATOM 2270 C CA . ASN A 1 299 ? 8.790 7.804 -18.848 1.00 78.50 299 ASN A CA 1
ATOM 2271 C C . ASN A 1 299 ? 7.955 6.602 -18.342 1.00 78.50 299 ASN A C 1
ATOM 2273 O O . ASN A 1 299 ? 7.704 5.642 -19.081 1.00 78.50 299 ASN A O 1
ATOM 2277 N N . ASP A 1 300 ? 7.547 6.617 -17.073 1.00 70.94 300 ASP A N 1
ATOM 2278 C CA . ASP A 1 300 ? 6.724 5.583 -16.439 1.00 70.94 300 ASP A CA 1
ATOM 2279 C C . ASP A 1 300 ? 5.388 6.073 -15.863 1.00 70.94 300 ASP A C 1
ATOM 2281 O O . ASP A 1 300 ? 4.561 5.231 -15.476 1.00 70.94 300 ASP A O 1
ATOM 2285 N N . LEU A 1 301 ? 5.145 7.386 -15.878 1.00 67.19 301 LEU A N 1
ATOM 2286 C CA . LEU A 1 301 ? 3.977 8.057 -15.312 1.00 67.19 301 LEU A CA 1
ATOM 2287 C C . LEU A 1 301 ? 2.918 8.355 -16.380 1.00 67.19 301 LEU A C 1
ATOM 2289 O O . LEU A 1 301 ? 2.638 9.499 -16.721 1.00 67.19 301 LEU A O 1
ATOM 2293 N N . TYR A 1 302 ? 2.258 7.303 -16.867 1.00 70.81 302 TYR A N 1
ATOM 2294 C CA . TYR A 1 302 ? 1.077 7.458 -17.723 1.00 70.81 302 TYR A CA 1
ATOM 2295 C C . TYR A 1 302 ? -0.202 7.263 -16.911 1.00 70.81 302 TYR A C 1
ATOM 2297 O O . TYR A 1 302 ? -0.365 6.252 -16.219 1.00 70.81 302 TYR A O 1
ATOM 2305 N N . ARG A 1 303 ? -1.171 8.172 -17.062 1.00 65.44 303 ARG A N 1
ATOM 2306 C CA . ARG A 1 303 ? -2.488 8.106 -16.411 1.00 65.44 303 ARG A CA 1
ATOM 2307 C C . ARG A 1 303 ? -3.161 6.753 -16.589 1.00 65.44 303 ARG A C 1
ATOM 2309 O O . ARG A 1 303 ? -3.836 6.300 -15.670 1.00 65.44 303 ARG A O 1
ATOM 2316 N N . ASN A 1 304 ? -2.993 6.107 -17.737 1.00 62.47 304 ASN A N 1
ATOM 2317 C CA . ASN A 1 304 ? -3.614 4.815 -18.024 1.00 62.47 304 ASN A CA 1
ATOM 2318 C C . ASN A 1 304 ? -2.767 3.578 -17.693 1.00 62.47 304 ASN A C 1
ATOM 2320 O O . ASN A 1 304 ? -3.244 2.447 -17.826 1.00 62.47 304 ASN A O 1
ATOM 2324 N N . SER A 1 305 ? -1.510 3.758 -17.291 1.00 67.12 305 SER A N 1
ATOM 2325 C CA . SER A 1 305 ? -0.648 2.666 -16.828 1.00 67.12 305 SER A CA 1
ATOM 2326 C C . SER A 1 305 ? -0.666 2.530 -15.297 1.00 67.12 305 SER A C 1
ATOM 2328 O O . SER A 1 305 ? -0.243 1.499 -14.764 1.00 67.12 305 SER A O 1
ATOM 2330 N N . ILE A 1 306 ? -1.215 3.533 -14.600 1.00 73.81 306 ILE A N 1
ATOM 2331 C CA . ILE A 1 306 ? -1.357 3.601 -13.145 1.00 73.81 306 ILE A CA 1
ATOM 2332 C C . ILE A 1 306 ? -2.855 3.583 -12.785 1.00 73.81 306 ILE A C 1
ATOM 2334 O O . ILE A 1 306 ? -3.560 4.563 -13.027 1.00 73.81 306 ILE A O 1
ATOM 2338 N N . PRO A 1 307 ? -3.383 2.478 -12.226 1.00 75.69 307 PRO A N 1
ATOM 2339 C CA . PRO A 1 307 ? -4.781 2.406 -11.824 1.00 75.69 307 PRO A CA 1
ATOM 2340 C C . PRO A 1 307 ? -5.051 3.249 -10.580 1.00 75.69 307 PRO A C 1
ATOM 2342 O O . PRO A 1 307 ? -4.176 3.451 -9.745 1.00 75.69 307 PRO A O 1
ATOM 2345 N N . ARG A 1 308 ? -6.312 3.635 -10.399 1.00 79.06 308 ARG A N 1
ATOM 2346 C CA . ARG A 1 308 ? -6.777 4.371 -9.216 1.00 79.06 308 ARG A CA 1
ATOM 2347 C C . ARG A 1 308 ? -6.533 3.605 -7.917 1.00 79.06 308 ARG A C 1
ATOM 2349 O O . ARG A 1 308 ? -6.661 2.379 -7.864 1.00 79.06 308 ARG A O 1
ATOM 2356 N N . GLU A 1 309 ? -6.311 4.321 -6.820 1.00 85.31 309 GLU A N 1
ATOM 2357 C CA . GLU A 1 309 ? -6.115 3.716 -5.493 1.00 85.31 309 GLU A CA 1
ATOM 2358 C C . GLU A 1 309 ? -7.299 2.854 -5.029 1.00 85.31 309 GLU A C 1
ATOM 2360 O O . GLU A 1 309 ? -7.118 1.846 -4.334 1.00 85.31 309 GLU A O 1
ATOM 2365 N N . ASP A 1 310 ? -8.522 3.172 -5.462 1.00 83.81 310 ASP A N 1
ATOM 2366 C CA . ASP A 1 310 ? -9.703 2.337 -5.218 1.00 83.81 310 ASP A CA 1
ATOM 2367 C C . ASP A 1 310 ? -9.542 0.919 -5.782 1.00 83.81 310 ASP A C 1
ATOM 2369 O O . ASP A 1 310 ? -9.973 -0.057 -5.157 1.00 83.81 310 ASP A O 1
ATOM 2373 N N . ASN A 1 311 ? -8.855 0.756 -6.911 1.00 83.06 311 ASN A N 1
ATOM 2374 C CA . ASN A 1 311 ? -8.612 -0.547 -7.527 1.00 83.06 311 ASN A CA 1
ATOM 2375 C C . ASN A 1 311 ? -7.603 -1.403 -6.770 1.00 83.06 311 ASN A C 1
ATOM 2377 O O . ASN A 1 311 ? -7.712 -2.633 -6.772 1.00 83.06 311 ASN A O 1
ATOM 2381 N N . ALA A 1 312 ? -6.681 -0.769 -6.049 1.00 89.44 312 ALA A N 1
ATOM 2382 C CA . ALA A 1 312 ? -5.789 -1.446 -5.118 1.00 89.44 312 ALA A CA 1
ATOM 2383 C C . ALA A 1 312 ? -6.439 -1.689 -3.740 1.00 89.44 312 ALA A C 1
ATOM 2385 O O . ALA A 1 312 ? -5.920 -2.473 -2.943 1.00 89.44 312 ALA A O 1
ATOM 2386 N N . THR A 1 313 ? -7.581 -1.061 -3.446 1.00 92.25 313 THR A N 1
ATOM 2387 C CA . THR A 1 313 ? -8.223 -1.098 -2.125 1.00 92.25 313 THR A CA 1
ATOM 2388 C C . THR A 1 313 ? -9.076 -2.350 -1.918 1.00 92.25 313 THR A C 1
ATOM 2390 O O . THR A 1 313 ? -9.890 -2.724 -2.760 1.00 92.25 313 THR A O 1
ATOM 2393 N N . ILE A 1 314 ? -8.954 -2.983 -0.751 1.00 93.81 314 ILE A N 1
ATOM 2394 C CA . ILE A 1 314 ? -9.812 -4.083 -0.296 1.00 93.81 314 ILE A CA 1
ATOM 2395 C C . ILE A 1 314 ? -11.174 -3.529 0.147 1.00 93.81 314 ILE A C 1
ATOM 2397 O O . ILE A 1 314 ? -11.261 -2.723 1.079 1.00 93.81 314 ILE A O 1
ATOM 2401 N N . PHE A 1 315 ? -12.260 -4.012 -0.458 1.00 90.44 315 PHE A N 1
ATOM 2402 C CA . PHE A 1 315 ? -13.629 -3.602 -0.123 1.00 90.44 315 PHE A CA 1
ATOM 2403 C C . PHE A 1 315 ? -14.407 -4.684 0.625 1.00 90.44 315 PHE A C 1
ATOM 2405 O O . PHE A 1 315 ? -14.195 -5.877 0.422 1.00 90.44 315 PHE A O 1
ATOM 2412 N N . GLU A 1 316 ? -15.354 -4.264 1.472 1.00 90.38 316 GLU A N 1
ATOM 2413 C CA . GLU A 1 316 ? -16.259 -5.185 2.181 1.00 90.38 316 GLU A CA 1
ATOM 2414 C C . GLU A 1 316 ? -17.039 -6.070 1.196 1.00 90.38 316 GLU A C 1
ATOM 2416 O O . GLU A 1 316 ? -17.129 -7.280 1.391 1.00 90.38 316 GLU A O 1
ATOM 2421 N N . ASP A 1 317 ? -17.539 -5.457 0.121 1.00 89.00 317 ASP A N 1
ATOM 2422 C CA . ASP A 1 317 ? -18.373 -6.082 -0.908 1.00 89.00 317 ASP A CA 1
ATOM 2423 C C . ASP A 1 317 ? -17.573 -6.482 -2.152 1.00 89.00 317 ASP A C 1
ATOM 2425 O O . ASP A 1 317 ? -18.079 -6.432 -3.273 1.00 89.00 317 ASP A O 1
ATOM 2429 N N . GLN A 1 318 ? -16.308 -6.854 -1.971 1.00 87.69 318 GLN A N 1
ATOM 2430 C CA . GLN A 1 318 ? -15.458 -7.307 -3.065 1.00 87.69 318 GLN A CA 1
ATOM 2431 C C . GLN A 1 318 ? -15.908 -8.664 -3.634 1.00 87.69 318 GLN A C 1
ATOM 2433 O O . GLN A 1 318 ? -16.370 -9.562 -2.921 1.00 87.69 318 GLN A O 1
ATOM 2438 N N . ASN A 1 319 ? -15.699 -8.835 -4.932 1.00 83.62 319 ASN A N 1
ATOM 2439 C CA . ASN A 1 319 ? -16.013 -10.032 -5.689 1.00 83.62 319 ASN A CA 1
ATOM 2440 C C . ASN A 1 319 ? -14.783 -10.481 -6.487 1.00 83.62 319 ASN A C 1
ATOM 2442 O O . ASN A 1 319 ? -14.275 -9.745 -7.327 1.00 83.62 319 ASN A O 1
ATOM 2446 N N . LEU A 1 320 ? -14.311 -11.701 -6.222 1.00 76.38 320 LEU A N 1
ATOM 2447 C CA . LEU A 1 320 ? -13.282 -12.348 -7.037 1.00 76.38 320 LEU A CA 1
ATOM 2448 C C . LEU A 1 320 ? -13.910 -13.493 -7.837 1.00 76.38 320 LEU A C 1
ATOM 2450 O O . LEU A 1 320 ? -14.276 -13.329 -8.988 1.00 76.38 320 LEU A O 1
ATOM 2454 N N . VAL A 1 321 ? -14.074 -14.656 -7.200 1.00 76.69 321 VAL A N 1
ATOM 2455 C CA . VAL A 1 321 ? -14.816 -15.807 -7.757 1.00 76.69 321 VAL A CA 1
ATOM 2456 C C . VAL A 1 321 ? -16.038 -16.118 -6.905 1.00 76.69 321 VAL A C 1
ATOM 2458 O O . VAL A 1 321 ? -17.110 -16.429 -7.411 1.00 76.69 321 VAL A O 1
ATOM 2461 N N . VAL A 1 322 ? -15.843 -16.081 -5.587 1.00 79.75 322 VAL A N 1
ATOM 2462 C CA . VAL A 1 322 ? -16.888 -16.236 -4.583 1.00 79.75 322 VAL A CA 1
ATOM 2463 C C . VAL A 1 322 ? -16.729 -15.065 -3.618 1.00 79.75 322 VAL A C 1
ATOM 2465 O O . VAL A 1 322 ? -15.648 -14.934 -3.036 1.00 79.75 322 VAL A O 1
ATOM 2468 N N . PRO A 1 323 ? -17.757 -14.222 -3.442 1.00 81.50 323 PRO A N 1
ATOM 2469 C CA . PRO A 1 323 ? -17.702 -13.118 -2.498 1.00 81.50 323 PRO A CA 1
ATOM 2470 C C . PRO A 1 323 ? -17.492 -13.614 -1.069 1.00 81.50 323 PRO A C 1
ATOM 2472 O O . PRO A 1 323 ? -18.241 -14.453 -0.553 1.00 81.50 323 PRO A O 1
ATOM 2475 N N . HIS A 1 324 ? -16.470 -13.074 -0.416 1.00 86.12 324 HIS A N 1
ATOM 2476 C CA . HIS A 1 324 ? -16.197 -13.302 0.994 1.00 86.12 324 HIS A CA 1
ATOM 2477 C C . HIS A 1 324 ? -15.771 -11.987 1.644 1.00 86.12 324 HIS A C 1
ATOM 2479 O O . HIS A 1 324 ? -14.931 -11.282 1.079 1.00 86.12 324 HIS A O 1
ATOM 2485 N N . PRO A 1 325 ? -16.293 -11.671 2.843 1.00 88.38 325 PRO A N 1
ATOM 2486 C CA . PRO A 1 325 ? -15.937 -10.434 3.509 1.00 88.38 325 PRO A CA 1
ATOM 2487 C C . PRO A 1 325 ? -14.442 -10.447 3.876 1.00 88.38 325 PRO A C 1
ATOM 2489 O O . PRO A 1 325 ? -13.931 -11.468 4.360 1.00 88.38 325 PRO A O 1
ATOM 2492 N N . PRO A 1 326 ? -13.730 -9.322 3.697 1.00 91.38 326 PRO A N 1
ATOM 2493 C CA . PRO A 1 326 ? -12.331 -9.167 4.099 1.00 91.38 326 PRO A CA 1
ATOM 2494 C C . PRO A 1 326 ? -12.155 -9.010 5.614 1.00 91.38 326 PRO A C 1
ATOM 2496 O O . PRO A 1 326 ? -11.033 -8.890 6.098 1.00 91.38 326 PRO A O 1
ATOM 2499 N N . GLY A 1 327 ? -13.244 -8.988 6.387 1.00 93.06 327 GLY A N 1
ATOM 2500 C CA . GLY A 1 327 ? -13.178 -8.822 7.834 1.00 93.06 327 GLY A CA 1
ATOM 2501 C C . GLY A 1 327 ? -12.653 -7.438 8.226 1.00 93.06 327 GLY A C 1
ATOM 2502 O O . GLY A 1 327 ? -12.996 -6.431 7.612 1.00 93.06 327 GLY A O 1
ATOM 2503 N N . ALA A 1 328 ? -11.797 -7.389 9.247 1.00 93.12 328 ALA A N 1
ATOM 2504 C CA . ALA A 1 328 ? -11.204 -6.154 9.768 1.00 93.12 328 ALA A CA 1
ATOM 2505 C C . ALA A 1 328 ? -10.197 -5.469 8.814 1.00 93.12 328 ALA A C 1
ATOM 2507 O O . ALA A 1 328 ? -9.582 -4.479 9.199 1.00 93.12 328 ALA A O 1
ATOM 2508 N N . PHE A 1 329 ? -10.016 -5.995 7.599 1.00 96.25 329 PHE A N 1
ATOM 2509 C CA . PHE A 1 329 ? -9.071 -5.485 6.604 1.00 96.25 329 PHE A CA 1
ATOM 2510 C C . PHE A 1 329 ? -9.732 -4.730 5.442 1.00 96.25 329 PHE A C 1
ATOM 2512 O O . PHE A 1 329 ? -9.048 -4.376 4.485 1.00 96.25 329 PHE A O 1
ATOM 2519 N N . ALA A 1 330 ? -11.042 -4.459 5.504 1.00 95.06 330 ALA A N 1
ATOM 2520 C CA . ALA A 1 330 ? -11.661 -3.500 4.588 1.00 95.06 330 ALA A CA 1
ATOM 2521 C C . ALA A 1 330 ? -10.936 -2.140 4.675 1.00 95.06 330 ALA A C 1
ATOM 2523 O O . ALA A 1 330 ? -10.624 -1.688 5.772 1.00 95.06 330 ALA A O 1
ATOM 2524 N N . GLN A 1 331 ? -10.692 -1.509 3.523 1.00 96.19 331 GLN A N 1
ATOM 2525 C CA . GLN A 1 331 ? -9.860 -0.305 3.330 1.00 96.19 331 GLN A CA 1
ATOM 2526 C C . GLN A 1 331 ? -8.344 -0.510 3.489 1.00 96.19 331 GLN A C 1
ATOM 2528 O O . GLN A 1 331 ? -7.583 0.446 3.403 1.00 96.19 331 GLN A O 1
ATOM 2533 N N . GLY A 1 332 ? -7.884 -1.754 3.649 1.00 97.50 332 GLY A N 1
ATOM 2534 C CA . GLY A 1 332 ? -6.480 -2.106 3.439 1.00 97.50 332 GLY A CA 1
ATOM 2535 C C . GLY A 1 332 ? -6.136 -2.336 1.963 1.00 97.50 332 GLY A C 1
ATOM 2536 O O . GLY A 1 332 ? -6.976 -2.172 1.077 1.00 97.50 332 GLY A O 1
ATOM 2537 N N . THR A 1 333 ? -4.915 -2.799 1.711 1.00 97.00 333 THR A N 1
ATOM 2538 C CA . THR A 1 333 ? -4.433 -3.267 0.401 1.00 97.00 333 THR A CA 1
ATOM 2539 C C . THR A 1 333 ? -3.421 -4.406 0.578 1.00 97.00 333 THR A C 1
ATOM 2541 O O . THR A 1 333 ? -3.044 -4.752 1.700 1.00 97.00 333 THR A O 1
ATOM 2544 N N . ILE A 1 334 ? -2.988 -5.028 -0.514 1.00 95.94 334 ILE A N 1
ATOM 2545 C CA . ILE A 1 334 ? -1.891 -5.995 -0.530 1.00 95.94 334 ILE A CA 1
ATOM 2546 C C . ILE A 1 334 ? -0.725 -5.361 -1.277 1.00 95.94 334 ILE A C 1
ATOM 2548 O O . ILE A 1 334 ? -0.870 -4.964 -2.427 1.00 95.94 334 ILE A O 1
ATOM 2552 N N . GLN A 1 335 ? 0.429 -5.303 -0.624 1.00 97.50 335 GLN A N 1
ATOM 2553 C CA . GLN A 1 335 ? 1.657 -4.729 -1.148 1.00 97.50 335 GLN A CA 1
ATOM 2554 C C . GLN A 1 335 ? 2.639 -5.832 -1.547 1.00 97.50 335 GLN A C 1
ATOM 2556 O O . GLN A 1 335 ? 2.908 -6.760 -0.779 1.00 97.50 335 GLN A O 1
ATOM 2561 N N . HIS A 1 336 ? 3.196 -5.713 -2.744 1.00 97.00 336 HIS A N 1
ATOM 2562 C CA . HIS A 1 336 ? 4.327 -6.494 -3.217 1.00 97.00 336 HIS A CA 1
ATOM 2563 C C . HIS A 1 336 ? 5.569 -5.606 -3.245 1.00 97.00 336 HIS A C 1
ATOM 2565 O O . HIS A 1 336 ? 5.506 -4.482 -3.736 1.00 97.00 336 HIS A O 1
ATOM 2571 N N . VAL A 1 337 ? 6.688 -6.116 -2.732 1.00 97.44 337 VAL A N 1
ATOM 2572 C CA . VAL A 1 337 ? 7.982 -5.419 -2.750 1.00 97.44 337 VAL A CA 1
ATOM 2573 C C . VAL A 1 337 ? 9.022 -6.362 -3.335 1.00 97.44 337 VAL A C 1
ATOM 2575 O O . VAL A 1 337 ? 9.195 -7.470 -2.830 1.00 97.44 337 VAL A O 1
ATOM 2578 N N . SER A 1 338 ? 9.714 -5.946 -4.390 1.00 96.69 338 SER A N 1
ATOM 2579 C CA . SER A 1 338 ? 10.815 -6.701 -4.993 1.00 96.69 338 SER A CA 1
ATOM 2580 C C . SER A 1 338 ? 12.025 -5.815 -5.251 1.00 96.69 338 SER A C 1
ATOM 2582 O O . SER A 1 338 ? 11.875 -4.626 -5.495 1.00 96.69 338 SER A O 1
ATOM 2584 N N . LYS A 1 339 ? 13.217 -6.416 -5.254 1.00 96.81 339 LYS A N 1
ATOM 2585 C CA . LYS A 1 339 ? 14.422 -5.804 -5.833 1.00 96.81 339 LYS A CA 1
ATOM 2586 C C . LYS A 1 339 ? 14.740 -6.507 -7.140 1.00 96.81 339 LYS A C 1
ATOM 2588 O O . LYS A 1 339 ? 14.824 -7.741 -7.153 1.00 96.81 339 LYS A O 1
ATOM 2593 N N . LEU A 1 340 ? 14.889 -5.738 -8.209 1.00 96.44 340 LEU A N 1
ATOM 2594 C CA . LEU A 1 340 ? 15.298 -6.222 -9.519 1.00 96.44 340 LEU A CA 1
ATOM 2595 C C . LEU A 1 340 ? 16.607 -5.546 -9.905 1.00 96.44 340 LEU A C 1
ATOM 2597 O O . LEU A 1 340 ? 16.737 -4.337 -9.733 1.00 96.44 340 LEU A O 1
ATOM 2601 N N . ASP A 1 341 ? 17.533 -6.321 -10.449 1.00 96.88 341 ASP A N 1
ATOM 2602 C CA . ASP A 1 341 ? 18.720 -5.789 -11.114 1.00 96.88 341 ASP A CA 1
ATOM 2603 C C . ASP A 1 341 ? 18.387 -5.567 -12.582 1.00 96.88 341 ASP A C 1
ATOM 2605 O O . ASP A 1 341 ? 17.596 -6.317 -13.169 1.00 96.88 341 ASP A O 1
ATOM 2609 N N . ILE A 1 342 ? 19.001 -4.542 -13.160 1.00 96.06 342 ILE A N 1
ATOM 2610 C CA . ILE A 1 342 ? 18.865 -4.195 -14.563 1.00 96.06 342 ILE A CA 1
ATOM 2611 C C . ILE A 1 342 ? 20.249 -4.226 -15.209 1.00 96.06 342 ILE A C 1
ATOM 2613 O O . ILE A 1 342 ? 21.137 -3.458 -14.845 1.00 96.06 342 ILE A O 1
ATOM 2617 N N . ASP A 1 343 ? 20.418 -5.085 -16.211 1.00 95.94 343 ASP A N 1
ATOM 2618 C CA . ASP A 1 343 ? 21.616 -5.136 -17.053 1.00 95.94 343 ASP A CA 1
ATOM 2619 C C . ASP A 1 343 ? 21.571 -4.000 -18.090 1.00 95.94 343 ASP A C 1
ATOM 2621 O O . ASP A 1 343 ? 21.257 -4.208 -19.267 1.00 95.94 343 ASP A O 1
ATOM 2625 N N . LEU A 1 344 ? 21.801 -2.768 -17.615 1.00 96.56 344 LEU A N 1
ATOM 2626 C CA . LEU A 1 344 ? 21.748 -1.561 -18.443 1.00 96.56 344 LEU A CA 1
ATOM 2627 C C . LEU A 1 344 ? 22.825 -1.566 -19.528 1.00 96.56 344 LEU A C 1
ATOM 2629 O O . LEU A 1 344 ? 22.540 -1.167 -20.655 1.00 96.56 344 LEU A O 1
ATOM 2633 N N . ASP A 1 345 ? 24.033 -2.052 -19.228 1.00 96.38 345 ASP A N 1
ATOM 2634 C CA . ASP A 1 345 ? 25.103 -2.126 -20.224 1.00 96.38 345 ASP A CA 1
ATOM 2635 C C . ASP A 1 345 ? 24.680 -2.968 -21.418 1.00 96.38 345 ASP A C 1
ATOM 2637 O O . ASP A 1 345 ? 24.751 -2.500 -22.556 1.00 96.38 345 ASP A O 1
ATOM 2641 N N . ARG A 1 346 ? 24.154 -4.173 -21.169 1.00 95.38 346 ARG A N 1
ATOM 2642 C CA . ARG A 1 346 ? 23.653 -5.023 -22.245 1.00 95.38 346 ARG A CA 1
ATOM 2643 C C . ARG A 1 346 ? 22.448 -4.404 -22.943 1.00 95.38 346 ARG A C 1
ATOM 2645 O O . ARG A 1 346 ? 22.361 -4.475 -24.167 1.00 95.38 346 ARG A O 1
ATOM 2652 N N . PHE A 1 347 ? 21.530 -3.792 -22.194 1.00 95.06 347 PHE A N 1
ATOM 2653 C CA . PHE A 1 347 ? 20.356 -3.138 -22.767 1.00 95.06 347 PHE A CA 1
ATOM 2654 C C . PHE A 1 347 ? 20.745 -2.054 -23.778 1.00 95.06 347 PHE A C 1
ATOM 2656 O O . PHE A 1 347 ? 20.247 -2.070 -24.901 1.00 95.06 347 PHE A O 1
ATOM 2663 N N . TYR A 1 348 ? 21.670 -1.166 -23.423 1.00 95.62 348 TYR A N 1
ATOM 2664 C CA . TYR A 1 348 ? 22.120 -0.095 -24.310 1.00 95.62 348 TYR A CA 1
ATOM 2665 C C . TYR A 1 348 ? 23.165 -0.552 -25.351 1.00 95.62 348 TYR A C 1
ATOM 2667 O O . TYR A 1 348 ? 23.359 0.146 -26.343 1.00 95.62 348 TYR A O 1
ATOM 2675 N N . ASP A 1 349 ? 23.868 -1.675 -25.153 1.00 95.56 349 ASP A N 1
ATOM 2676 C CA . ASP A 1 349 ? 24.810 -2.234 -26.141 1.00 95.56 349 ASP A CA 1
ATOM 2677 C C . ASP A 1 349 ? 24.083 -2.955 -27.283 1.00 95.56 349 ASP A C 1
ATOM 2679 O O . ASP A 1 349 ? 24.511 -2.903 -28.439 1.00 95.56 349 ASP A O 1
ATOM 2683 N N . GLU A 1 350 ? 23.003 -3.669 -26.955 1.00 94.12 350 GLU A N 1
ATOM 2684 C CA . GLU A 1 350 ? 22.260 -4.500 -27.905 1.00 94.12 350 GLU A CA 1
ATOM 2685 C C . GLU A 1 350 ? 21.181 -3.725 -28.671 1.00 94.12 350 GLU A C 1
ATOM 2687 O O . GLU A 1 350 ? 20.734 -4.203 -29.714 1.00 94.12 350 GLU A O 1
ATOM 2692 N N . ASN A 1 351 ? 20.764 -2.552 -28.181 1.00 92.88 351 ASN A N 1
ATOM 2693 C CA . ASN A 1 351 ? 19.609 -1.829 -28.710 1.00 92.88 351 ASN A CA 1
ATOM 2694 C C . ASN A 1 351 ? 19.941 -0.374 -29.052 1.00 92.88 351 ASN A C 1
ATOM 2696 O O . ASN A 1 351 ? 20.403 0.395 -28.210 1.00 92.88 351 ASN A O 1
ATOM 2700 N N . ASP A 1 352 ? 19.617 0.025 -30.280 1.00 92.62 352 ASP A N 1
ATOM 2701 C CA . ASP A 1 352 ? 19.506 1.435 -30.643 1.00 92.62 352 ASP A CA 1
ATOM 2702 C C . ASP A 1 352 ? 18.163 2.021 -30.162 1.00 92.62 352 ASP A C 1
ATOM 2704 O O . ASP A 1 352 ? 17.355 1.348 -29.519 1.00 92.62 352 ASP A O 1
ATOM 2708 N N . THR A 1 353 ? 17.918 3.307 -30.427 1.00 90.69 353 THR A N 1
ATOM 2709 C CA . THR A 1 353 ? 16.686 3.989 -29.994 1.00 90.69 353 THR A CA 1
ATOM 2710 C C . THR A 1 353 ? 15.415 3.301 -30.502 1.00 90.69 353 THR A C 1
ATOM 2712 O O . THR A 1 353 ? 14.456 3.174 -29.745 1.00 90.69 353 THR A O 1
ATOM 2715 N N . GLU A 1 354 ? 15.413 2.815 -31.746 1.00 91.56 354 GLU A N 1
ATOM 2716 C CA . GLU A 1 354 ? 14.282 2.075 -32.313 1.00 91.56 354 GLU A CA 1
ATOM 2717 C C . GLU A 1 354 ? 14.081 0.746 -31.575 1.00 91.56 354 GLU A C 1
ATOM 2719 O O . GLU A 1 354 ? 13.008 0.513 -31.024 1.00 91.56 354 GLU A O 1
ATOM 2724 N N . GLY A 1 355 ? 15.131 -0.066 -31.434 1.00 92.00 355 GLY A N 1
ATOM 2725 C CA . GLY A 1 355 ? 15.048 -1.352 -30.743 1.00 92.00 355 GLY A CA 1
ATOM 2726 C C . GLY A 1 355 ? 14.667 -1.243 -29.261 1.00 92.00 355 GLY A C 1
ATOM 2727 O O . GLY A 1 355 ? 13.975 -2.129 -28.744 1.00 92.00 355 GLY A O 1
ATOM 2728 N N . ARG A 1 356 ? 15.076 -0.167 -28.569 1.00 92.94 356 ARG A N 1
ATOM 2729 C CA . ARG A 1 356 ? 14.632 0.126 -27.194 1.00 92.94 356 ARG A CA 1
ATOM 2730 C C . ARG A 1 356 ? 13.134 0.436 -27.161 1.00 92.94 356 ARG A C 1
ATOM 2732 O O . ARG A 1 356 ? 12.424 -0.140 -26.337 1.00 92.94 356 ARG A O 1
ATOM 2739 N N . ARG A 1 357 ? 12.647 1.296 -28.066 1.00 91.56 357 ARG A N 1
ATOM 2740 C CA . ARG A 1 357 ? 11.226 1.671 -28.168 1.00 91.56 357 ARG A CA 1
ATOM 2741 C C . ARG A 1 357 ? 10.340 0.459 -28.446 1.00 91.56 357 ARG A C 1
ATOM 2743 O O . ARG A 1 357 ? 9.365 0.258 -27.729 1.00 91.56 357 ARG A O 1
ATOM 2750 N N . GLU A 1 358 ? 10.697 -0.378 -29.419 1.00 91.62 358 GLU A N 1
ATOM 2751 C CA . GLU A 1 358 ? 9.913 -1.573 -29.769 1.00 91.62 358 GLU A CA 1
ATOM 2752 C C . GLU A 1 358 ? 9.807 -2.560 -28.594 1.00 91.62 358 GLU A C 1
ATOM 2754 O O . GLU A 1 358 ? 8.751 -3.143 -28.340 1.00 91.62 358 GLU A O 1
ATOM 2759 N N . ARG A 1 359 ? 10.897 -2.726 -27.830 1.00 92.25 359 ARG A N 1
ATOM 2760 C CA . ARG A 1 359 ? 10.930 -3.591 -26.638 1.00 92.25 359 ARG A CA 1
ATOM 2761 C C . ARG A 1 359 ? 10.170 -3.008 -25.455 1.00 92.25 359 ARG A C 1
ATOM 2763 O O . ARG A 1 359 ? 9.678 -3.786 -24.632 1.00 92.25 359 ARG A O 1
ATOM 2770 N N . MET A 1 360 ? 10.078 -1.686 -25.344 1.00 90.25 360 MET A N 1
ATOM 2771 C CA . MET A 1 360 ? 9.310 -1.036 -24.285 1.00 90.25 360 MET A CA 1
ATOM 2772 C C . MET A 1 360 ? 7.814 -1.008 -24.613 1.00 90.25 360 MET A C 1
ATOM 2774 O O . MET A 1 360 ? 7.016 -1.471 -23.801 1.00 90.25 360 MET A O 1
ATOM 2778 N N . PHE A 1 361 ? 7.431 -0.560 -25.809 1.00 88.38 361 PHE A N 1
ATOM 2779 C CA . PHE A 1 361 ? 6.035 -0.325 -26.185 1.00 88.38 361 PHE A CA 1
ATOM 2780 C C . PHE A 1 361 ? 5.466 -1.433 -27.075 1.00 88.38 361 PHE A C 1
ATOM 2782 O O . PHE A 1 361 ? 4.798 -2.329 -26.556 1.00 88.38 361 PHE A O 1
ATOM 2789 N N . SER A 1 362 ? 5.730 -1.384 -28.385 1.00 89.06 362 SER A N 1
ATOM 2790 C CA . SER A 1 362 ? 5.408 -2.411 -29.391 1.00 89.06 362 SER A CA 1
ATOM 2791 C C . SER A 1 362 ? 6.161 -2.105 -30.705 1.00 89.06 362 SER A C 1
ATOM 2793 O O . SER A 1 362 ? 6.633 -0.973 -30.857 1.00 89.06 362 SER A O 1
ATOM 2795 N N . PRO A 1 363 ? 6.250 -3.039 -31.674 1.00 89.88 363 PRO A N 1
ATOM 2796 C CA . PRO A 1 363 ? 6.887 -2.774 -32.973 1.00 89.88 363 PRO A CA 1
ATOM 2797 C C . PRO A 1 363 ? 6.192 -1.693 -33.823 1.00 89.88 363 PRO A C 1
ATOM 2799 O O . PRO A 1 363 ? 6.794 -1.151 -34.744 1.00 89.88 363 PRO A O 1
ATOM 2802 N N . ASP A 1 364 ? 4.944 -1.339 -33.513 1.00 87.69 364 ASP A N 1
ATOM 2803 C CA . ASP A 1 364 ? 4.205 -0.284 -34.221 1.00 87.69 364 ASP A CA 1
ATOM 2804 C C . ASP A 1 364 ? 4.437 1.121 -33.654 1.00 87.69 364 ASP A C 1
ATOM 2806 O O . ASP A 1 364 ? 3.967 2.112 -34.218 1.00 87.69 364 ASP A O 1
ATOM 2810 N N . HIS A 1 365 ? 5.140 1.228 -32.526 1.00 87.38 365 HIS A N 1
ATOM 2811 C CA . HIS A 1 365 ? 5.489 2.521 -31.959 1.00 87.38 365 HIS A CA 1
ATOM 2812 C C . HIS A 1 365 ? 6.686 3.108 -32.714 1.00 87.38 365 HIS A C 1
ATOM 2814 O O . HIS A 1 365 ? 7.701 2.451 -32.950 1.00 87.38 365 HIS A O 1
ATOM 2820 N N . THR A 1 366 ? 6.562 4.372 -33.101 1.00 88.19 366 THR A N 1
ATOM 2821 C CA . THR A 1 366 ? 7.489 5.120 -33.948 1.00 88.19 366 THR A CA 1
ATOM 2822 C C . THR A 1 366 ? 7.954 6.388 -33.241 1.00 88.19 366 THR A C 1
ATOM 2824 O O . THR A 1 366 ? 7.356 6.845 -32.276 1.00 88.19 366 THR A O 1
ATOM 2827 N N . ASP A 1 367 ? 9.015 7.004 -33.754 1.00 87.00 367 ASP A N 1
ATOM 2828 C CA . ASP A 1 367 ? 9.521 8.277 -33.225 1.00 87.00 367 ASP A CA 1
ATOM 2829 C C . ASP A 1 367 ? 8.450 9.385 -33.256 1.00 87.00 367 ASP A C 1
ATOM 2831 O O . ASP A 1 367 ? 8.377 10.216 -32.361 1.00 87.00 367 ASP A O 1
ATOM 2835 N N . GLU A 1 368 ? 7.553 9.350 -34.247 1.00 85.00 368 GLU A N 1
ATOM 2836 C CA . GLU A 1 368 ? 6.481 10.336 -34.391 1.00 85.00 368 GLU A CA 1
ATOM 2837 C C . GLU A 1 368 ? 5.384 10.184 -33.326 1.00 85.00 368 GLU A C 1
ATOM 2839 O O . GLU A 1 368 ? 4.838 11.194 -32.894 1.00 85.00 368 GLU A O 1
ATOM 2844 N N . ASN A 1 369 ? 5.068 8.957 -32.885 1.00 84.25 369 ASN A N 1
ATOM 2845 C CA . ASN A 1 369 ? 3.964 8.718 -31.944 1.00 84.25 369 ASN A CA 1
ATOM 2846 C C . ASN A 1 369 ? 4.400 8.550 -30.480 1.00 84.25 369 ASN A C 1
ATOM 2848 O O . ASN A 1 369 ? 3.612 8.868 -29.598 1.00 84.25 369 ASN A O 1
ATOM 2852 N N . THR A 1 370 ? 5.627 8.094 -30.201 1.00 82.44 370 THR A N 1
ATOM 2853 C CA . THR A 1 370 ? 6.155 8.024 -28.826 1.00 82.44 370 THR A CA 1
ATOM 2854 C C . THR A 1 370 ? 7.225 9.051 -28.535 1.00 82.44 370 THR A C 1
ATOM 2856 O O . THR A 1 370 ? 7.387 9.428 -27.384 1.00 82.44 370 THR A O 1
ATOM 2859 N N . GLY A 1 371 ? 7.977 9.480 -29.548 1.00 85.50 371 GLY A N 1
ATOM 2860 C CA . GLY A 1 371 ? 9.254 10.147 -29.320 1.00 85.50 371 GLY A CA 1
ATOM 2861 C C . GLY A 1 371 ? 10.353 9.165 -28.907 1.00 85.50 371 GLY A C 1
ATOM 2862 O O . GLY A 1 371 ? 10.261 7.956 -29.176 1.00 85.50 371 GLY A O 1
ATOM 2863 N N . THR A 1 372 ? 11.400 9.694 -28.277 1.00 84.56 372 THR A N 1
ATOM 2864 C CA . THR A 1 372 ? 12.594 8.947 -27.853 1.00 84.56 372 THR A CA 1
ATOM 2865 C C . THR A 1 372 ? 12.417 8.272 -26.496 1.00 84.56 372 THR A C 1
ATOM 2867 O O . THR A 1 372 ? 12.854 7.130 -26.331 1.00 84.56 372 THR A O 1
ATOM 2870 N N . VAL A 1 373 ? 11.803 8.966 -25.539 1.00 84.12 373 VAL A N 1
ATOM 2871 C CA . VAL A 1 373 ? 11.637 8.537 -24.140 1.00 84.12 373 VAL A CA 1
ATOM 2872 C C . VAL A 1 373 ? 10.168 8.319 -23.772 1.00 84.12 373 VAL A C 1
ATOM 2874 O O . VAL A 1 373 ? 9.872 7.810 -22.692 1.00 84.12 373 VAL A O 1
ATOM 2877 N N . GLY A 1 374 ? 9.249 8.613 -24.694 1.00 80.12 374 GLY A N 1
ATOM 2878 C CA . GLY A 1 374 ? 7.810 8.509 -24.470 1.00 80.12 374 GLY A CA 1
ATOM 2879 C C . GLY A 1 374 ? 7.132 9.866 -24.297 1.00 80.12 374 GLY A C 1
ATOM 2880 O O . GLY A 1 374 ? 6.009 9.906 -23.819 1.00 80.12 374 GLY A O 1
ATOM 2881 N N . GLU A 1 375 ? 7.789 10.953 -24.685 1.00 80.56 375 GLU A N 1
ATOM 2882 C CA . GLU A 1 375 ? 7.333 12.333 -24.532 1.00 80.56 375 GLU A CA 1
ATOM 2883 C C . GLU A 1 375 ? 6.143 12.701 -25.427 1.00 80.56 375 GLU A C 1
ATOM 2885 O O . GLU A 1 375 ? 5.312 13.540 -25.083 1.00 80.56 375 GLU A O 1
ATOM 2890 N N . ASN A 1 376 ? 5.982 12.016 -26.563 1.00 79.06 376 ASN A N 1
ATOM 2891 C CA . ASN A 1 376 ? 4.842 12.256 -27.457 1.00 79.06 376 ASN A CA 1
ATOM 2892 C C . ASN A 1 376 ? 3.586 11.464 -27.055 1.00 79.06 376 ASN A C 1
ATOM 2894 O O . ASN A 1 376 ? 2.547 11.589 -27.704 1.00 79.06 376 ASN A O 1
ATOM 2898 N N . LEU A 1 377 ? 3.669 10.654 -25.995 1.00 73.44 377 LEU A N 1
ATOM 2899 C CA . LEU A 1 377 ? 2.553 9.862 -25.477 1.00 73.44 377 LEU A CA 1
ATOM 2900 C C . LEU A 1 377 ? 1.579 10.687 -24.620 1.00 73.44 377 LEU A C 1
ATOM 2902 O O . LEU A 1 377 ? 0.445 10.254 -24.395 1.00 73.44 377 LEU A O 1
ATOM 2906 N N . GLY A 1 378 ? 1.999 11.875 -24.168 1.00 70.44 378 GLY A N 1
ATOM 2907 C CA . GLY A 1 378 ? 1.244 12.674 -23.205 1.00 70.44 378 GLY A CA 1
ATOM 2908 C C . GLY A 1 378 ? 0.874 11.828 -21.985 1.00 70.44 378 GLY A C 1
ATOM 2909 O O . GLY A 1 378 ? 1.690 11.072 -21.463 1.00 70.44 378 GLY A O 1
ATOM 2910 N N . ASP A 1 379 ? -0.395 11.869 -21.591 1.00 64.31 379 ASP A N 1
ATOM 2911 C CA . ASP A 1 379 ? -0.887 11.172 -20.398 1.00 64.31 379 ASP A CA 1
ATOM 2912 C C . ASP A 1 379 ? -1.111 9.664 -20.614 1.00 64.31 379 ASP A C 1
ATOM 2914 O O . ASP A 1 379 ? -1.508 8.946 -19.694 1.00 64.31 379 ASP A O 1
ATOM 2918 N N . SER A 1 380 ? -0.921 9.146 -21.827 1.00 68.38 380 SER A N 1
ATOM 2919 C CA . SER A 1 380 ? -1.332 7.793 -22.196 1.00 68.38 380 SER A CA 1
ATOM 2920 C C . SER A 1 380 ? -0.166 6.987 -22.740 1.00 68.38 380 SER A C 1
ATOM 2922 O O . SER A 1 380 ? 0.367 7.316 -23.782 1.00 68.38 380 SER A O 1
ATOM 2924 N N . SER A 1 381 ? 0.106 5.809 -22.174 1.00 65.19 381 SER A N 1
ATOM 2925 C CA . SER A 1 381 ? 1.065 4.825 -22.723 1.00 65.19 381 SER A CA 1
ATOM 2926 C C . SER A 1 381 ? 0.712 4.281 -24.127 1.00 65.19 381 SER A C 1
ATOM 2928 O O . SER A 1 381 ? 1.323 3.328 -24.601 1.00 65.19 381 SER A O 1
ATOM 2930 N N . ALA A 1 382 ? -0.312 4.845 -24.765 1.00 67.31 382 ALA A N 1
ATOM 2931 C CA . ALA A 1 382 ? -1.009 4.387 -25.949 1.00 67.31 382 ALA A CA 1
ATOM 2932 C C . ALA A 1 382 ? -1.504 5.625 -26.734 1.00 67.31 382 ALA A C 1
ATOM 2934 O O . ALA A 1 382 ? -2.542 6.186 -26.366 1.00 67.31 382 ALA A O 1
ATOM 2935 N N . PRO A 1 383 ? -0.788 6.090 -27.773 1.00 65.38 383 PRO A N 1
ATOM 2936 C CA . PRO A 1 383 ? -1.217 7.244 -28.556 1.00 65.38 383 PRO A CA 1
ATOM 2937 C C . PRO A 1 383 ? -2.436 6.856 -29.408 1.00 65.38 383 PRO A C 1
ATOM 2939 O O . PRO A 1 383 ? -2.592 5.685 -29.751 1.00 65.38 383 PRO A O 1
ATOM 2942 N N . GLY A 1 384 ? -3.297 7.819 -29.760 1.00 61.59 384 GLY A N 1
ATOM 2943 C CA . GLY A 1 384 ? -4.629 7.555 -30.343 1.00 61.59 384 GLY A CA 1
ATOM 2944 C C . GLY A 1 384 ? -4.664 6.592 -31.542 1.00 61.59 384 GLY A C 1
ATOM 2945 O O . GLY A 1 384 ? -5.552 5.755 -31.630 1.00 61.59 384 GLY A O 1
ATOM 2946 N N . ASP A 1 385 ? -3.658 6.615 -32.423 1.00 68.19 385 ASP A N 1
ATOM 2947 C CA . ASP A 1 385 ? -3.594 5.711 -33.587 1.00 68.19 385 ASP A CA 1
ATOM 2948 C C . ASP A 1 385 ? -2.934 4.342 -33.279 1.00 68.19 385 ASP A C 1
ATOM 2950 O O . ASP A 1 385 ? -2.691 3.532 -34.177 1.00 68.19 385 ASP A O 1
ATOM 2954 N N . THR A 1 386 ? -2.536 4.074 -32.031 1.00 74.94 386 THR A N 1
ATOM 2955 C CA . THR A 1 386 ? -1.798 2.864 -31.610 1.00 74.94 386 THR A CA 1
ATOM 2956 C C . THR A 1 386 ? -2.177 2.441 -30.176 1.00 74.94 386 THR A C 1
ATOM 2958 O O . THR A 1 386 ? -1.305 2.366 -29.303 1.00 74.94 386 THR A O 1
ATOM 2961 N N . PRO A 1 387 ? -3.460 2.153 -29.875 1.00 75.94 387 PRO A N 1
ATOM 2962 C CA . PRO A 1 387 ? -3.857 1.860 -28.508 1.00 75.94 387 PRO A CA 1
ATOM 2963 C C . PRO A 1 387 ? -3.309 0.514 -28.006 1.00 75.94 387 PRO A C 1
ATOM 2965 O O . PRO A 1 387 ? -3.447 -0.528 -28.647 1.00 75.94 387 PRO A O 1
ATOM 2968 N N . LEU A 1 388 ? -2.696 0.515 -26.815 1.00 81.25 388 LEU A N 1
ATOM 2969 C CA . LEU A 1 388 ? -2.125 -0.701 -26.221 1.00 81.25 388 LEU A CA 1
ATOM 2970 C C . LEU A 1 388 ? -3.174 -1.759 -25.849 1.00 81.25 388 LEU A C 1
ATOM 2972 O O . LEU A 1 388 ? -2.864 -2.947 -25.883 1.00 81.25 388 LEU A O 1
ATOM 2976 N N . ARG A 1 389 ? -4.376 -1.333 -25.449 1.00 78.44 389 ARG A N 1
ATOM 2977 C CA . ARG A 1 389 ? -5.530 -2.196 -25.167 1.00 78.44 389 ARG A CA 1
ATOM 2978 C C . ARG A 1 389 ? -6.797 -1.463 -25.571 1.00 78.44 389 ARG A C 1
ATOM 2980 O O . ARG A 1 389 ? -7.042 -0.380 -25.048 1.00 78.44 389 ARG A O 1
ATOM 2987 N N . GLU A 1 390 ? -7.591 -2.073 -26.441 1.00 73.56 390 GLU A N 1
ATOM 2988 C CA . GLU A 1 390 ? -8.836 -1.506 -26.958 1.00 73.56 390 GLU A CA 1
ATOM 2989 C C . GLU A 1 390 ? -9.869 -2.633 -27.097 1.00 73.56 390 GLU A C 1
ATOM 2991 O O . GLU A 1 390 ? -9.923 -3.329 -28.112 1.00 73.56 390 GLU A O 1
ATOM 2996 N N . LEU A 1 391 ? -10.675 -2.866 -26.054 1.00 65.88 391 LEU A N 1
ATOM 2997 C CA . LEU A 1 391 ? -11.634 -3.974 -26.061 1.00 65.88 391 LEU A CA 1
ATOM 2998 C C . LEU A 1 391 ? -12.663 -3.788 -27.186 1.00 65.88 391 LEU A C 1
ATOM 3000 O O . LEU A 1 391 ? -13.431 -2.834 -27.199 1.00 65.88 391 LEU A O 1
ATOM 3004 N N . GLY A 1 392 ? -12.674 -4.713 -28.151 1.00 62.31 392 GLY A N 1
ATOM 3005 C CA . GLY A 1 392 ? -13.588 -4.656 -29.297 1.00 62.31 392 GLY A CA 1
ATOM 3006 C C . GLY A 1 392 ? -13.226 -3.619 -30.371 1.00 62.31 392 GLY A C 1
ATOM 3007 O O . GLY A 1 392 ? -14.022 -3.422 -31.294 1.00 62.31 392 GLY A O 1
ATOM 3008 N N . GLY A 1 393 ? -12.051 -2.991 -30.268 1.00 66.62 393 GLY A N 1
ATOM 3009 C CA . GLY A 1 393 ? -11.498 -2.061 -31.251 1.00 66.62 393 GLY A CA 1
ATOM 3010 C C . GLY A 1 393 ? -10.906 -2.736 -32.491 1.00 66.62 393 GLY A C 1
ATOM 3011 O O . GLY A 1 393 ? -10.657 -3.941 -32.514 1.00 66.62 393 GLY A O 1
ATOM 3012 N N . GLU A 1 394 ? -10.661 -1.955 -33.550 1.00 66.69 394 GLU A N 1
ATOM 3013 C CA . GLU A 1 394 ? -9.967 -2.450 -34.755 1.00 66.69 394 GLU A CA 1
ATOM 3014 C C . GLU A 1 394 ? -8.434 -2.471 -34.580 1.00 66.69 394 GLU A C 1
ATOM 3016 O O . GLU A 1 394 ? -7.737 -3.135 -35.353 1.00 66.69 394 GLU A O 1
ATOM 3021 N N . THR A 1 395 ? -7.903 -1.764 -33.573 1.00 73.94 395 THR A N 1
ATOM 3022 C CA . THR A 1 395 ? -6.472 -1.459 -33.413 1.00 73.94 395 THR A CA 1
ATOM 3023 C C . THR A 1 395 ? -5.900 -1.830 -32.038 1.00 73.94 395 THR A C 1
ATOM 3025 O O . THR A 1 395 ? -5.103 -1.089 -31.485 1.00 73.94 395 THR A O 1
ATOM 3028 N N . ASP A 1 396 ? -6.225 -3.008 -31.496 1.00 81.56 396 ASP A N 1
ATOM 3029 C CA . ASP A 1 396 ? -5.692 -3.466 -30.199 1.00 81.56 396 ASP A CA 1
ATOM 3030 C C . ASP A 1 396 ? -4.283 -4.094 -30.312 1.00 81.56 396 ASP A C 1
ATOM 3032 O O . ASP A 1 396 ? -4.116 -5.206 -30.829 1.00 81.56 396 ASP A O 1
ATOM 3036 N N . LYS A 1 397 ? -3.250 -3.415 -29.784 1.00 85.88 397 LYS A N 1
ATOM 3037 C CA . LYS A 1 397 ? -1.876 -3.955 -29.780 1.00 85.88 397 LYS A CA 1
ATOM 3038 C C . LYS A 1 397 ? -1.680 -5.143 -28.849 1.00 85.88 397 LYS A C 1
ATOM 3040 O O . LYS A 1 397 ? -0.843 -5.996 -29.145 1.00 85.88 397 LYS A O 1
ATOM 3045 N N . ALA A 1 398 ? -2.435 -5.260 -27.761 1.00 86.81 398 ALA A N 1
ATOM 3046 C CA . ALA A 1 398 ? -2.363 -6.429 -26.897 1.00 86.81 398 ALA A CA 1
ATOM 3047 C C . ALA A 1 398 ? -2.792 -7.701 -27.647 1.00 86.81 398 ALA A C 1
ATOM 3049 O O . ALA A 1 398 ? -2.131 -8.734 -27.510 1.00 86.81 398 ALA A O 1
ATOM 3050 N N . GLU A 1 399 ? -3.821 -7.634 -28.495 1.00 86.38 399 GLU A N 1
ATOM 3051 C CA . GLU A 1 399 ? -4.265 -8.787 -29.298 1.00 86.38 399 GLU A CA 1
ATOM 3052 C C . GLU A 1 399 ? -3.261 -9.177 -30.393 1.00 86.38 399 GLU A C 1
ATOM 3054 O O . GLU A 1 399 ? -3.148 -10.353 -30.737 1.00 86.38 399 GLU A O 1
ATOM 3059 N N . GLN A 1 400 ? -2.472 -8.216 -30.879 1.00 88.44 400 GLN A N 1
ATOM 3060 C CA . GLN A 1 400 ? -1.459 -8.420 -31.925 1.00 88.44 400 GLN A CA 1
ATOM 3061 C C . GLN A 1 400 ? -0.151 -9.024 -31.397 1.00 88.44 400 GLN A C 1
ATOM 3063 O O . GLN A 1 400 ? 0.679 -9.467 -32.179 1.00 88.44 400 GLN A O 1
ATOM 3068 N N . THR A 1 401 ? 0.031 -9.127 -30.076 1.00 89.56 401 THR A N 1
ATOM 3069 C CA . THR A 1 401 ? 1.318 -9.501 -29.458 1.00 89.56 401 THR A CA 1
ATOM 3070 C C . THR A 1 401 ? 1.931 -10.811 -29.979 1.00 89.56 401 THR A C 1
ATOM 3072 O O . THR A 1 401 ? 3.153 -10.934 -30.055 1.00 89.56 401 THR A O 1
ATOM 3075 N N . VAL A 1 402 ? 1.109 -11.824 -30.280 1.00 87.94 402 VAL A N 1
ATOM 3076 C CA . VAL A 1 402 ? 1.606 -13.106 -30.813 1.00 87.94 402 VAL A CA 1
ATOM 3077 C C . VAL A 1 402 ? 2.051 -12.951 -32.266 1.00 87.94 402 VAL A C 1
ATOM 3079 O O . VAL A 1 402 ? 3.143 -13.403 -32.604 1.00 87.94 402 VAL A O 1
ATOM 3082 N N . ASP A 1 403 ? 1.239 -12.286 -33.086 1.00 89.00 403 ASP A N 1
ATOM 3083 C CA . ASP A 1 403 ? 1.528 -12.048 -34.501 1.00 89.00 403 ASP A CA 1
ATOM 3084 C C . ASP A 1 403 ? 2.768 -11.153 -34.658 1.00 89.00 403 ASP A C 1
ATOM 3086 O O . ASP A 1 403 ? 3.677 -11.490 -35.411 1.00 89.00 403 ASP A O 1
ATOM 3090 N N . ASP A 1 404 ? 2.873 -10.089 -33.861 1.00 89.75 404 ASP A N 1
ATOM 3091 C CA . ASP A 1 404 ? 4.031 -9.191 -33.810 1.00 89.75 404 ASP A CA 1
ATOM 3092 C C . ASP A 1 404 ? 5.321 -9.942 -33.479 1.00 89.75 404 ASP A C 1
ATOM 3094 O O . ASP A 1 404 ? 6.358 -9.753 -34.121 1.00 89.75 404 ASP A O 1
ATOM 3098 N N . TYR A 1 405 ? 5.260 -10.850 -32.505 1.00 89.06 405 TYR A N 1
ATOM 3099 C CA . TYR A 1 405 ? 6.412 -11.672 -32.175 1.00 89.06 405 TYR A CA 1
ATOM 3100 C C . TYR A 1 405 ? 6.781 -12.630 -33.315 1.00 89.06 405 TYR A C 1
ATOM 3102 O O . TYR A 1 405 ? 7.964 -12.809 -33.604 1.00 89.06 405 TYR A O 1
ATOM 3110 N N . ASP A 1 406 ? 5.798 -13.259 -33.958 1.00 88.00 406 ASP A N 1
ATOM 3111 C CA . ASP A 1 406 ? 6.040 -14.221 -35.035 1.00 88.00 406 ASP A CA 1
ATOM 3112 C C . ASP A 1 406 ? 6.546 -13.544 -36.328 1.00 88.00 406 ASP A C 1
ATOM 3114 O O . ASP A 1 406 ? 7.387 -14.123 -37.028 1.00 88.00 406 ASP A O 1
ATOM 3118 N N . ASP A 1 407 ? 6.092 -12.321 -36.623 1.00 87.00 407 ASP A N 1
ATOM 3119 C CA . ASP A 1 407 ? 6.430 -11.571 -37.838 1.00 87.00 407 ASP A CA 1
ATOM 3120 C C . ASP A 1 407 ? 7.664 -10.665 -37.672 1.00 87.00 407 ASP A C 1
ATOM 3122 O O . ASP A 1 407 ? 8.554 -10.672 -38.532 1.00 87.00 407 ASP A O 1
ATOM 3126 N N . ALA A 1 408 ? 7.739 -9.892 -36.584 1.00 83.69 408 ALA A N 1
ATOM 3127 C CA . ALA A 1 408 ? 8.813 -8.927 -36.323 1.00 83.69 408 ALA A CA 1
ATOM 3128 C C . ALA A 1 408 ? 9.898 -9.464 -35.374 1.00 83.69 408 ALA A C 1
ATOM 3130 O O . ALA A 1 408 ? 11.011 -8.938 -35.345 1.00 83.69 408 ALA A O 1
ATOM 3131 N N . GLY A 1 409 ? 9.611 -10.526 -34.615 1.00 86.50 409 GLY A N 1
ATOM 3132 C CA . GLY A 1 409 ? 10.532 -11.082 -33.620 1.00 86.50 409 GLY A CA 1
ATOM 3133 C C . GLY A 1 409 ? 10.535 -10.341 -32.281 1.00 86.50 409 GLY A C 1
ATOM 3134 O O . GLY A 1 409 ? 11.302 -10.719 -31.399 1.00 86.50 409 GLY A O 1
ATOM 3135 N N . VAL A 1 410 ? 9.695 -9.314 -32.108 1.00 88.00 410 VAL A N 1
ATOM 3136 C CA . VAL A 1 410 ? 9.660 -8.450 -30.919 1.00 88.00 410 VAL A CA 1
ATOM 3137 C C . VAL A 1 410 ? 8.234 -8.363 -30.379 1.00 88.00 410 VAL A C 1
ATOM 3139 O O . VAL A 1 410 ? 7.281 -8.246 -31.137 1.00 88.00 410 VAL A O 1
ATOM 3142 N N . ALA A 1 411 ? 8.096 -8.408 -29.053 1.00 91.00 411 ALA A N 1
ATOM 3143 C CA . ALA A 1 411 ? 6.843 -8.133 -28.349 1.00 91.00 411 ALA A CA 1
ATOM 3144 C C . ALA A 1 411 ? 7.128 -7.206 -27.166 1.00 91.00 411 ALA A C 1
ATOM 3146 O O . ALA A 1 411 ? 7.855 -7.590 -26.240 1.00 91.00 411 ALA A O 1
ATOM 3147 N N . GLY A 1 412 ? 6.569 -5.999 -27.198 1.00 90.75 412 GLY A N 1
ATOM 3148 C CA . GLY A 1 412 ? 6.912 -4.942 -26.252 1.00 90.75 412 GLY A CA 1
ATOM 3149 C C . GLY A 1 412 ? 6.454 -5.224 -24.818 1.00 90.75 412 GLY A C 1
ATOM 3150 O O . GLY A 1 412 ? 5.552 -6.024 -24.558 1.00 90.75 412 GLY A O 1
ATOM 3151 N N . HIS A 1 413 ? 7.097 -4.585 -23.843 1.00 91.38 413 HIS A N 1
ATOM 3152 C CA . HIS A 1 413 ? 6.770 -4.726 -22.426 1.00 91.38 413 HIS A CA 1
ATOM 3153 C C . HIS A 1 413 ? 5.357 -4.216 -22.104 1.00 91.38 413 HIS A C 1
ATOM 3155 O O . HIS A 1 413 ? 4.558 -4.958 -21.525 1.00 91.38 413 HIS A O 1
ATOM 3161 N N . ALA A 1 414 ? 5.039 -2.988 -22.514 1.00 87.88 414 ALA A N 1
ATOM 3162 C CA . ALA A 1 414 ? 3.742 -2.360 -22.294 1.00 87.88 414 ALA A CA 1
ATOM 3163 C C . ALA A 1 414 ? 2.630 -3.087 -23.064 1.00 87.88 414 ALA A C 1
ATOM 3165 O O . ALA A 1 414 ? 1.558 -3.333 -22.508 1.00 87.88 414 ALA A O 1
ATOM 3166 N N . GLN A 1 415 ? 2.911 -3.535 -24.292 1.00 88.81 415 GLN A N 1
ATOM 3167 C CA . GLN A 1 415 ? 2.031 -4.405 -25.076 1.00 88.81 415 GLN A CA 1
ATOM 3168 C C . GLN A 1 415 ? 1.697 -5.707 -24.332 1.00 88.81 415 GLN A C 1
ATOM 3170 O O . GLN A 1 415 ? 0.525 -6.032 -24.135 1.00 88.81 415 GLN A O 1
ATOM 3175 N N . LYS A 1 416 ? 2.708 -6.423 -23.822 1.00 90.12 416 LYS A N 1
ATOM 3176 C CA . LYS A 1 416 ? 2.500 -7.659 -23.050 1.00 90.12 416 LYS A CA 1
ATOM 3177 C C . LYS A 1 416 ? 1.708 -7.438 -21.766 1.00 90.12 416 LYS A C 1
ATOM 3179 O O . LYS A 1 416 ? 0.846 -8.253 -21.442 1.00 90.12 416 LYS A O 1
ATOM 3184 N N . LEU A 1 417 ? 1.997 -6.363 -21.033 1.00 88.50 417 LEU A N 1
ATOM 3185 C CA . LEU A 1 417 ? 1.256 -5.994 -19.825 1.00 88.50 417 LEU A CA 1
ATOM 3186 C C . LEU A 1 417 ? -0.213 -5.695 -20.121 1.00 88.50 417 LEU A C 1
ATOM 3188 O O . LEU A 1 417 ? -1.093 -6.073 -19.349 1.00 88.50 417 LEU A O 1
ATOM 3192 N N . SER A 1 418 ? -0.477 -5.047 -21.250 1.00 87.19 418 SER A N 1
ATOM 3193 C CA . SER A 1 418 ? -1.812 -4.598 -21.635 1.00 87.19 418 SER A CA 1
ATOM 3194 C C . SER A 1 418 ? -2.774 -5.754 -21.913 1.00 87.19 418 SER A C 1
ATOM 3196 O O . SER A 1 418 ? -3.959 -5.642 -21.605 1.00 87.19 418 SER A O 1
ATOM 3198 N N . ARG A 1 419 ? -2.260 -6.921 -22.327 1.00 87.31 419 ARG A N 1
ATOM 3199 C CA . ARG A 1 419 ? -3.033 -8.175 -22.445 1.00 87.31 419 ARG A CA 1
ATOM 3200 C C . ARG A 1 419 ? -3.699 -8.605 -21.140 1.00 87.31 419 ARG A C 1
ATOM 3202 O O . ARG A 1 419 ? -4.727 -9.269 -21.147 1.00 87.31 419 ARG A O 1
ATOM 3209 N N . ALA A 1 420 ? -3.118 -8.233 -20.003 1.00 88.25 420 ALA A N 1
ATOM 3210 C CA . ALA A 1 420 ? -3.638 -8.582 -18.690 1.00 88.25 420 ALA A CA 1
ATOM 3211 C C . ALA A 1 420 ? -4.644 -7.556 -18.133 1.00 88.25 420 ALA A C 1
ATOM 3213 O O . ALA A 1 420 ? -5.199 -7.792 -17.060 1.00 88.25 420 ALA A O 1
ATOM 3214 N N . ARG A 1 421 ? -4.905 -6.436 -18.817 1.00 86.12 421 ARG A N 1
ATOM 3215 C CA . ARG A 1 421 ? -5.866 -5.421 -18.356 1.00 86.12 421 ARG A CA 1
ATOM 3216 C C . ARG A 1 421 ? -7.306 -5.915 -18.527 1.00 86.12 421 ARG A C 1
ATOM 3218 O O . ARG A 1 421 ? -7.649 -6.492 -19.559 1.00 86.12 421 ARG A O 1
ATOM 3225 N N . PHE A 1 422 ? -8.143 -5.684 -17.517 1.00 78.62 422 PHE A N 1
ATOM 3226 C CA . PHE A 1 422 ? -9.585 -5.961 -17.543 1.00 78.62 422 PHE A CA 1
ATOM 3227 C C . PHE A 1 422 ? -10.337 -5.010 -16.605 1.00 78.62 422 PHE A C 1
ATOM 3229 O O . PHE A 1 422 ? -9.730 -4.417 -15.716 1.00 78.62 422 PHE A O 1
ATOM 3236 N N . ASP A 1 423 ? -11.657 -4.909 -16.765 1.00 75.56 423 ASP A N 1
ATOM 3237 C CA . ASP A 1 423 ? -12.505 -4.052 -15.930 1.00 75.56 423 ASP A CA 1
ATOM 3238 C C . ASP A 1 423 ? -12.490 -4.494 -14.447 1.00 75.56 423 ASP A C 1
ATOM 3240 O O . ASP A 1 423 ? -13.002 -5.559 -14.060 1.00 75.56 423 ASP A O 1
ATOM 3244 N N . LEU A 1 424 ? -11.903 -3.648 -13.596 1.00 72.88 424 LEU A N 1
ATOM 3245 C CA . LEU A 1 424 ? -11.776 -3.858 -12.154 1.00 72.88 424 LEU A CA 1
ATOM 3246 C C . LEU A 1 424 ? -13.033 -3.480 -11.363 1.00 72.88 424 LEU A C 1
ATOM 3248 O O . LEU A 1 424 ? -13.184 -3.908 -10.211 1.00 72.88 424 LEU A O 1
ATOM 3252 N N . GLU A 1 425 ? -13.980 -2.769 -11.957 1.00 65.69 425 GLU A N 1
ATOM 3253 C CA . GLU A 1 425 ? -15.251 -2.437 -11.328 1.00 65.69 425 GLU A CA 1
ATOM 3254 C C . GLU A 1 425 ? -16.186 -3.647 -11.246 1.00 65.69 425 GLU A C 1
ATOM 3256 O O . GLU A 1 425 ? -17.020 -3.752 -10.337 1.00 65.69 425 GLU A O 1
ATOM 3261 N N . THR A 1 426 ? -16.024 -4.633 -12.135 1.00 64.19 426 THR A N 1
ATOM 3262 C CA . THR A 1 426 ? -16.698 -5.942 -12.020 1.00 64.19 426 THR A CA 1
ATOM 3263 C C . THR A 1 426 ? -16.311 -6.707 -10.744 1.00 64.19 426 THR A C 1
ATOM 3265 O O . THR A 1 426 ? -16.881 -7.756 -10.430 1.00 64.19 426 THR A O 1
ATOM 3268 N N . ARG A 1 427 ? -15.320 -6.209 -9.991 1.00 80.94 427 ARG A N 1
ATOM 3269 C CA . ARG A 1 427 ? -14.829 -6.812 -8.746 1.00 80.94 427 ARG A CA 1
ATOM 3270 C C . ARG A 1 427 ? -15.570 -6.321 -7.499 1.00 80.94 427 ARG A C 1
ATOM 3272 O O . ARG A 1 427 ? -15.098 -6.564 -6.386 1.00 80.94 427 ARG A O 1
ATOM 3279 N N . LEU A 1 428 ? -16.712 -5.656 -7.653 1.00 81.19 428 LEU A N 1
ATOM 3280 C CA . LEU A 1 428 ? -17.715 -5.495 -6.599 1.00 81.19 428 LEU A CA 1
ATOM 3281 C C . LEU A 1 428 ? -18.831 -6.533 -6.764 1.00 81.19 428 LEU A C 1
ATOM 3283 O O . LEU A 1 428 ? -19.101 -7.027 -7.857 1.00 81.19 428 LEU A O 1
ATOM 3287 N N . THR A 1 429 ? -19.483 -6.901 -5.665 1.00 84.69 429 THR A N 1
ATOM 3288 C CA . THR A 1 429 ? -20.710 -7.708 -5.732 1.00 84.69 429 THR A CA 1
ATOM 3289 C C . THR A 1 429 ? -21.843 -6.912 -6.378 1.00 84.69 429 THR A C 1
ATOM 3291 O O . THR A 1 429 ? -21.909 -5.695 -6.215 1.00 84.69 429 THR A O 1
ATOM 3294 N N . GLU A 1 430 ? -22.768 -7.606 -7.049 1.00 82.25 430 GLU A N 1
ATOM 3295 C CA . GLU A 1 430 ? -24.001 -7.014 -7.598 1.00 82.25 430 GLU A CA 1
ATOM 3296 C C . GLU A 1 430 ? -24.745 -6.206 -6.524 1.00 82.25 430 GLU A C 1
ATOM 3298 O O . GLU A 1 430 ? -25.062 -5.040 -6.720 1.00 82.25 430 GLU A O 1
ATOM 3303 N N . GLU A 1 431 ? -24.886 -6.781 -5.328 1.00 81.50 431 GLU A N 1
ATOM 3304 C CA . GLU A 1 431 ? -25.513 -6.151 -4.163 1.00 81.50 431 GLU A CA 1
ATOM 3305 C C . GLU A 1 431 ? -24.761 -4.906 -3.649 1.00 81.50 431 GLU A C 1
ATOM 3307 O O . GLU A 1 431 ? -25.365 -4.000 -3.074 1.00 81.50 431 GLU A O 1
ATOM 3312 N N . GLY A 1 432 ? -23.433 -4.873 -3.794 1.00 82.06 432 GLY A N 1
ATOM 3313 C CA . GLY A 1 432 ? -22.600 -3.717 -3.461 1.00 82.06 432 GLY A CA 1
ATOM 3314 C C . GLY A 1 432 ? -22.770 -2.592 -4.479 1.00 82.06 432 GLY A C 1
ATOM 3315 O O . GLY A 1 432 ? -22.981 -1.448 -4.083 1.00 82.06 432 GLY A O 1
ATOM 3316 N N . ARG A 1 433 ? -22.757 -2.932 -5.776 1.00 78.75 433 ARG A N 1
ATOM 3317 C CA . ARG A 1 433 ? -22.975 -1.975 -6.870 1.00 78.75 433 ARG A CA 1
ATOM 3318 C C . ARG A 1 433 ? -24.381 -1.380 -6.802 1.00 78.75 433 ARG A C 1
ATOM 3320 O O . ARG A 1 433 ? -24.499 -0.164 -6.762 1.00 78.75 433 ARG A O 1
ATOM 3327 N N . GLU A 1 434 ? -25.418 -2.212 -6.672 1.00 78.50 434 GLU A N 1
ATOM 3328 C CA . GLU A 1 434 ? -26.818 -1.768 -6.539 1.00 78.50 434 GLU A CA 1
ATOM 3329 C C . GLU A 1 434 ? -27.022 -0.780 -5.387 1.00 78.50 434 GLU A C 1
ATOM 3331 O O . GLU A 1 434 ? -27.833 0.137 -5.486 1.00 78.50 434 GLU A O 1
ATOM 3336 N N . ARG A 1 435 ? -26.311 -0.982 -4.272 1.00 78.19 435 ARG A N 1
ATOM 3337 C CA . ARG A 1 435 ? -26.417 -0.109 -3.101 1.00 78.19 435 ARG A CA 1
ATOM 3338 C C . ARG A 1 435 ? -25.779 1.248 -3.291 1.00 78.19 435 ARG A C 1
ATOM 3340 O O . ARG A 1 435 ? -26.097 2.134 -2.511 1.00 78.19 435 ARG A O 1
ATOM 3347 N N . LEU A 1 436 ? -24.840 1.384 -4.212 1.00 73.00 436 LEU A N 1
ATOM 3348 C CA . LEU A 1 436 ? -24.165 2.648 -4.448 1.00 73.00 436 LEU A CA 1
ATOM 3349 C C . LEU A 1 436 ? -24.766 3.365 -5.655 1.00 73.00 436 LEU A C 1
ATOM 3351 O O . LEU A 1 436 ? -25.011 4.551 -5.528 1.00 73.00 436 LEU A O 1
ATOM 3355 N N . SER A 1 437 ? -25.093 2.643 -6.732 1.00 66.62 437 SER A N 1
ATOM 3356 C CA . SER A 1 437 ? -25.521 3.186 -8.027 1.00 66.62 437 SER A CA 1
ATOM 3357 C C . SER A 1 437 ? -26.822 4.000 -8.000 1.00 66.62 437 SER A C 1
ATOM 3359 O O . SER A 1 437 ? -27.825 3.560 -7.427 1.00 66.62 437 SER A O 1
ATOM 3361 N N . GLY A 1 438 ? -26.857 5.106 -8.750 1.00 59.09 438 GLY A N 1
ATOM 3362 C CA . GLY A 1 438 ? -28.038 5.945 -8.954 1.00 59.09 438 GLY A CA 1
ATOM 3363 C C . GLY A 1 438 ? -28.388 6.825 -7.753 1.00 59.09 438 GLY A C 1
ATOM 3364 O O . GLY A 1 438 ? -29.541 7.256 -7.623 1.00 59.09 438 GLY A O 1
ATOM 3365 N N . SER A 1 439 ? -27.428 7.061 -6.859 1.00 64.75 439 SER A N 1
ATOM 3366 C CA . SER A 1 439 ? -27.578 7.852 -5.641 1.00 64.75 439 SER A CA 1
ATOM 3367 C C . SER A 1 439 ? -26.748 9.140 -5.680 1.00 64.75 439 SER A C 1
ATOM 3369 O O . SER A 1 439 ? -25.871 9.314 -6.514 1.00 64.75 439 SER A O 1
ATOM 3371 N N . GLU A 1 440 ? -26.982 10.060 -4.734 1.00 62.84 440 GLU A N 1
ATOM 3372 C CA . GLU A 1 440 ? -26.088 11.219 -4.521 1.00 62.84 440 GLU A CA 1
ATOM 3373 C C . GLU A 1 440 ? -24.696 10.813 -3.994 1.00 62.84 440 GLU A C 1
ATOM 3375 O O . GLU A 1 440 ? -23.933 11.693 -3.614 1.00 62.84 440 GLU A O 1
ATOM 3380 N N . ARG A 1 441 ? -24.420 9.504 -3.880 1.00 68.62 441 ARG A N 1
ATOM 3381 C CA . ARG A 1 441 ? -23.169 8.923 -3.389 1.00 68.62 441 ARG A CA 1
ATOM 3382 C C . ARG A 1 441 ? -22.493 7.990 -4.402 1.00 68.62 441 ARG A C 1
ATOM 3384 O O . ARG A 1 441 ? -21.748 7.087 -4.007 1.00 68.62 441 ARG A O 1
ATOM 3391 N N . ASP A 1 442 ? -22.798 8.165 -5.687 1.00 64.38 442 ASP A N 1
ATOM 3392 C CA . ASP A 1 442 ? -22.204 7.386 -6.779 1.00 64.38 442 ASP A CA 1
ATOM 3393 C C . ASP A 1 442 ? -20.673 7.552 -6.827 1.00 64.38 442 ASP A C 1
ATOM 3395 O O . ASP A 1 442 ? -19.981 6.615 -7.214 1.00 64.38 442 ASP A O 1
ATOM 3399 N N . GLU A 1 443 ? -20.127 8.658 -6.303 1.00 61.78 443 GLU A N 1
ATOM 3400 C CA . GLU A 1 443 ? -18.682 8.900 -6.169 1.00 61.78 443 GLU A CA 1
ATOM 3401 C C . GLU A 1 443 ? -17.950 7.887 -5.272 1.00 61.78 443 GLU A C 1
ATOM 3403 O O . GLU A 1 443 ? -16.725 7.845 -5.251 1.00 61.78 443 GLU A O 1
ATOM 3408 N N . LEU A 1 444 ? -18.683 7.081 -4.493 1.00 64.56 444 LEU A N 1
ATOM 3409 C CA . LEU A 1 444 ? -18.108 6.045 -3.630 1.00 64.56 444 LEU A CA 1
ATOM 3410 C C . LEU A 1 444 ? -17.936 4.693 -4.325 1.00 64.56 444 LEU A C 1
ATOM 3412 O O . LEU A 1 444 ? -17.352 3.780 -3.717 1.00 64.56 444 LEU A O 1
ATOM 3416 N N . LEU A 1 445 ? -18.482 4.534 -5.533 1.00 64.12 445 LEU A N 1
ATOM 3417 C CA . LEU A 1 445 ? -18.044 3.475 -6.431 1.00 64.12 445 LEU A CA 1
ATOM 3418 C C . LEU A 1 445 ? -16.590 3.774 -6.819 1.00 64.12 445 LEU A C 1
ATOM 3420 O O . LEU A 1 445 ? -16.248 4.943 -6.969 1.00 64.12 445 LEU A O 1
ATOM 3424 N N . PRO A 1 446 ? -15.733 2.752 -6.998 1.00 57.47 446 PRO A N 1
ATOM 3425 C CA . PRO A 1 446 ? -14.558 2.911 -7.850 1.00 57.47 446 PRO A CA 1
ATOM 3426 C C . PRO A 1 446 ? -15.097 3.498 -9.160 1.00 57.47 446 PRO A C 1
ATOM 3428 O O . PRO A 1 446 ? -15.886 2.820 -9.811 1.00 57.47 446 PRO A O 1
ATOM 3431 N N . ALA A 1 447 ? -14.867 4.792 -9.393 1.00 51.69 447 ALA A N 1
ATOM 3432 C CA . ALA A 1 447 ? -15.729 5.616 -10.244 1.00 51.69 447 ALA A CA 1
ATOM 3433 C C . ALA A 1 447 ? -15.892 5.047 -11.668 1.00 51.69 447 ALA A C 1
ATOM 3435 O O . ALA A 1 447 ? -14.982 4.400 -12.166 1.00 51.69 447 ALA A O 1
ATOM 3436 N N . GLU A 1 448 ? -16.993 5.337 -12.353 1.00 44.72 448 GLU A N 1
ATOM 3437 C CA . GLU A 1 448 ? -17.102 5.013 -13.788 1.00 44.72 448 GLU A CA 1
ATOM 3438 C C . GLU A 1 448 ? -16.268 5.981 -14.659 1.00 44.72 448 GLU A C 1
ATOM 3440 O O . GLU A 1 448 ? -15.930 5.656 -15.792 1.00 44.72 448 GLU A O 1
ATOM 3445 N N . GLU A 1 449 ? -15.877 7.150 -14.132 1.00 43.91 449 GLU A N 1
ATOM 3446 C CA . GLU A 1 449 ? -15.143 8.184 -14.874 1.00 43.91 449 GLU A CA 1
ATOM 3447 C C . GLU A 1 449 ? -14.091 8.858 -13.975 1.00 43.91 449 GLU A C 1
ATOM 3449 O O . GLU A 1 449 ? -14.337 9.149 -12.799 1.00 43.91 449 GLU A O 1
ATOM 3454 N N . ARG A 1 450 ? -12.901 9.118 -14.525 1.00 48.62 450 ARG A N 1
ATOM 3455 C CA . ARG A 1 450 ? -12.112 10.269 -14.085 1.00 48.62 450 ARG A CA 1
ATOM 3456 C C . ARG A 1 450 ? -12.779 11.499 -14.708 1.00 48.62 450 ARG A C 1
ATOM 3458 O O . ARG A 1 450 ? -13.120 11.475 -15.880 1.00 48.62 450 ARG A O 1
ATOM 3465 N N . ASP A 1 451 ? -12.943 12.575 -13.947 1.00 45.06 451 ASP A N 1
ATOM 3466 C CA . ASP A 1 451 ? -13.443 13.870 -14.453 1.00 45.06 451 ASP A CA 1
ATOM 3467 C C . ASP A 1 451 ? -12.415 14.567 -15.391 1.00 45.06 451 ASP A C 1
ATOM 3469 O O . ASP A 1 451 ? -12.530 15.763 -15.670 1.00 45.06 451 ASP A O 1
ATOM 3473 N N . ASP A 1 452 ? -11.365 13.858 -15.835 1.00 44.47 452 ASP A N 1
ATOM 3474 C CA . ASP A 1 452 ? -10.372 14.357 -16.777 1.00 44.47 452 ASP A CA 1
ATOM 3475 C C . ASP A 1 452 ? -10.728 13.932 -18.207 1.00 44.47 452 ASP A C 1
ATOM 3477 O O . ASP A 1 452 ? -10.685 12.768 -18.587 1.00 44.47 452 ASP A O 1
ATOM 3481 N N . ASP A 1 453 ? -11.085 14.914 -19.034 1.00 44.66 453 ASP A N 1
ATOM 3482 C CA . ASP A 1 453 ? -11.105 14.774 -20.489 1.00 44.66 453 ASP A CA 1
ATOM 3483 C C . ASP A 1 453 ? -9.671 14.458 -20.974 1.00 44.66 453 ASP A C 1
ATOM 3485 O O . ASP A 1 453 ? -8.934 15.350 -21.399 1.00 44.66 453 ASP A O 1
ATOM 3489 N N . LEU A 1 454 ? -9.235 13.201 -20.860 1.00 41.00 454 LEU A N 1
ATOM 3490 C CA . LEU A 1 454 ? -7.995 12.720 -21.461 1.00 41.00 454 LEU A CA 1
ATOM 3491 C C . LEU A 1 454 ? -8.114 12.840 -22.975 1.00 41.00 454 LEU A C 1
ATOM 3493 O O . LEU A 1 454 ? -9.005 12.240 -23.571 1.00 41.00 454 LEU A O 1
ATOM 3497 N N . ASP A 1 455 ? -7.199 13.549 -23.629 1.00 37.81 455 ASP A N 1
ATOM 3498 C CA . ASP A 1 455 ? -7.005 13.372 -25.068 1.00 37.81 455 ASP A CA 1
ATOM 3499 C C . ASP A 1 455 ? -6.409 11.960 -25.265 1.00 37.81 455 ASP A C 1
ATOM 3501 O O . ASP A 1 455 ? -5.257 11.685 -24.944 1.00 37.81 455 ASP A O 1
ATOM 3505 N N . GLY A 1 456 ? -7.276 11.029 -25.673 1.00 40.19 456 GLY A N 1
ATOM 3506 C CA . GLY A 1 456 ? -7.149 9.575 -25.466 1.00 40.19 456 GLY A CA 1
ATOM 3507 C C . GLY A 1 456 ? -8.488 8.923 -25.072 1.00 40.19 456 GLY A C 1
ATOM 3508 O O . GLY A 1 456 ? -8.666 7.714 -25.192 1.00 40.19 456 GLY A O 1
ATOM 3509 N N . HIS A 1 457 ? -9.476 9.739 -24.694 1.00 40.88 457 HIS A N 1
ATOM 3510 C CA . HIS A 1 457 ? -10.908 9.444 -24.714 1.00 40.88 457 HIS A CA 1
ATOM 3511 C C . HIS A 1 457 ? -11.518 9.664 -26.113 1.00 40.88 457 HIS A C 1
ATOM 3513 O O . HIS A 1 457 ? -12.560 10.300 -26.266 1.00 40.88 457 HIS A O 1
ATOM 3519 N N . ASP A 1 458 ? -10.926 9.097 -27.167 1.00 38.72 458 ASP A N 1
ATOM 3520 C CA . ASP A 1 458 ? -11.715 8.796 -28.373 1.00 38.72 458 ASP A CA 1
ATOM 3521 C C . ASP A 1 458 ? -12.617 7.557 -28.183 1.00 38.72 458 ASP A C 1
ATOM 3523 O O . ASP A 1 458 ? -13.502 7.306 -29.004 1.00 38.72 458 ASP A O 1
ATOM 3527 N N . GLY A 1 459 ? -12.504 6.883 -27.030 1.00 41.88 459 GLY A N 1
ATOM 3528 C CA . GLY A 1 459 ? -13.620 6.169 -26.417 1.00 41.88 459 GLY A CA 1
ATOM 3529 C C . GLY A 1 459 ? -13.422 4.694 -26.093 1.00 41.88 459 GLY A C 1
ATOM 3530 O O . GLY A 1 459 ? -14.442 4.045 -25.926 1.00 41.88 459 GLY A O 1
ATOM 3531 N N . ASN A 1 460 ? -12.203 4.153 -25.956 1.00 42.28 460 ASN A N 1
ATOM 3532 C CA . ASN A 1 460 ? -12.030 2.711 -25.690 1.00 42.28 460 ASN A CA 1
ATOM 3533 C C . ASN A 1 460 ? -10.816 2.329 -24.800 1.00 42.28 460 ASN A C 1
ATOM 3535 O O . ASN A 1 460 ? -10.055 1.419 -25.128 1.00 42.28 460 ASN A O 1
ATOM 3539 N N . GLN A 1 461 ? -10.648 2.929 -23.616 1.00 50.72 461 GLN A N 1
ATOM 3540 C CA . GLN A 1 461 ? -9.902 2.263 -22.529 1.00 50.72 461 GLN A CA 1
ATOM 3541 C C . GLN A 1 461 ? -10.856 1.759 -21.446 1.00 50.72 461 GLN A C 1
ATOM 3543 O O . GLN A 1 461 ? -10.930 2.295 -20.350 1.00 50.72 461 GLN A O 1
ATOM 3548 N N . GLU A 1 462 ? -11.579 0.683 -21.765 1.00 51.78 462 GLU A N 1
ATOM 3549 C CA . GLU A 1 462 ? -12.504 -0.010 -20.850 1.00 51.78 462 GLU A CA 1
ATOM 3550 C C . GLU A 1 462 ? -11.790 -0.806 -19.730 1.00 51.78 462 GLU A C 1
ATOM 3552 O O . GLU A 1 462 ? -12.437 -1.389 -18.861 1.00 51.78 462 GLU A O 1
ATOM 3557 N N . ALA A 1 463 ? -10.453 -0.906 -19.756 1.00 66.06 463 ALA A N 1
ATOM 3558 C CA . ALA A 1 463 ? -9.700 -1.854 -18.937 1.00 66.06 463 ALA A CA 1
ATOM 3559 C C . ALA A 1 463 ? -8.467 -1.231 -18.263 1.00 66.06 463 ALA A C 1
ATOM 3561 O O . ALA A 1 463 ? -7.477 -0.892 -18.914 1.00 66.06 463 ALA A O 1
ATOM 3562 N N . GLU A 1 464 ? -8.497 -1.170 -16.931 1.00 72.25 464 GLU A N 1
ATOM 3563 C CA . GLU A 1 464 ? -7.404 -0.659 -16.100 1.00 72.25 464 GLU A CA 1
ATOM 3564 C C . GLU A 1 464 ? -6.358 -1.747 -15.779 1.00 72.25 464 GLU A C 1
ATOM 3566 O O . GLU A 1 464 ? -6.597 -2.960 -15.849 1.00 72.25 464 GLU A O 1
ATOM 3571 N N . GLN A 1 465 ? -5.158 -1.309 -15.395 1.00 79.06 465 GLN A N 1
ATOM 3572 C CA . GLN A 1 465 ? -4.122 -2.197 -14.877 1.00 79.06 465 GLN A CA 1
ATOM 3573 C C . GLN A 1 465 ? -4.468 -2.682 -13.461 1.00 79.06 465 GLN A C 1
ATOM 3575 O O . GLN A 1 465 ? -5.000 -1.953 -12.638 1.00 79.06 465 GLN A O 1
ATOM 3580 N N . VAL A 1 466 ? -4.146 -3.936 -13.139 1.00 82.75 466 VAL A N 1
ATOM 3581 C CA . VAL A 1 466 ? -4.554 -4.553 -11.859 1.00 82.75 466 VAL A CA 1
ATOM 3582 C C . VAL A 1 466 ? -3.617 -4.267 -10.678 1.00 82.75 466 VAL A C 1
ATOM 3584 O O . VAL A 1 466 ? -3.899 -4.692 -9.555 1.00 82.75 466 VAL A O 1
ATOM 3587 N N . LEU A 1 467 ? -2.495 -3.588 -10.936 1.00 88.00 467 LEU A N 1
ATOM 3588 C CA . LEU A 1 467 ? -1.463 -3.235 -9.959 1.00 88.00 467 LEU A CA 1
ATOM 3589 C C . LEU A 1 467 ? -1.220 -1.726 -10.000 1.00 88.00 467 LEU A C 1
ATOM 3591 O O . LEU A 1 467 ? -0.831 -1.206 -11.046 1.00 88.00 467 LEU A O 1
ATOM 3595 N N . LEU A 1 468 ? -1.384 -1.061 -8.859 1.00 88.62 468 LEU A N 1
ATOM 3596 C CA . LEU A 1 468 ? -0.916 0.305 -8.639 1.00 88.62 468 LEU A CA 1
ATOM 3597 C C . LEU A 1 468 ? 0.577 0.251 -8.337 1.00 88.62 468 LEU A C 1
ATOM 3599 O O . LEU A 1 468 ? 0.975 -0.293 -7.308 1.00 88.62 468 LEU A O 1
ATOM 3603 N N . ARG A 1 469 ? 1.405 0.746 -9.252 1.00 89.06 469 ARG A N 1
ATOM 3604 C CA . ARG A 1 469 ? 2.857 0.781 -9.082 1.00 89.06 469 ARG A CA 1
ATOM 3605 C C . ARG A 1 469 ? 3.268 2.061 -8.355 1.00 89.06 469 ARG A C 1
ATOM 3607 O O . ARG A 1 469 ? 2.663 3.099 -8.565 1.00 89.06 469 ARG A O 1
ATOM 3614 N N . ARG A 1 470 ? 4.261 1.938 -7.479 1.00 88.62 470 ARG A N 1
ATOM 3615 C CA . ARG A 1 470 ? 4.980 3.025 -6.793 1.00 88.62 470 ARG A CA 1
ATOM 3616 C C . ARG A 1 470 ? 6.477 2.695 -6.797 1.00 88.62 470 ARG A C 1
ATOM 3618 O O . ARG A 1 470 ? 7.158 2.828 -5.778 1.00 88.62 470 ARG A O 1
ATOM 3625 N N . ASP A 1 471 ? 6.923 2.074 -7.890 1.00 90.00 471 ASP A N 1
ATOM 3626 C CA . ASP A 1 471 ? 8.294 1.621 -8.050 1.00 90.00 471 ASP A CA 1
ATOM 3627 C C . ASP A 1 471 ? 9.237 2.782 -8.344 1.00 90.00 471 ASP A C 1
ATOM 3629 O O . ASP A 1 471 ? 8.816 3.836 -8.801 1.00 90.00 471 ASP A O 1
ATOM 3633 N N . VAL A 1 472 ? 10.505 2.592 -8.001 1.00 91.69 472 VAL A N 1
ATOM 3634 C CA . VAL A 1 472 ? 11.544 3.615 -8.124 1.00 91.69 472 VAL A CA 1
ATOM 3635 C C . VAL A 1 472 ? 12.858 2.963 -8.539 1.00 91.69 472 VAL A C 1
ATOM 3637 O O . VAL A 1 472 ? 13.072 1.764 -8.317 1.00 91.69 472 VAL A O 1
ATOM 3640 N N . ALA A 1 473 ? 13.766 3.742 -9.119 1.00 93.62 473 ALA A N 1
ATOM 3641 C CA . ALA A 1 473 ? 15.119 3.280 -9.398 1.00 93.62 473 ALA A CA 1
ATOM 3642 C C . ALA A 1 473 ? 15.883 2.999 -8.092 1.00 93.62 473 ALA A C 1
ATOM 3644 O O . ALA A 1 473 ? 15.543 3.511 -7.026 1.00 93.62 473 ALA A O 1
ATOM 3645 N N . THR A 1 474 ? 16.903 2.146 -8.155 1.00 94.81 474 THR A N 1
ATOM 3646 C CA . THR A 1 474 ? 17.792 1.865 -7.019 1.00 94.81 474 THR A CA 1
ATOM 3647 C C . THR A 1 474 ? 19.189 1.501 -7.507 1.00 94.81 474 THR A C 1
ATOM 3649 O O . THR A 1 474 ? 19.344 0.936 -8.590 1.00 94.81 474 THR A O 1
ATOM 3652 N N . THR A 1 475 ? 20.191 1.801 -6.686 1.00 95.00 475 THR A N 1
ATOM 3653 C CA . THR A 1 475 ? 21.592 1.380 -6.833 1.00 95.00 475 THR A CA 1
ATOM 3654 C C . THR A 1 475 ? 22.000 0.379 -5.753 1.00 95.00 475 THR A C 1
ATOM 3656 O O . THR A 1 475 ? 23.181 0.063 -5.620 1.00 95.00 475 THR A O 1
ATOM 3659 N N . ASP A 1 476 ? 21.044 -0.156 -4.976 1.00 93.94 476 ASP A N 1
ATOM 3660 C CA . ASP A 1 476 ? 21.313 -1.119 -3.905 1.00 93.94 476 ASP A CA 1
ATOM 3661 C C . ASP A 1 476 ? 22.222 -2.261 -4.388 1.00 93.94 476 ASP A C 1
ATOM 3663 O O . ASP A 1 476 ? 21.904 -2.986 -5.342 1.00 93.94 476 ASP A O 1
ATOM 3667 N N . GLN A 1 477 ? 23.307 -2.482 -3.637 1.00 93.75 477 GLN A N 1
ATOM 3668 C CA . GLN A 1 477 ? 24.406 -3.393 -3.982 1.00 93.75 477 GLN A CA 1
ATOM 3669 C C . GLN A 1 477 ? 25.242 -2.935 -5.187 1.00 93.75 477 GLN A C 1
ATOM 3671 O O . GLN A 1 477 ? 25.689 -3.775 -5.968 1.00 93.75 477 GLN A O 1
ATOM 3676 N N . GLU A 1 478 ? 25.447 -1.623 -5.330 1.00 94.25 478 GLU A N 1
ATOM 3677 C CA . GLU A 1 478 ? 26.286 -1.004 -6.372 1.00 94.25 478 GLU A CA 1
ATOM 3678 C C . GLU A 1 478 ? 25.867 -1.443 -7.790 1.00 94.25 478 GLU A C 1
ATOM 3680 O O . GLU A 1 478 ? 26.687 -1.622 -8.688 1.00 94.25 478 GLU A O 1
ATOM 3685 N N . THR A 1 479 ? 24.569 -1.707 -7.979 1.00 94.56 479 THR A N 1
ATOM 3686 C CA . THR A 1 479 ? 24.023 -2.292 -9.211 1.00 94.56 479 THR A CA 1
ATOM 3687 C C . THR A 1 479 ? 22.784 -1.517 -9.646 1.00 94.56 479 THR A C 1
ATOM 3689 O O . THR A 1 479 ? 21.865 -1.381 -8.832 1.00 94.56 479 THR A O 1
ATOM 3692 N N . PRO A 1 480 ? 22.698 -1.064 -10.913 1.00 96.12 480 PRO A N 1
ATOM 3693 C CA . PRO A 1 480 ? 21.485 -0.446 -11.428 1.00 96.12 480 PRO A CA 1
ATOM 3694 C C . PRO A 1 480 ? 20.288 -1.387 -11.298 1.00 96.12 480 PRO A C 1
ATOM 3696 O O . PRO A 1 480 ? 20.355 -2.567 -11.653 1.00 96.12 480 PRO A O 1
ATOM 3699 N N . GLY A 1 481 ? 19.177 -0.873 -10.788 1.00 95.56 481 GLY A N 1
ATOM 3700 C CA . GLY A 1 481 ? 18.027 -1.699 -10.466 1.00 95.56 481 GLY A CA 1
ATOM 3701 C C . GLY A 1 481 ? 16.719 -0.933 -10.358 1.00 95.56 481 GLY A C 1
ATOM 3702 O O . GLY A 1 481 ? 16.643 0.278 -10.567 1.00 95.56 481 GLY A O 1
ATOM 3703 N N . ASN A 1 482 ? 15.677 -1.674 -9.995 1.00 94.94 482 ASN A N 1
ATOM 3704 C CA . ASN A 1 482 ? 14.366 -1.144 -9.647 1.00 94.94 482 ASN A CA 1
ATOM 3705 C C . ASN A 1 482 ? 13.914 -1.737 -8.303 1.00 94.94 482 ASN A C 1
ATOM 3707 O O . ASN A 1 482 ? 13.922 -2.960 -8.099 1.00 94.94 482 ASN A O 1
ATOM 3711 N N . LEU A 1 483 ? 13.536 -0.858 -7.377 1.00 96.06 483 LEU A N 1
ATOM 3712 C CA . LEU A 1 483 ? 12.827 -1.215 -6.158 1.00 96.06 483 LEU A CA 1
ATOM 3713 C C . LEU A 1 483 ? 11.335 -1.237 -6.494 1.00 96.06 483 LEU A C 1
ATOM 3715 O O . LEU A 1 483 ? 10.628 -0.235 -6.397 1.00 96.06 483 LEU A O 1
ATOM 3719 N N . PHE A 1 484 ? 10.864 -2.408 -6.914 1.00 94.94 484 PHE A N 1
ATOM 3720 C CA . PHE A 1 484 ? 9.507 -2.589 -7.400 1.00 94.94 484 PHE A CA 1
ATOM 3721 C C . PHE A 1 484 ? 8.517 -2.686 -6.247 1.00 94.94 484 PHE A C 1
ATOM 3723 O O . PHE A 1 484 ? 8.405 -3.731 -5.595 1.00 94.94 484 PHE A O 1
ATOM 3730 N N . ILE A 1 485 ? 7.772 -1.608 -6.020 1.00 95.50 485 ILE A N 1
ATOM 3731 C CA . ILE A 1 485 ? 6.695 -1.534 -5.035 1.00 95.50 485 ILE A CA 1
ATOM 3732 C C . ILE A 1 485 ? 5.377 -1.460 -5.795 1.00 95.50 485 ILE A C 1
ATOM 3734 O O . ILE A 1 485 ? 5.188 -0.613 -6.662 1.00 95.50 485 ILE A O 1
ATOM 3738 N N . SER A 1 486 ? 4.447 -2.358 -5.482 1.00 94.62 486 SER A N 1
ATOM 3739 C CA . SER A 1 486 ? 3.110 -2.322 -6.075 1.00 94.62 486 SER A CA 1
ATOM 3740 C C . SER A 1 486 ? 2.028 -2.716 -5.085 1.00 94.62 486 SER A C 1
ATOM 3742 O O . SER A 1 486 ? 2.265 -3.467 -4.138 1.00 94.62 486 SER A O 1
ATOM 3744 N N . LEU A 1 487 ? 0.830 -2.195 -5.316 1.00 95.25 487 LEU A N 1
ATOM 3745 C CA . LEU A 1 487 ? -0.350 -2.337 -4.483 1.00 95.25 487 LEU A CA 1
ATOM 3746 C C . LEU A 1 487 ? -1.475 -2.962 -5.306 1.00 95.25 487 LEU A C 1
ATOM 3748 O O . LEU A 1 487 ? -1.652 -2.666 -6.488 1.00 95.25 487 LEU A O 1
ATOM 3752 N N . MET A 1 488 ? -2.245 -3.847 -4.686 1.00 92.75 488 MET A N 1
ATOM 3753 C CA . MET A 1 488 ? -3.299 -4.597 -5.361 1.00 92.75 488 MET A CA 1
ATOM 3754 C C . MET A 1 488 ? -4.388 -5.034 -4.389 1.00 92.75 488 MET A C 1
ATOM 3756 O O . MET A 1 488 ? -4.122 -5.372 -3.234 1.00 92.75 488 MET A O 1
ATOM 3760 N N . ARG A 1 489 ? -5.629 -5.119 -4.879 1.00 90.00 489 ARG A N 1
ATOM 3761 C CA . ARG A 1 489 ? -6.755 -5.637 -4.088 1.00 90.00 489 ARG A CA 1
ATOM 3762 C C . ARG A 1 489 ? -6.615 -7.134 -3.806 1.00 90.00 489 ARG A C 1
ATOM 3764 O O . ARG A 1 489 ? -6.929 -7.593 -2.710 1.00 90.00 489 ARG A O 1
ATOM 3771 N N . PHE A 1 490 ? -6.136 -7.903 -4.786 1.00 87.56 490 PHE A N 1
ATOM 3772 C CA . PHE A 1 490 ? -6.033 -9.359 -4.694 1.00 87.56 490 PHE A CA 1
ATOM 3773 C C . PHE A 1 490 ? -4.624 -9.849 -5.021 1.00 87.56 490 PHE A C 1
ATOM 3775 O O . PHE A 1 490 ? -4.115 -9.643 -6.113 1.00 87.56 490 PHE A O 1
ATOM 3782 N N . ASN A 1 491 ? -4.033 -10.610 -4.100 1.00 81.56 491 ASN A N 1
ATOM 3783 C CA . ASN A 1 491 ? -2.654 -11.090 -4.212 1.00 81.56 491 ASN A CA 1
ATOM 3784 C C . ASN A 1 491 ? -2.322 -11.862 -5.513 1.00 81.56 491 ASN A C 1
ATOM 3786 O O . ASN A 1 491 ? -1.264 -11.624 -6.093 1.00 81.56 491 ASN A O 1
ATOM 3790 N N . PRO A 1 492 ? -3.181 -12.773 -6.031 1.00 87.00 492 PRO A N 1
ATOM 3791 C CA . PRO A 1 492 ? -2.825 -13.503 -7.247 1.00 87.00 492 PRO A CA 1
ATOM 3792 C C . PRO A 1 492 ? -2.747 -12.640 -8.522 1.00 87.00 492 PRO A C 1
ATOM 3794 O O . PRO A 1 492 ? -2.307 -13.156 -9.548 1.00 87.00 492 PRO A O 1
ATOM 3797 N N . TYR A 1 493 ? -3.087 -11.346 -8.469 1.00 89.94 493 TYR A N 1
ATOM 3798 C CA . TYR A 1 493 ? -2.829 -10.408 -9.566 1.00 89.94 493 TYR A CA 1
ATOM 3799 C C . TYR A 1 493 ? -1.342 -10.284 -9.905 1.00 89.94 493 TYR A C 1
ATOM 3801 O O . TYR A 1 493 ? -1.005 -10.225 -11.084 1.00 89.94 493 TYR A O 1
ATOM 3809 N N . MET A 1 494 ? -0.443 -10.363 -8.917 1.00 91.12 494 MET A N 1
ATOM 3810 C CA . MET A 1 494 ? 0.997 -10.306 -9.187 1.00 91.12 494 MET A CA 1
ATOM 3811 C C . MET A 1 494 ? 1.477 -11.490 -10.038 1.00 91.12 494 MET A C 1
ATOM 3813 O O . MET A 1 494 ? 2.251 -11.317 -10.977 1.00 91.12 494 MET A O 1
ATOM 3817 N N . ALA A 1 495 ? 0.994 -12.704 -9.745 1.00 91.06 495 ALA A N 1
ATOM 3818 C CA . ALA A 1 495 ? 1.331 -13.886 -10.539 1.00 91.06 495 ALA A CA 1
ATOM 3819 C C . ALA A 1 495 ? 0.813 -13.758 -11.978 1.00 91.06 495 ALA A C 1
ATOM 3821 O O . ALA A 1 495 ? 1.541 -14.035 -12.924 1.00 91.06 495 ALA A O 1
ATOM 3822 N N . TYR A 1 496 ? -0.429 -13.300 -12.127 1.00 91.06 496 TYR A N 1
ATOM 3823 C CA . TYR A 1 496 ? -1.081 -13.117 -13.419 1.00 91.06 496 TYR A CA 1
ATOM 3824 C C . TYR A 1 496 ? -0.373 -12.080 -14.298 1.00 91.06 496 TYR A C 1
ATOM 3826 O O . TYR A 1 496 ? -0.062 -12.367 -15.451 1.00 91.06 496 TYR A O 1
ATOM 3834 N N . ILE A 1 497 ? -0.017 -10.924 -13.734 1.00 90.62 497 ILE A N 1
ATOM 3835 C CA . ILE A 1 497 ? 0.736 -9.896 -14.459 1.00 90.62 497 ILE A CA 1
ATOM 3836 C C . ILE A 1 497 ? 2.130 -10.393 -14.840 1.00 90.62 497 ILE A C 1
ATOM 3838 O O . ILE A 1 497 ? 2.551 -10.207 -15.978 1.00 90.62 497 ILE A O 1
ATOM 3842 N N . ARG A 1 498 ? 2.839 -11.096 -13.945 1.00 91.12 498 ARG A N 1
ATOM 3843 C CA . ARG A 1 498 ? 4.153 -11.666 -14.287 1.00 91.12 498 ARG A CA 1
ATOM 3844 C C . ARG A 1 498 ? 4.071 -12.703 -15.398 1.00 91.12 498 ARG A C 1
ATOM 3846 O O . ARG A 1 498 ? 4.952 -12.726 -16.248 1.00 91.12 498 ARG A O 1
ATOM 3853 N N . GLN A 1 499 ? 3.021 -13.518 -15.428 1.00 91.88 499 GLN A N 1
ATOM 3854 C CA . GLN A 1 499 ? 2.810 -14.467 -16.519 1.00 91.88 499 GLN A CA 1
ATOM 3855 C C . GLN A 1 499 ? 2.629 -13.751 -17.866 1.00 91.88 499 GLN A C 1
ATOM 3857 O O . GLN A 1 499 ? 3.278 -14.131 -18.842 1.00 91.88 499 GLN A O 1
ATOM 3862 N N . ALA A 1 500 ? 1.838 -12.674 -17.899 1.00 90.75 500 ALA A N 1
ATOM 3863 C CA . ALA A 1 500 ? 1.681 -11.840 -19.089 1.00 90.75 500 ALA A CA 1
ATOM 3864 C C . ALA A 1 500 ? 3.008 -11.182 -19.515 1.00 90.75 500 ALA A C 1
ATOM 3866 O O . ALA A 1 500 ? 3.420 -11.314 -20.669 1.00 90.75 500 ALA A O 1
ATOM 3867 N N . MET A 1 501 ? 3.740 -10.569 -18.575 1.00 89.69 501 MET A N 1
ATOM 3868 C CA . MET A 1 501 ? 5.055 -9.953 -18.822 1.00 89.69 501 MET A CA 1
ATOM 3869 C C . MET A 1 501 ? 6.085 -10.941 -19.375 1.00 89.69 501 MET A C 1
ATOM 3871 O O . MET A 1 501 ? 6.831 -10.617 -20.302 1.00 89.69 501 MET A O 1
ATOM 3875 N N . ASN A 1 502 ? 6.127 -12.148 -18.814 1.00 90.00 502 ASN A N 1
ATOM 3876 C CA . ASN A 1 502 ? 7.044 -13.210 -19.220 1.00 90.00 502 ASN A CA 1
ATOM 3877 C C . ASN A 1 502 ? 6.628 -13.873 -20.545 1.00 90.00 502 ASN A C 1
ATOM 3879 O O . ASN A 1 502 ? 7.343 -14.739 -21.043 1.00 90.00 502 ASN A O 1
ATOM 3883 N N . GLY A 1 503 ? 5.475 -13.495 -21.110 1.00 88.50 503 GLY A N 1
ATOM 3884 C CA . GLY A 1 503 ? 4.972 -14.031 -22.371 1.00 88.50 503 GLY A CA 1
ATOM 3885 C C . GLY A 1 503 ? 4.552 -15.498 -22.298 1.00 88.50 503 GLY A C 1
ATOM 3886 O O . GLY A 1 503 ? 4.523 -16.179 -23.321 1.00 88.50 503 GLY A O 1
ATOM 3887 N N . VAL A 1 504 ? 4.228 -16.012 -21.111 1.00 88.75 504 VAL A N 1
ATOM 3888 C CA . VAL A 1 504 ? 3.669 -17.363 -20.963 1.00 88.75 504 VAL A CA 1
ATOM 3889 C C . VAL A 1 504 ? 2.144 -17.327 -21.075 1.00 88.75 504 VAL A C 1
ATOM 3891 O O . VAL A 1 504 ? 1.539 -16.263 -21.025 1.00 88.75 504 VAL A O 1
ATOM 3894 N N . ALA A 1 505 ? 1.509 -18.493 -21.210 1.00 88.69 505 ALA A N 1
ATOM 3895 C CA . ALA A 1 505 ? 0.050 -18.574 -21.209 1.00 88.69 505 ALA A CA 1
ATOM 3896 C C . ALA A 1 505 ? -0.528 -18.210 -19.831 1.00 88.69 505 ALA A C 1
ATOM 3898 O O . ALA A 1 505 ? 0.002 -18.641 -18.800 1.00 88.69 505 ALA A O 1
ATOM 3899 N N . PHE A 1 506 ? -1.641 -17.479 -19.820 1.00 89.75 506 PHE A N 1
ATOM 3900 C CA . PHE A 1 506 ? -2.339 -17.064 -18.603 1.00 89.75 506 PHE A CA 1
ATOM 3901 C C . PHE A 1 506 ? -3.855 -16.991 -18.829 1.00 89.75 506 PHE A C 1
ATOM 3903 O O . PHE A 1 506 ? -4.328 -16.923 -19.957 1.00 89.75 506 PHE A O 1
ATOM 3910 N N . ASP A 1 507 ? -4.630 -17.058 -17.741 1.00 89.81 507 ASP A N 1
ATOM 3911 C CA . ASP A 1 507 ? -6.092 -17.171 -17.819 1.00 89.81 507 ASP A CA 1
ATOM 3912 C C . ASP A 1 507 ? -6.785 -16.416 -16.676 1.00 89.81 507 ASP A C 1
ATOM 3914 O O . ASP A 1 507 ? -6.645 -16.757 -15.492 1.00 89.81 507 ASP A O 1
ATOM 3918 N N . SER A 1 508 ? -7.601 -15.425 -17.030 1.00 87.19 508 SER A N 1
ATOM 3919 C CA . SER A 1 508 ? -8.336 -14.594 -16.075 1.00 87.19 508 SER A CA 1
ATOM 3920 C C . SER A 1 508 ? -9.532 -15.313 -15.427 1.00 87.19 508 SER A C 1
ATOM 3922 O O . SER A 1 508 ? -10.083 -14.850 -14.424 1.00 87.19 508 SER A O 1
ATOM 3924 N N . LYS A 1 509 ? -9.871 -16.538 -15.862 1.00 86.44 509 LYS A N 1
ATOM 3925 C CA . LYS A 1 509 ? -10.813 -17.445 -15.168 1.00 86.44 509 LYS A CA 1
ATOM 3926 C C . LYS A 1 509 ? -10.388 -17.773 -13.740 1.00 86.44 509 LYS A C 1
ATOM 3928 O O . LYS A 1 509 ? -11.219 -18.155 -12.898 1.00 86.44 509 LYS A O 1
ATOM 3933 N N . ALA A 1 510 ? -9.098 -17.647 -13.425 1.00 80.56 510 ALA A N 1
ATOM 3934 C CA . ALA A 1 510 ? -8.617 -17.698 -12.049 1.00 80.56 510 ALA A CA 1
ATOM 3935 C C . ALA A 1 510 ? -9.386 -16.708 -11.153 1.00 80.56 510 ALA A C 1
ATOM 3937 O O . ALA A 1 510 ? -9.723 -17.063 -10.022 1.00 80.56 510 ALA A O 1
ATOM 3938 N N . PHE A 1 511 ? -9.787 -15.570 -11.714 1.00 82.75 511 PHE A N 1
ATOM 3939 C CA . PHE A 1 511 ? -10.529 -14.482 -11.085 1.00 82.75 511 PHE A CA 1
ATOM 3940 C C . PHE A 1 511 ? -12.016 -14.479 -11.441 1.00 82.75 511 PHE A C 1
ATOM 3942 O O . PHE A 1 511 ? -12.681 -13.479 -11.250 1.00 82.75 511 PHE A O 1
ATOM 3949 N N . GLY A 1 512 ? -12.570 -15.579 -11.957 1.00 80.00 512 GLY A N 1
ATOM 3950 C CA . GLY A 1 512 ? -14.020 -15.704 -12.150 1.00 80.00 512 GLY A CA 1
ATOM 3951 C C . GLY A 1 512 ? -14.565 -15.016 -13.400 1.00 80.00 512 GLY A C 1
ATOM 3952 O O . GLY A 1 512 ? -15.770 -15.064 -13.613 1.00 80.00 512 GLY A O 1
ATOM 3953 N N . LEU A 1 513 ? -13.697 -14.446 -14.238 1.00 82.38 513 LEU A N 1
ATOM 3954 C CA . LEU A 1 513 ? -14.066 -13.942 -15.556 1.00 82.38 513 LEU A CA 1
ATOM 3955 C C . LEU A 1 513 ? -14.413 -15.104 -16.503 1.00 82.38 513 LEU A C 1
ATOM 3957 O O . LEU A 1 513 ? -13.757 -16.154 -16.506 1.00 82.38 513 LEU A O 1
ATOM 3961 N N . THR A 1 514 ? -15.498 -14.948 -17.262 1.00 84.06 514 THR A N 1
ATOM 3962 C CA . THR A 1 514 ? -16.060 -15.969 -18.163 1.00 84.06 514 THR A CA 1
ATOM 3963 C C . THR A 1 514 ? -16.704 -15.310 -19.377 1.00 84.06 514 THR A C 1
ATOM 3965 O O . THR A 1 514 ? -17.122 -14.167 -19.279 1.00 84.06 514 THR A O 1
ATOM 3968 N N . GLY A 1 515 ? -16.888 -16.049 -20.474 1.00 85.69 515 GLY A N 1
ATOM 3969 C CA . GLY A 1 515 ? -17.551 -15.499 -21.660 1.00 85.69 515 GLY A CA 1
ATOM 3970 C C . GLY A 1 515 ? -16.651 -14.502 -22.382 1.00 85.69 515 GLY A C 1
ATOM 3971 O O . GLY A 1 515 ? -15.474 -14.800 -22.564 1.00 85.69 515 GLY A O 1
ATOM 3972 N N . GLU A 1 516 ? -17.220 -13.368 -22.783 1.00 77.44 516 GLU A N 1
ATOM 3973 C CA . GLU A 1 516 ? -16.528 -12.294 -23.510 1.00 77.44 516 GLU A CA 1
ATOM 3974 C C . GLU A 1 516 ? -15.517 -11.552 -22.614 1.00 77.44 516 GLU A C 1
ATOM 3976 O O . GLU A 1 516 ? -14.481 -11.125 -23.104 1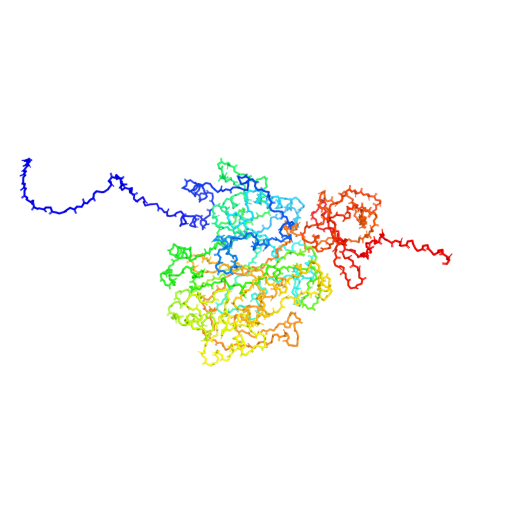.00 77.44 516 GLU A O 1
ATOM 3981 N N . ASP A 1 517 ? -15.720 -11.548 -21.291 1.00 76.50 517 ASP A N 1
ATOM 3982 C CA . ASP A 1 517 ? -14.809 -10.893 -20.335 1.00 76.50 517 ASP A CA 1
ATOM 3983 C C . ASP A 1 517 ? -13.599 -11.767 -19.936 1.00 76.50 517 ASP A C 1
ATOM 3985 O O . ASP A 1 517 ? -12.748 -11.359 -19.138 1.00 76.50 517 ASP A O 1
ATOM 3989 N N . ARG A 1 518 ? -13.535 -13.028 -20.397 1.00 85.69 518 ARG A N 1
ATOM 3990 C CA . ARG A 1 518 ? -12.426 -13.939 -20.066 1.00 85.69 518 ARG A CA 1
ATOM 3991 C C . ARG A 1 518 ? -11.256 -13.714 -21.010 1.00 85.69 518 ARG A C 1
ATOM 3993 O O . ARG A 1 518 ? -11.370 -13.949 -22.205 1.00 85.69 518 ARG A O 1
ATOM 4000 N N . ILE A 1 519 ? -10.101 -13.450 -20.419 1.00 84.38 519 ILE A N 1
ATOM 4001 C CA . ILE A 1 519 ? -8.812 -13.427 -21.100 1.00 84.38 519 ILE A CA 1
ATOM 4002 C C . ILE A 1 519 ? -8.212 -14.825 -20.960 1.00 84.38 519 ILE A C 1
ATOM 4004 O O . ILE A 1 519 ? -7.930 -15.273 -19.847 1.00 84.38 519 ILE A O 1
ATOM 4008 N N . ASP A 1 520 ? -8.107 -15.540 -22.076 1.00 86.81 520 ASP A N 1
ATOM 4009 C CA . ASP A 1 520 ? -7.513 -16.877 -22.192 1.00 86.81 520 ASP A CA 1
ATOM 4010 C C . ASP A 1 520 ? -6.406 -16.782 -23.238 1.00 86.81 520 ASP A C 1
ATOM 4012 O O . ASP A 1 520 ? -6.642 -16.985 -24.428 1.00 86.81 520 ASP A O 1
ATOM 4016 N N . ASP A 1 521 ? -5.235 -16.352 -22.784 1.00 83.50 521 ASP A N 1
ATOM 4017 C CA . ASP A 1 521 ? -4.177 -15.851 -23.648 1.00 83.50 521 ASP A CA 1
ATOM 4018 C C . ASP A 1 521 ? -3.083 -16.903 -23.841 1.00 83.50 521 ASP A C 1
ATOM 4020 O O . ASP A 1 521 ? -2.611 -17.547 -22.892 1.00 83.50 521 ASP A O 1
ATOM 4024 N N . GLU A 1 522 ? -2.661 -17.089 -25.090 1.00 82.44 522 GLU A N 1
ATOM 4025 C CA . GLU A 1 522 ? -1.648 -18.081 -25.436 1.00 82.44 522 GLU A CA 1
ATOM 4026 C C . GLU A 1 522 ? -0.228 -17.580 -25.119 1.00 82.44 522 GLU A C 1
ATOM 4028 O O . GLU A 1 522 ? 0.030 -16.395 -24.891 1.00 82.44 522 GLU A O 1
ATOM 4033 N N . LYS A 1 523 ? 0.732 -18.508 -25.068 1.00 84.81 523 LYS A N 1
ATOM 4034 C CA . LYS A 1 523 ? 2.142 -18.139 -24.897 1.00 84.81 523 LYS A CA 1
ATOM 4035 C C . LYS A 1 523 ? 2.653 -17.416 -26.149 1.00 84.81 523 LYS A C 1
ATOM 4037 O O . LYS A 1 523 ? 2.330 -17.817 -27.263 1.00 84.81 523 LYS A O 1
ATOM 4042 N N . ILE A 1 524 ? 3.524 -16.439 -25.949 1.00 81.88 524 ILE A N 1
ATOM 4043 C CA . ILE A 1 524 ? 4.318 -15.817 -27.009 1.00 81.88 524 ILE A CA 1
ATOM 4044 C C . ILE A 1 524 ? 5.502 -16.749 -27.320 1.00 81.88 524 ILE A C 1
ATOM 4046 O O . ILE A 1 524 ? 5.888 -17.586 -26.489 1.00 81.88 524 ILE A O 1
ATOM 4050 N N . GLY A 1 525 ? 6.071 -16.668 -28.523 1.00 63.84 525 GLY A N 1
ATOM 4051 C CA . GLY A 1 525 ? 7.305 -17.383 -28.834 1.00 63.84 525 GLY A CA 1
ATOM 4052 C C . GLY A 1 525 ? 8.431 -17.041 -27.841 1.00 63.84 525 GLY A C 1
ATOM 4053 O O . GLY A 1 525 ? 8.521 -15.939 -27.303 1.00 63.84 525 GLY A O 1
ATOM 4054 N N . ALA A 1 526 ? 9.260 -18.039 -27.523 1.00 52.81 526 ALA A N 1
ATOM 4055 C CA . ALA A 1 526 ? 10.313 -17.916 -26.519 1.00 52.81 526 ALA A CA 1
ATOM 4056 C C . ALA A 1 526 ? 11.623 -17.471 -27.180 1.00 52.81 526 ALA A C 1
ATOM 4058 O O . ALA A 1 526 ? 12.263 -18.267 -27.873 1.00 52.81 526 ALA A O 1
ATOM 4059 N N . GLY A 1 527 ? 12.041 -16.229 -26.937 1.00 58.75 527 GLY A N 1
ATOM 4060 C CA . GLY A 1 527 ? 13.310 -15.707 -27.437 1.00 58.75 527 GLY A CA 1
ATOM 4061 C C . GLY A 1 527 ? 13.787 -14.439 -26.718 1.00 58.75 527 GLY A C 1
ATOM 4062 O O . GLY A 1 527 ? 13.032 -13.842 -25.945 1.00 58.75 527 GLY A O 1
ATOM 4063 N N . PRO A 1 528 ? 15.052 -14.044 -26.955 1.00 56.16 528 PRO A N 1
ATOM 4064 C CA . PRO A 1 528 ? 15.729 -12.943 -26.260 1.00 56.16 528 PRO A CA 1
ATOM 4065 C C . PRO A 1 528 ? 15.098 -11.563 -26.522 1.00 56.16 528 PRO A C 1
ATOM 4067 O O . PRO A 1 528 ? 15.298 -10.643 -25.735 1.00 56.16 528 PRO A O 1
ATOM 4070 N N . ASP A 1 529 ? 14.274 -11.448 -27.562 1.00 62.69 529 ASP A N 1
ATOM 4071 C CA . ASP A 1 529 ? 13.679 -10.194 -28.035 1.00 62.69 529 ASP A CA 1
ATOM 4072 C C . ASP A 1 529 ? 12.239 -9.957 -27.528 1.00 62.69 529 ASP A C 1
ATOM 4074 O O . ASP A 1 529 ? 11.524 -9.070 -27.992 1.00 62.69 529 ASP A O 1
ATOM 4078 N N . SER A 1 530 ? 11.789 -10.729 -26.529 1.00 77.19 530 SER A N 1
ATOM 4079 C CA . SER A 1 530 ? 10.488 -10.518 -25.875 1.00 77.19 530 SER A CA 1
ATOM 4080 C C . SER A 1 530 ? 10.544 -9.361 -24.863 1.00 77.19 530 SER A C 1
ATOM 4082 O O . SER A 1 530 ? 10.526 -9.565 -23.645 1.00 77.19 530 SER A O 1
ATOM 4084 N N . GLY A 1 531 ? 10.589 -8.126 -25.353 1.00 84.94 531 GLY A N 1
ATOM 4085 C CA . GLY A 1 531 ? 10.541 -6.912 -24.537 1.00 84.94 531 GLY A CA 1
ATOM 4086 C C . GLY A 1 531 ? 11.746 -6.775 -23.603 1.00 84.94 531 GLY A C 1
ATOM 4087 O O . GLY A 1 531 ? 12.847 -7.210 -23.931 1.00 84.94 531 GLY A O 1
ATOM 4088 N N . ILE A 1 532 ? 11.548 -6.191 -22.416 1.00 90.19 532 ILE A N 1
ATOM 4089 C CA . ILE A 1 532 ? 12.663 -5.870 -21.501 1.00 90.19 532 ILE A CA 1
ATOM 4090 C C . ILE A 1 532 ? 13.030 -6.976 -20.495 1.00 90.19 532 ILE A C 1
ATOM 4092 O O . ILE A 1 532 ? 14.033 -6.861 -19.798 1.00 90.19 532 ILE A O 1
ATOM 4096 N N . VAL A 1 533 ? 12.246 -8.057 -20.385 1.00 89.06 533 VAL A N 1
ATOM 4097 C CA . VAL A 1 533 ? 12.379 -9.035 -19.276 1.00 89.06 533 VAL A CA 1
ATOM 4098 C C . VAL A 1 533 ? 13.728 -9.756 -19.237 1.00 89.06 533 VAL A C 1
ATOM 4100 O O . VAL A 1 533 ? 14.149 -10.202 -18.176 1.00 89.06 533 VAL A O 1
ATOM 4103 N N . ASN A 1 534 ? 14.425 -9.845 -20.371 1.00 88.94 534 ASN A N 1
ATOM 4104 C CA . ASN A 1 534 ? 15.738 -10.483 -20.456 1.00 88.94 534 ASN A CA 1
ATOM 4105 C C . ASN A 1 534 ? 16.876 -9.598 -19.923 1.00 88.94 534 ASN A C 1
ATOM 4107 O O . ASN A 1 534 ? 17.998 -10.089 -19.791 1.00 88.94 534 ASN A O 1
ATOM 4111 N N . TYR A 1 535 ? 16.610 -8.320 -19.652 1.00 93.12 535 TYR A N 1
ATOM 4112 C CA . TYR A 1 535 ? 17.539 -7.385 -19.009 1.00 93.12 535 TYR A CA 1
ATOM 4113 C C . TYR A 1 535 ? 17.264 -7.246 -17.510 1.00 93.12 535 TYR A C 1
ATOM 4115 O O . TYR A 1 535 ? 17.990 -6.535 -16.827 1.00 93.12 535 TYR A O 1
ATOM 4123 N N . LEU A 1 536 ? 16.219 -7.909 -17.005 1.00 93.62 536 LEU A N 1
ATOM 4124 C CA . LEU A 1 536 ? 15.812 -7.859 -15.609 1.00 93.62 536 LEU A CA 1
ATOM 4125 C C . LEU A 1 536 ? 16.181 -9.161 -14.901 1.00 93.62 536 LEU A C 1
ATOM 4127 O O . LEU A 1 536 ? 15.949 -10.257 -15.424 1.00 93.62 536 LEU A O 1
ATOM 4131 N N . GLU A 1 537 ? 16.666 -9.044 -13.671 1.00 94.94 537 GLU A N 1
ATOM 4132 C CA . GLU A 1 537 ? 16.859 -10.183 -12.782 1.00 94.94 537 GLU A CA 1
ATOM 4133 C C . GLU A 1 537 ? 16.239 -9.901 -11.413 1.00 94.94 537 GLU A C 1
ATOM 4135 O O . GLU A 1 537 ? 16.730 -9.085 -10.633 1.00 94.94 537 GLU A O 1
ATOM 4140 N N . THR A 1 538 ? 15.145 -10.591 -11.086 1.00 95.69 538 THR A N 1
ATOM 4141 C CA . THR A 1 538 ? 14.541 -10.465 -9.756 1.00 95.69 538 THR A CA 1
ATOM 4142 C C . THR A 1 538 ? 15.442 -11.098 -8.690 1.00 95.69 538 THR A C 1
ATOM 4144 O O . THR A 1 538 ? 15.691 -12.302 -8.727 1.00 95.69 538 THR A O 1
ATOM 4147 N N . LYS A 1 539 ? 15.850 -10.323 -7.678 1.00 96.62 539 LYS A N 1
ATOM 4148 C CA . LYS A 1 539 ? 16.698 -10.795 -6.568 1.00 96.62 539 LYS A CA 1
ATOM 4149 C C . LYS A 1 539 ? 15.925 -11.203 -5.327 1.00 96.62 539 LYS A C 1
ATOM 4151 O O . LYS A 1 539 ? 16.300 -12.160 -4.656 1.00 96.62 539 LYS A O 1
ATOM 4156 N N . VAL A 1 540 ? 14.849 -10.495 -5.001 1.00 96.38 540 VAL A N 1
ATOM 4157 C CA . VAL A 1 540 ? 14.019 -10.793 -3.827 1.00 96.38 540 VAL A CA 1
ATOM 4158 C C . VAL A 1 540 ? 12.568 -10.433 -4.100 1.00 96.38 540 VAL A C 1
ATOM 4160 O O . VAL A 1 540 ? 12.302 -9.477 -4.825 1.00 96.38 540 VAL A O 1
ATOM 4163 N N . ARG A 1 541 ? 11.638 -11.196 -3.518 1.00 95.62 541 ARG A N 1
ATOM 4164 C CA . ARG A 1 541 ? 10.195 -10.926 -3.543 1.00 95.62 541 ARG A CA 1
ATOM 4165 C C . ARG A 1 541 ? 9.617 -10.976 -2.134 1.00 95.62 541 ARG A C 1
ATOM 4167 O O . ARG A 1 541 ? 9.829 -11.962 -1.435 1.00 95.62 541 ARG A O 1
ATOM 4174 N N . GLY A 1 542 ? 8.814 -9.986 -1.766 1.00 95.38 542 GLY A N 1
ATOM 4175 C CA . GLY A 1 542 ? 8.052 -9.911 -0.520 1.00 95.38 542 GLY A CA 1
ATOM 4176 C C . GLY A 1 542 ? 6.576 -9.598 -0.778 1.00 95.38 542 GLY A C 1
ATOM 4177 O O . GLY A 1 542 ? 6.240 -8.906 -1.737 1.00 95.38 542 GLY A O 1
ATOM 4178 N N . ASN A 1 543 ? 5.691 -10.128 0.070 1.00 94.62 543 ASN A N 1
ATOM 4179 C CA . ASN A 1 543 ? 4.241 -9.919 0.008 1.00 94.62 543 ASN A CA 1
ATOM 4180 C C . ASN A 1 543 ? 3.727 -9.539 1.395 1.00 94.62 543 ASN A C 1
ATOM 4182 O O . ASN A 1 543 ? 3.925 -10.299 2.346 1.00 94.62 543 ASN A O 1
ATOM 4186 N N . TYR A 1 544 ? 3.008 -8.425 1.489 1.00 97.12 544 TYR A N 1
ATOM 4187 C CA . TYR A 1 544 ? 2.561 -7.839 2.746 1.00 97.12 544 TYR A CA 1
ATOM 4188 C C . TYR A 1 544 ? 1.088 -7.429 2.655 1.00 97.12 544 TYR A C 1
ATOM 4190 O O . TYR A 1 544 ? 0.650 -6.848 1.669 1.00 97.12 544 TYR A O 1
ATOM 4198 N N . LEU A 1 545 ? 0.301 -7.723 3.685 1.00 97.56 545 LEU A N 1
ATOM 4199 C CA . LEU A 1 545 ? -1.024 -7.138 3.875 1.00 97.56 545 LEU A CA 1
ATOM 4200 C C . LEU A 1 545 ? -0.851 -5.790 4.572 1.00 97.56 545 LEU A C 1
ATOM 4202 O O . LEU A 1 545 ? -0.361 -5.758 5.699 1.00 97.56 545 LEU A O 1
ATOM 4206 N N . VAL A 1 546 ? -1.272 -4.706 3.929 1.00 98.62 546 VAL A N 1
ATOM 4207 C CA . VAL A 1 546 ? -1.302 -3.356 4.502 1.00 98.62 546 VAL A CA 1
ATOM 4208 C C . VAL A 1 546 ? -2.697 -3.144 5.099 1.00 98.62 546 VAL A C 1
ATOM 4210 O O . VAL A 1 546 ? -3.668 -3.022 4.348 1.00 98.62 546 VAL A O 1
ATOM 4213 N N . PRO A 1 547 ? -2.861 -3.157 6.435 1.00 98.38 547 PRO A N 1
ATOM 4214 C CA . PRO A 1 547 ? -4.177 -3.025 7.056 1.00 98.38 547 PRO A CA 1
ATOM 4215 C C . PRO A 1 547 ? -4.724 -1.594 6.920 1.00 98.38 547 PRO A C 1
ATOM 4217 O O . PRO A 1 547 ? -3.954 -0.668 6.658 1.00 98.38 547 PRO A O 1
ATOM 4220 N N . PRO A 1 548 ? -6.024 -1.367 7.169 1.00 98.00 548 PRO A N 1
ATOM 4221 C CA . PRO A 1 548 ? -6.539 -0.009 7.325 1.00 98.00 548 PRO A CA 1
ATOM 4222 C C . PRO A 1 548 ? -5.888 0.704 8.523 1.00 98.00 548 PRO A C 1
ATOM 4224 O O . PRO A 1 548 ? -5.475 0.051 9.487 1.00 98.00 548 PRO A O 1
ATOM 4227 N N . ILE A 1 549 ? -5.848 2.041 8.506 1.00 97.62 549 ILE A N 1
ATOM 4228 C CA . ILE A 1 549 ? -5.163 2.880 9.512 1.00 97.62 549 ILE A CA 1
ATOM 4229 C C . ILE A 1 549 ? -5.567 2.503 10.944 1.00 97.62 549 ILE A C 1
ATOM 4231 O O . ILE A 1 549 ? -4.720 2.309 11.811 1.00 97.62 549 ILE A O 1
ATOM 4235 N N . THR A 1 550 ? -6.863 2.324 11.192 1.00 95.38 550 THR A N 1
ATOM 4236 C CA . THR A 1 550 ? -7.403 1.956 12.517 1.00 95.38 550 THR A CA 1
ATOM 4237 C C . THR A 1 550 ? -6.946 0.589 13.054 1.00 95.38 550 THR A C 1
ATOM 4239 O O . THR A 1 550 ? -7.101 0.329 14.250 1.00 95.38 550 THR A O 1
ATOM 4242 N N . ASN A 1 551 ? -6.382 -0.277 12.202 1.00 96.50 551 ASN A N 1
ATOM 4243 C CA . ASN A 1 551 ? -5.941 -1.639 12.526 1.00 96.50 551 ASN A CA 1
ATOM 4244 C C . ASN A 1 551 ? -4.483 -1.912 12.093 1.00 96.50 551 ASN A C 1
ATOM 4246 O O . ASN A 1 551 ? -4.074 -3.068 12.018 1.00 96.50 551 ASN A O 1
ATOM 4250 N N . ARG A 1 552 ? -3.691 -0.875 11.780 1.00 97.31 552 ARG A N 1
ATOM 4251 C CA . ARG A 1 552 ? -2.335 -1.036 11.221 1.00 97.31 552 ARG A CA 1
ATOM 4252 C C . ARG A 1 552 ? -1.261 -1.433 12.232 1.00 97.31 552 ARG A C 1
ATOM 4254 O O . ARG A 1 552 ? -0.192 -1.846 11.820 1.00 97.31 552 ARG A O 1
ATOM 4261 N N . ALA A 1 553 ? -1.521 -1.325 13.535 1.00 97.88 553 ALA A N 1
ATOM 4262 C CA . ALA A 1 553 ? -0.545 -1.657 14.570 1.00 97.88 553 ALA A CA 1
ATOM 4263 C C . ALA A 1 553 ? -0.611 -3.146 14.949 1.00 97.88 553 ALA A C 1
ATOM 4265 O O . ALA A 1 553 ? -1.471 -3.572 15.727 1.00 97.88 553 ALA A O 1
ATOM 4266 N N . LEU A 1 554 ? 0.316 -3.931 14.390 1.00 98.19 554 LEU A N 1
ATOM 4267 C CA . LEU A 1 554 ? 0.491 -5.366 14.643 1.00 98.19 554 LEU A CA 1
ATOM 4268 C C . LEU A 1 554 ? -0.836 -6.145 14.515 1.00 98.19 554 LEU A C 1
ATOM 4270 O O . LEU A 1 554 ? -1.224 -6.784 15.479 1.00 98.19 554 LEU A O 1
ATOM 4274 N N . PRO A 1 555 ? -1.579 -6.108 13.398 1.00 97.62 555 PRO A N 1
ATOM 4275 C CA . PRO A 1 555 ? -2.985 -6.527 13.297 1.00 97.62 555 PRO A CA 1
ATOM 4276 C C . PRO A 1 555 ? -3.284 -7.949 13.799 1.00 97.62 555 PRO A C 1
ATOM 4278 O O . PRO A 1 555 ? -2.530 -8.891 13.582 1.00 97.62 555 PRO A O 1
ATOM 4281 N N . HIS A 1 556 ? -4.459 -8.137 14.405 1.00 97.06 556 HIS A N 1
ATOM 4282 C CA . HIS A 1 556 ? -5.032 -9.481 14.570 1.00 97.06 556 HIS A CA 1
ATOM 4283 C C . HIS A 1 556 ? -5.484 -10.030 13.206 1.00 97.06 556 HIS A C 1
ATOM 4285 O O . HIS A 1 556 ? -6.036 -9.262 12.414 1.00 97.06 556 HIS A O 1
ATOM 4291 N N . PRO A 1 557 ? -5.362 -11.346 12.934 1.00 94.94 557 PRO A N 1
ATOM 4292 C CA . PRO A 1 557 ? -5.820 -11.929 11.671 1.00 94.94 557 PRO A CA 1
ATOM 4293 C C . PRO A 1 557 ? -7.344 -11.881 11.519 1.00 94.94 557 PRO A C 1
ATOM 4295 O O . PRO A 1 557 ? -7.853 -11.905 10.406 1.00 94.94 557 PRO A O 1
ATOM 4298 N N . GLN A 1 558 ? -8.103 -11.817 12.617 1.00 93.25 558 GLN A N 1
ATOM 4299 C CA . GLN A 1 558 ? -9.558 -11.675 12.579 1.00 93.25 558 GLN A CA 1
ATOM 4300 C C . GLN A 1 558 ? -10.051 -10.758 13.692 1.00 93.25 558 GLN A C 1
ATOM 4302 O O . GLN A 1 558 ? -9.603 -10.857 14.838 1.00 93.25 558 GLN A O 1
ATOM 4307 N N . GLY A 1 559 ? -11.058 -9.945 13.378 1.00 93.50 559 GLY A N 1
ATOM 4308 C CA . GLY A 1 559 ? -11.880 -9.299 14.397 1.00 93.50 559 GLY A CA 1
ATOM 4309 C C . GLY A 1 559 ? -12.751 -10.310 15.150 1.00 93.50 5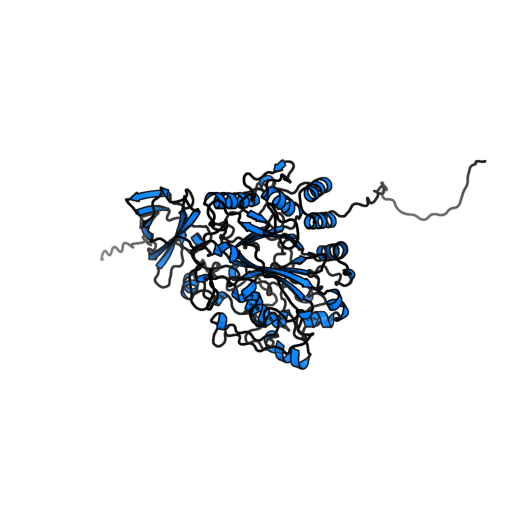59 GLY A C 1
ATOM 4310 O O . GLY A 1 559 ? -12.961 -11.437 14.702 1.00 93.50 559 GLY A O 1
ATOM 4311 N N . GLU A 1 560 ? -13.245 -9.909 16.312 1.00 95.00 560 GLU A N 1
ATOM 4312 C CA . GLU A 1 560 ? -14.348 -10.570 16.995 1.00 95.00 560 GLU A CA 1
ATOM 4313 C C . GLU A 1 560 ? -15.667 -10.099 16.379 1.00 95.00 560 GLU A C 1
ATOM 4315 O O . GLU A 1 560 ? -16.024 -8.924 16.473 1.00 95.00 560 GLU A O 1
ATOM 4320 N N . GLU A 1 561 ? -16.386 -11.016 15.739 1.00 94.94 561 GLU A N 1
ATOM 4321 C CA . GLU A 1 561 ? -17.710 -10.732 15.190 1.00 94.94 561 GLU A CA 1
ATOM 4322 C C . GLU A 1 561 ? -18.775 -10.887 16.285 1.00 94.94 561 GLU A C 1
ATOM 4324 O O . GLU A 1 561 ? -18.824 -11.903 16.985 1.00 94.94 561 GLU A O 1
ATOM 4329 N N . VAL A 1 562 ? -19.629 -9.873 16.434 1.00 95.69 562 VAL A N 1
ATOM 4330 C CA . VAL A 1 562 ? -20.674 -9.805 17.459 1.00 95.69 562 VAL A CA 1
ATOM 4331 C C . VAL A 1 562 ? -22.053 -9.558 16.874 1.00 95.69 562 VAL A C 1
ATOM 4333 O O . VAL A 1 562 ? -22.238 -8.782 15.934 1.00 95.69 562 VAL A O 1
ATOM 4336 N N . ASP A 1 563 ? -23.049 -10.171 17.507 1.00 96.56 563 ASP A N 1
ATOM 4337 C CA . ASP A 1 563 ? -24.447 -9.924 17.191 1.00 96.56 563 ASP A CA 1
ATOM 4338 C C . ASP A 1 563 ? -24.858 -8.537 17.694 1.00 96.56 563 ASP A C 1
ATOM 4340 O O . ASP A 1 563 ? -24.757 -8.214 18.886 1.00 96.56 563 ASP A O 1
ATOM 4344 N N . VAL A 1 564 ? -25.366 -7.719 16.773 1.00 97.00 564 VAL A N 1
ATOM 4345 C CA . VAL A 1 564 ? -25.853 -6.372 17.070 1.00 97.00 564 VAL A CA 1
ATOM 4346 C C . VAL A 1 564 ? -27.301 -6.210 16.641 1.00 97.00 564 VAL A C 1
ATOM 4348 O O . VAL A 1 564 ? -27.752 -6.756 15.639 1.00 97.00 564 VAL A O 1
ATOM 4351 N N . SER A 1 565 ? -28.061 -5.440 17.415 1.00 96.56 565 SER A N 1
ATOM 4352 C CA . SER A 1 565 ? -29.418 -5.035 17.046 1.00 96.56 565 SER A CA 1
ATOM 4353 C C . SER A 1 565 ? -29.542 -3.521 17.079 1.00 96.56 565 SER A C 1
ATOM 4355 O O . SER A 1 565 ? -29.167 -2.879 18.060 1.00 96.56 565 SER A O 1
ATOM 4357 N N . VAL A 1 566 ? -30.088 -2.952 16.005 1.00 96.81 566 VAL A N 1
ATOM 4358 C CA . VAL A 1 566 ? -30.170 -1.502 15.803 1.00 96.81 566 VAL A CA 1
ATOM 4359 C C . VAL A 1 566 ? -31.629 -1.068 15.802 1.00 96.81 566 VAL A C 1
ATOM 4361 O O . VAL A 1 566 ? -32.486 -1.690 15.175 1.00 96.81 566 VAL A O 1
ATOM 4364 N N . LYS A 1 567 ? -31.939 0.001 16.541 1.00 95.81 567 LYS A N 1
ATOM 4365 C CA . LYS A 1 567 ? -33.281 0.594 16.582 1.00 95.81 567 LYS A CA 1
ATOM 4366 C C . LYS A 1 567 ? -33.212 2.108 16.525 1.00 95.81 567 LYS A C 1
ATOM 4368 O O . LYS A 1 567 ? -32.541 2.729 17.350 1.00 95.81 567 LYS A O 1
ATOM 4373 N N . ARG A 1 568 ? -33.999 2.702 15.629 1.00 94.81 568 ARG A N 1
ATOM 4374 C CA . ARG A 1 568 ? -34.256 4.143 15.636 1.00 94.81 568 ARG A CA 1
ATOM 4375 C C . ARG A 1 568 ? -35.105 4.527 16.853 1.00 94.81 568 ARG A C 1
ATOM 4377 O O . ARG A 1 568 ? -36.126 3.898 17.132 1.00 94.81 568 ARG A O 1
ATOM 4384 N N . ALA A 1 569 ? -34.689 5.556 17.587 1.00 92.69 569 ALA A N 1
ATOM 4385 C CA . ALA A 1 569 ? -35.343 6.058 18.794 1.00 92.69 569 ALA A CA 1
ATOM 4386 C C . ALA A 1 569 ? -35.297 7.598 18.847 1.00 92.69 569 ALA A C 1
ATOM 4388 O O . ALA A 1 569 ? -34.480 8.188 19.556 1.00 92.69 569 ALA A O 1
ATOM 4389 N N . GLY A 1 570 ? -36.199 8.253 18.109 1.00 92.12 570 GLY A N 1
ATOM 4390 C CA . GLY A 1 570 ? -36.215 9.715 17.984 1.00 92.12 570 GLY A CA 1
ATOM 4391 C C . GLY A 1 570 ? -35.012 10.202 17.177 1.00 92.12 570 GLY A C 1
ATOM 4392 O O . GLY A 1 570 ? -34.798 9.720 16.071 1.00 92.12 570 GLY A O 1
ATOM 4393 N N . GLU A 1 571 ? -34.220 11.107 17.747 1.00 94.44 571 GLU A N 1
ATOM 4394 C CA . GLU A 1 571 ? -32.977 11.650 17.164 1.00 94.44 571 GLU A CA 1
ATOM 4395 C C . GLU A 1 571 ? -31.745 10.772 17.449 1.00 94.44 571 GLU A C 1
ATOM 4397 O O . GLU A 1 571 ? -30.614 11.238 17.380 1.00 94.44 571 GLU A O 1
ATOM 4402 N N . ASN A 1 572 ? -31.944 9.509 17.837 1.00 96.56 572 ASN A N 1
ATOM 4403 C CA . ASN A 1 572 ? -30.850 8.608 18.186 1.00 96.56 572 ASN A CA 1
ATOM 4404 C C . ASN A 1 572 ? -31.039 7.216 17.586 1.00 96.56 572 ASN A C 1
ATOM 4406 O O . ASN A 1 572 ? -32.167 6.732 17.444 1.00 96.56 572 ASN A O 1
ATOM 4410 N N . TYR A 1 573 ? -29.925 6.528 17.366 1.00 97.00 573 TYR A N 1
ATOM 4411 C CA . TYR A 1 573 ? -29.869 5.085 17.177 1.00 97.00 573 TYR A CA 1
ATOM 4412 C C . TYR A 1 573 ? -29.467 4.397 18.479 1.00 97.00 573 TYR A C 1
ATOM 4414 O O . TYR A 1 573 ? -28.544 4.818 19.172 1.00 97.00 573 TYR A O 1
ATOM 4422 N N . ARG A 1 574 ? -30.180 3.327 18.833 1.00 97.38 574 ARG A N 1
ATOM 4423 C CA . ARG A 1 574 ? -29.806 2.428 19.928 1.00 97.38 574 ARG A CA 1
ATOM 4424 C C . ARG A 1 574 ? -29.259 1.147 19.336 1.00 97.38 574 ARG A C 1
ATOM 4426 O O . ARG A 1 574 ? -30.006 0.431 18.672 1.00 97.38 574 ARG A O 1
ATOM 4433 N N . VAL A 1 575 ? -27.995 0.869 19.620 1.00 97.50 575 VAL A N 1
ATOM 4434 C CA . VAL A 1 575 ? -27.298 -0.336 19.178 1.00 97.50 575 VAL A CA 1
ATOM 4435 C C . VAL A 1 575 ? -27.035 -1.193 20.398 1.00 97.50 575 VAL A C 1
ATOM 4437 O O . VAL A 1 575 ? -26.309 -0.787 21.303 1.00 97.50 575 VAL A O 1
ATOM 4440 N N . THR A 1 576 ? -27.672 -2.355 20.461 1.00 97.38 576 THR A N 1
ATOM 4441 C CA . THR A 1 576 ? -27.432 -3.332 21.523 1.00 97.38 576 THR A CA 1
ATOM 4442 C C . THR A 1 576 ? -26.512 -4.417 20.993 1.00 97.38 576 THR A C 1
ATOM 4444 O O . THR A 1 576 ? -26.872 -5.084 20.026 1.00 97.38 576 THR A O 1
ATOM 4447 N N . VAL A 1 577 ? -25.363 -4.573 21.646 1.00 96.88 577 VAL A N 1
ATOM 4448 C CA . VAL A 1 577 ? -24.346 -5.590 21.376 1.00 96.88 577 VAL A CA 1
ATOM 4449 C C . VAL A 1 577 ? -24.488 -6.709 22.402 1.00 96.88 577 VAL A C 1
ATOM 4451 O O . VAL A 1 577 ? -24.535 -6.448 23.614 1.00 96.88 577 VAL A O 1
ATOM 4454 N N . ASP A 1 578 ? -24.570 -7.943 21.919 1.00 93.38 578 ASP A N 1
ATOM 4455 C CA . ASP A 1 578 ? -24.673 -9.137 22.752 1.00 93.38 578 ASP A CA 1
ATOM 4456 C C . ASP A 1 578 ? -23.278 -9.697 23.071 1.00 93.38 578 ASP A C 1
ATOM 4458 O O . ASP A 1 578 ? -22.391 -9.705 22.228 1.00 93.38 578 ASP A O 1
ATOM 4462 N N . GLY A 1 579 ? -23.066 -10.178 24.301 1.00 89.25 579 GLY A N 1
ATOM 4463 C CA . GLY A 1 579 ? -21.837 -10.901 24.658 1.00 89.25 579 GLY A CA 1
ATOM 4464 C C . GLY A 1 579 ? -20.654 -10.037 25.096 1.00 89.25 579 GLY A C 1
ATOM 4465 O O . GLY A 1 579 ? -19.643 -10.587 25.527 1.00 89.25 579 GLY A O 1
ATOM 4466 N N . ILE A 1 580 ? -20.786 -8.710 25.041 1.00 88.31 580 ILE A N 1
ATOM 4467 C CA . ILE A 1 580 ? -19.731 -7.761 25.408 1.00 88.31 580 ILE A CA 1
ATOM 4468 C C . ILE A 1 580 ? -20.201 -6.848 26.532 1.00 88.31 580 ILE A C 1
ATOM 4470 O O . ILE A 1 580 ? -21.345 -6.379 26.538 1.00 88.31 580 ILE A O 1
ATOM 4474 N N . THR A 1 581 ? -19.303 -6.580 27.478 1.00 92.81 581 THR A N 1
ATOM 4475 C CA . THR A 1 581 ? -19.473 -5.590 28.541 1.00 92.81 581 THR A CA 1
ATOM 4476 C C . THR A 1 581 ? -18.739 -4.294 28.198 1.00 92.81 581 THR A C 1
ATOM 4478 O O . THR A 1 581 ? -17.721 -4.313 27.511 1.00 92.81 581 THR A O 1
ATOM 4481 N N . ALA A 1 582 ? -19.262 -3.159 28.662 1.00 90.31 582 ALA A N 1
ATOM 4482 C CA . ALA A 1 582 ? -18.699 -1.841 28.365 1.00 90.31 582 ALA A CA 1
ATOM 4483 C C . ALA A 1 582 ? -17.236 -1.667 28.822 1.00 90.31 582 ALA A C 1
ATOM 4485 O O . ALA A 1 582 ? -16.482 -0.968 28.164 1.00 90.31 582 ALA A O 1
ATOM 4486 N N . ASP A 1 583 ? -16.832 -2.307 29.921 1.00 92.62 583 ASP A N 1
ATOM 4487 C CA . ASP A 1 583 ? -15.462 -2.292 30.456 1.00 92.62 583 ASP A CA 1
ATOM 4488 C C . ASP A 1 583 ? -14.472 -3.149 29.648 1.00 92.62 583 ASP A C 1
ATOM 4490 O O . ASP A 1 583 ? -13.260 -2.964 29.748 1.00 92.62 583 ASP A O 1
ATOM 4494 N N . ALA A 1 584 ? -14.980 -4.065 28.822 1.00 93.94 584 ALA A N 1
ATOM 4495 C CA . ALA A 1 584 ? -14.168 -4.886 27.930 1.00 93.94 584 ALA A CA 1
ATOM 4496 C C . ALA A 1 584 ? -13.884 -4.210 26.574 1.00 93.94 584 ALA A C 1
ATOM 4498 O O . ALA A 1 584 ? -13.256 -4.818 25.706 1.00 93.94 584 ALA A O 1
ATOM 4499 N N . ILE A 1 585 ? -14.376 -2.983 26.379 1.00 95.31 585 ILE A N 1
ATOM 4500 C CA . ILE A 1 585 ? -14.150 -2.162 25.192 1.00 95.31 585 ILE A CA 1
ATOM 4501 C C . ILE A 1 585 ? -13.218 -1.010 25.554 1.00 95.31 585 ILE A C 1
ATOM 4503 O O . ILE A 1 585 ? -13.349 -0.397 26.611 1.00 95.31 585 ILE A O 1
ATOM 4507 N N . GLU A 1 586 ? -12.265 -0.735 24.673 1.00 95.00 586 GLU A N 1
ATOM 4508 C CA . GLU A 1 586 ? -11.346 0.389 24.787 1.00 95.00 586 GLU A CA 1
ATOM 4509 C C . GLU A 1 586 ? -12.110 1.718 24.697 1.00 95.00 586 GLU A C 1
ATOM 4511 O O . GLU A 1 586 ? -12.968 1.900 23.824 1.00 95.00 586 GLU A O 1
ATOM 4516 N N . ASP A 1 587 ? -11.800 2.644 25.604 1.00 92.56 587 ASP A N 1
ATOM 4517 C CA . ASP A 1 587 ? -12.447 3.954 25.645 1.00 92.56 587 ASP A CA 1
ATOM 4518 C C . ASP A 1 587 ? -12.185 4.744 24.353 1.00 92.56 587 ASP A C 1
ATOM 4520 O O . ASP A 1 587 ? -11.121 4.646 23.750 1.00 92.56 587 ASP A O 1
ATOM 4524 N N . GLY A 1 588 ? -13.186 5.487 23.881 1.00 92.56 588 GLY A N 1
ATOM 4525 C CA . GLY A 1 588 ? -13.101 6.245 22.624 1.00 92.56 588 GLY A CA 1
ATOM 4526 C C . GLY A 1 588 ? -13.061 5.418 21.326 1.00 92.56 588 GLY A C 1
ATOM 4527 O O . GLY A 1 588 ? -13.224 5.992 20.251 1.00 92.56 588 GLY A O 1
ATOM 4528 N N . SER A 1 589 ? -12.929 4.085 21.379 1.00 94.94 589 SER A N 1
ATOM 4529 C CA . SER A 1 589 ? -12.808 3.237 20.174 1.00 94.94 589 SER A CA 1
ATOM 4530 C C . SER A 1 589 ? -14.125 2.983 19.425 1.00 94.94 589 SER A C 1
ATOM 4532 O O . SER A 1 589 ? -14.119 2.496 18.295 1.00 94.94 589 SER A O 1
ATOM 4534 N N . VAL A 1 590 ? -15.270 3.274 20.049 1.00 97.38 590 VAL A N 1
ATOM 4535 C CA . VAL A 1 590 ? -16.589 2.890 19.528 1.00 97.38 590 VAL A CA 1
ATOM 4536 C C . VAL A 1 590 ? -17.035 3.813 18.393 1.00 97.38 590 VAL A C 1
ATOM 4538 O O . VAL A 1 590 ? -17.126 5.029 18.572 1.00 97.38 590 VAL A O 1
ATOM 4541 N N . ARG A 1 591 ? -17.409 3.228 17.253 1.00 97.50 591 ARG A N 1
ATOM 4542 C CA . ARG A 1 591 ? -18.034 3.904 16.105 1.00 97.50 591 ARG A CA 1
ATOM 4543 C C . ARG A 1 591 ? -19.275 3.152 15.637 1.00 97.50 591 ARG A C 1
ATOM 4545 O O . ARG A 1 591 ? -19.331 1.921 15.687 1.00 97.50 591 ARG A O 1
ATOM 4552 N N . CYS A 1 592 ? -20.283 3.890 15.176 1.00 97.88 592 CYS A N 1
ATOM 4553 C CA . CYS A 1 592 ? -21.457 3.305 14.536 1.00 97.88 592 CYS A CA 1
ATOM 4554 C C . CYS A 1 592 ? -22.018 4.184 13.423 1.00 97.88 592 CYS A C 1
ATOM 4556 O O . CYS A 1 592 ? -22.117 5.401 13.563 1.00 97.88 592 CYS A O 1
ATOM 4558 N N . GLY A 1 593 ? -22.493 3.554 12.354 1.00 97.00 593 GLY A N 1
ATOM 4559 C CA . GLY A 1 593 ? -23.095 4.260 11.234 1.00 97.00 593 GLY A CA 1
ATOM 4560 C C . GLY A 1 593 ? -23.370 3.364 10.042 1.00 97.00 593 GLY A C 1
ATOM 4561 O O . GLY A 1 593 ? -23.341 2.137 10.157 1.00 97.00 593 GLY A O 1
ATOM 4562 N N . TRP A 1 594 ? -23.646 3.980 8.899 1.00 94.88 594 TRP A N 1
ATOM 4563 C CA . TRP A 1 594 ? -23.659 3.288 7.620 1.00 94.88 594 TRP A CA 1
ATOM 4564 C C . TRP A 1 594 ? -22.311 2.596 7.405 1.00 94.88 594 TRP A C 1
ATOM 4566 O O . TRP A 1 594 ? -21.255 3.167 7.674 1.00 94.88 594 TRP A O 1
ATOM 4576 N N . PHE A 1 595 ? -22.340 1.327 6.998 1.00 93.19 595 PHE A N 1
ATOM 4577 C CA . PHE A 1 595 ? -21.137 0.498 7.048 1.00 93.19 595 PHE A CA 1
ATOM 4578 C C . PHE A 1 595 ? -19.994 0.998 6.151 1.00 93.19 595 PHE A C 1
ATOM 4580 O O . PHE A 1 595 ? -18.840 0.787 6.517 1.00 93.19 595 PHE A O 1
ATOM 4587 N N . TYR A 1 596 ? -20.298 1.660 5.028 1.00 91.19 596 TYR A N 1
ATOM 4588 C CA . TYR A 1 596 ? -19.287 2.276 4.166 1.00 91.19 596 TYR A CA 1
ATOM 4589 C C . TYR A 1 596 ? -18.556 3.412 4.890 1.00 91.19 596 TYR A C 1
ATOM 4591 O O . TYR A 1 596 ? -17.330 3.375 4.960 1.00 91.19 596 TYR A O 1
ATOM 4599 N N . ASP A 1 597 ? -19.291 4.351 5.497 1.00 93.25 597 ASP A N 1
ATOM 4600 C CA . ASP A 1 597 ? -18.706 5.457 6.271 1.00 93.25 597 ASP A CA 1
ATOM 4601 C C . ASP A 1 597 ? -17.859 4.925 7.442 1.00 93.25 597 ASP A C 1
ATOM 4603 O O . ASP A 1 597 ? -16.732 5.361 7.651 1.00 93.25 597 ASP A O 1
ATOM 4607 N N . VAL A 1 598 ? -18.358 3.930 8.191 1.00 96.25 598 VAL A N 1
ATOM 4608 C CA . VAL A 1 598 ? -17.613 3.363 9.335 1.00 96.25 598 VAL A CA 1
ATOM 4609 C C . VAL A 1 598 ? -16.338 2.641 8.893 1.00 96.25 598 VAL A C 1
ATOM 4611 O O . VAL A 1 598 ? -15.316 2.735 9.571 1.00 96.25 598 VAL A O 1
ATOM 4614 N N . ASN A 1 599 ? -16.366 1.920 7.767 1.00 95.38 599 ASN A N 1
ATOM 4615 C CA . ASN A 1 599 ? -15.166 1.273 7.230 1.00 95.38 599 ASN A CA 1
ATOM 4616 C C . ASN A 1 599 ? -14.100 2.311 6.821 1.00 95.38 599 ASN A C 1
ATOM 4618 O O . ASN A 1 599 ? -12.913 2.042 7.000 1.00 95.38 599 ASN A O 1
ATOM 4622 N N . ARG A 1 600 ? -14.521 3.506 6.383 1.00 94.56 600 ARG A N 1
ATOM 4623 C CA . ARG A 1 600 ? -13.678 4.680 6.084 1.00 94.56 600 ARG A CA 1
ATOM 4624 C C . ARG A 1 600 ? -13.314 5.521 7.321 1.00 94.56 600 ARG A C 1
ATOM 4626 O O . ARG A 1 600 ? -12.950 6.681 7.208 1.00 94.56 600 ARG A O 1
ATOM 4633 N N . ALA A 1 601 ? -13.386 4.931 8.518 1.00 95.56 601 ALA A N 1
ATOM 4634 C CA . ALA A 1 601 ? -13.105 5.570 9.812 1.00 95.56 601 ALA A CA 1
ATOM 4635 C C . ALA A 1 601 ? -14.052 6.719 10.217 1.00 95.56 601 ALA A C 1
ATOM 4637 O O . ALA A 1 601 ? -13.806 7.371 11.233 1.00 95.56 601 ALA A O 1
ATOM 4638 N N . GLY A 1 602 ? -15.159 6.910 9.499 1.00 94.44 602 GLY A N 1
ATOM 4639 C CA . GLY A 1 602 ? -16.239 7.807 9.893 1.00 94.44 602 GLY A CA 1
ATOM 4640 C C . GLY A 1 602 ? -17.221 7.169 10.886 1.00 94.44 602 GLY A C 1
ATOM 4641 O O . GLY A 1 602 ? -16.914 6.246 11.653 1.00 94.44 602 GLY A O 1
ATOM 4642 N N . GLY A 1 603 ? -18.463 7.652 10.849 1.00 94.88 603 GLY A N 1
ATOM 4643 C CA . GLY A 1 603 ? -19.535 7.235 11.753 1.00 94.88 603 GLY A CA 1
ATOM 4644 C C . GLY A 1 603 ? -19.514 7.957 13.104 1.00 94.88 603 GLY A C 1
ATOM 4645 O O . GLY A 1 603 ? -18.598 8.698 13.448 1.00 94.88 603 GLY A O 1
ATOM 4646 N N . ALA A 1 604 ? -20.562 7.747 13.898 1.00 97.25 604 ALA A N 1
ATOM 4647 C CA . ALA A 1 604 ? -20.780 8.495 15.128 1.00 97.25 604 ALA A CA 1
ATOM 4648 C C . ALA A 1 604 ? -20.200 7.800 16.366 1.00 97.25 604 ALA A C 1
ATOM 4650 O O . ALA A 1 604 ? -20.239 6.573 16.499 1.00 97.25 604 ALA A O 1
ATOM 4651 N N . GLU A 1 605 ? -19.771 8.611 17.330 1.00 97.31 605 GLU A N 1
ATOM 4652 C CA . GLU A 1 605 ? -19.451 8.182 18.692 1.00 97.31 605 GLU A CA 1
ATOM 4653 C C . GLU A 1 605 ? -20.714 8.042 19.562 1.00 97.31 605 GLU A C 1
ATOM 4655 O O . GLU A 1 605 ? -21.710 8.757 19.367 1.00 97.31 605 GLU A O 1
ATOM 4660 N N . PRO A 1 606 ? -20.714 7.137 20.558 1.00 97.06 606 PRO A N 1
ATOM 4661 C CA . PRO A 1 606 ? -21.844 6.995 21.460 1.00 97.06 606 PRO A CA 1
ATOM 4662 C C . PRO A 1 606 ? -21.901 8.161 22.456 1.00 97.06 606 PRO A C 1
ATOM 4664 O O . PRO A 1 606 ? -20.938 8.469 23.146 1.00 97.06 606 PRO A O 1
ATOM 4667 N N . ARG A 1 607 ? -23.083 8.757 22.639 1.00 96.25 607 ARG A N 1
ATOM 4668 C CA . ARG A 1 607 ? -23.338 9.759 23.695 1.00 96.25 607 ARG A CA 1
ATOM 4669 C C . ARG A 1 607 ? -23.683 9.133 25.041 1.00 96.25 607 ARG A C 1
ATOM 4671 O O . ARG A 1 607 ? -23.658 9.799 26.074 1.00 96.25 607 ARG A O 1
ATOM 4678 N N . GLN A 1 608 ? -24.099 7.870 25.028 1.00 96.31 608 GLN A N 1
ATOM 4679 C CA . GLN A 1 608 ? -24.481 7.146 26.231 1.00 96.31 608 GLN A CA 1
ATOM 4680 C C . GLN A 1 608 ? -24.229 5.651 26.062 1.00 96.31 608 GLN A C 1
ATOM 4682 O O . GLN A 1 608 ? -24.579 5.067 25.036 1.00 96.31 608 GLN A O 1
ATOM 4687 N N . VAL A 1 609 ? -23.714 5.024 27.119 1.00 96.62 609 VAL A N 1
ATOM 4688 C CA . VAL A 1 609 ? -23.527 3.574 27.215 1.00 96.62 609 VAL A CA 1
ATOM 4689 C C . VAL A 1 609 ? -24.343 3.039 28.392 1.00 96.62 609 VAL A C 1
ATOM 4691 O O . VAL A 1 609 ? -24.327 3.602 29.487 1.00 96.62 609 VAL A O 1
ATOM 4694 N N . VAL A 1 610 ? -25.108 1.970 28.166 1.00 95.75 610 VAL A N 1
ATOM 4695 C CA . VAL A 1 610 ? -25.973 1.342 29.173 1.00 95.75 610 VAL A CA 1
ATOM 4696 C C . VAL A 1 610 ? -25.745 -0.167 29.194 1.00 95.75 610 VAL A C 1
ATOM 4698 O O . VAL A 1 610 ? -26.186 -0.881 28.293 1.00 95.75 610 VAL A O 1
ATOM 4701 N N . GLN A 1 611 ? -25.130 -0.665 30.267 1.00 94.81 611 GLN A N 1
ATOM 4702 C CA . GLN A 1 611 ? -24.953 -2.099 30.511 1.00 94.81 611 GLN A CA 1
ATOM 4703 C C . GLN A 1 611 ? -26.209 -2.725 31.132 1.00 94.81 611 GLN A C 1
ATOM 4705 O O . GLN A 1 611 ? -26.774 -2.191 32.092 1.00 94.81 611 GLN A O 1
ATOM 4710 N N . ARG A 1 612 ? -26.628 -3.900 30.645 1.00 93.12 612 ARG A N 1
ATOM 4711 C CA . ARG A 1 612 ? -27.655 -4.745 31.280 1.00 93.12 612 ARG A CA 1
ATOM 4712 C C . ARG A 1 612 ? -27.296 -6.226 31.1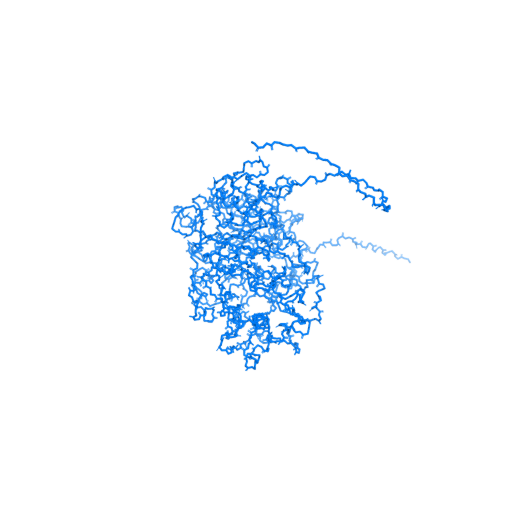76 1.00 93.12 612 ARG A C 1
ATOM 4714 O O . ARG A 1 612 ? -27.570 -6.869 30.167 1.00 93.12 612 ARG A O 1
ATOM 4721 N N . GLY A 1 613 ? -26.746 -6.791 32.250 1.00 91.19 613 GLY A N 1
ATOM 4722 C CA . GLY A 1 613 ? -26.263 -8.174 32.230 1.00 91.19 613 GLY A CA 1
ATOM 4723 C C . GLY A 1 613 ? -25.141 -8.319 31.203 1.00 91.19 613 GLY A C 1
ATOM 4724 O O . GLY A 1 613 ? -24.213 -7.520 31.223 1.00 91.19 613 GLY A O 1
ATOM 4725 N N . ASN A 1 614 ? -25.263 -9.277 30.281 1.00 90.06 614 ASN A N 1
ATOM 4726 C CA . ASN A 1 614 ? -24.279 -9.524 29.218 1.00 90.06 614 ASN A CA 1
ATOM 4727 C C . ASN A 1 614 ? -24.585 -8.785 27.898 1.00 90.06 614 ASN A C 1
ATOM 4729 O O . ASN A 1 614 ? -24.266 -9.272 26.817 1.00 90.06 614 ASN A O 1
ATOM 4733 N N . ARG A 1 615 ? -25.313 -7.666 27.976 1.00 94.00 615 ARG A N 1
ATOM 4734 C CA . ARG A 1 615 ? -25.666 -6.826 26.830 1.00 94.00 615 ARG A CA 1
ATOM 4735 C C . ARG A 1 615 ? -25.282 -5.388 27.106 1.00 94.00 615 ARG A C 1
ATOM 4737 O O . ARG A 1 615 ? -25.652 -4.849 28.155 1.00 94.00 615 ARG A O 1
ATOM 4744 N N . THR A 1 616 ? -24.654 -4.754 26.129 1.00 97.19 616 THR A N 1
ATOM 4745 C CA . THR A 1 616 ? -24.303 -3.334 26.184 1.00 97.19 616 THR A CA 1
ATOM 4746 C C . THR A 1 616 ? -25.106 -2.585 25.143 1.00 97.19 616 THR A C 1
ATOM 4748 O O . THR A 1 616 ? -25.156 -2.984 23.987 1.00 97.19 616 THR A O 1
ATOM 4751 N N . THR A 1 617 ? -25.797 -1.520 25.545 1.00 97.69 617 THR A N 1
ATOM 4752 C CA . THR A 1 617 ? -26.502 -0.640 24.609 1.00 97.69 617 THR A CA 1
ATOM 4753 C C . THR A 1 617 ? -25.778 0.685 24.490 1.00 97.69 617 THR A C 1
ATOM 4755 O O . THR A 1 617 ? -25.669 1.416 25.473 1.00 97.69 617 THR A O 1
ATOM 4758 N N . PHE A 1 618 ? -25.358 1.001 23.276 1.00 97.69 618 PHE A N 1
ATOM 4759 C CA . PHE A 1 618 ? -24.768 2.270 22.889 1.00 97.69 618 PHE A CA 1
ATOM 4760 C C . PHE A 1 618 ? -25.842 3.141 22.235 1.00 97.69 618 PHE A C 1
ATOM 4762 O O . PHE A 1 618 ? -26.667 2.658 21.452 1.00 97.69 618 PHE A O 1
ATOM 4769 N N . VAL A 1 619 ? -25.877 4.418 22.602 1.00 97.88 619 VAL A N 1
ATOM 4770 C CA . VAL A 1 619 ? -26.806 5.402 22.045 1.00 97.88 619 VAL A CA 1
ATOM 4771 C C . VAL A 1 619 ? -26.010 6.395 21.219 1.00 97.88 619 VAL A C 1
ATOM 4773 O O . VAL A 1 619 ? -25.215 7.156 21.769 1.00 97.88 619 VAL A O 1
ATOM 4776 N N . PHE A 1 620 ? -26.258 6.395 19.918 1.00 97.81 620 PHE A N 1
ATOM 4777 C CA . PHE A 1 620 ? -25.609 7.270 18.951 1.00 97.81 620 PHE A CA 1
ATOM 4778 C C . PHE A 1 620 ? -26.579 8.366 18.518 1.00 97.81 620 PHE A C 1
ATOM 4780 O O . PHE A 1 620 ? -27.773 8.073 18.369 1.00 97.81 620 PHE A O 1
ATOM 4787 N N . PRO A 1 621 ? -26.113 9.606 18.303 1.00 97.00 621 PRO A N 1
ATOM 4788 C CA . PRO A 1 621 ? -26.921 10.588 17.590 1.00 97.00 621 PRO A CA 1
ATOM 4789 C C . PRO A 1 621 ? -27.284 10.051 16.207 1.00 97.00 621 PRO A C 1
ATOM 4791 O O . PRO A 1 621 ? -26.488 9.360 15.589 1.00 97.00 621 PRO A O 1
ATOM 4794 N N . ALA A 1 622 ? -28.498 10.317 15.733 1.00 94.12 622 ALA A N 1
ATOM 4795 C CA . ALA A 1 622 ? -28.874 9.979 14.364 1.00 94.12 622 ALA A CA 1
ATOM 4796 C C . ALA A 1 622 ? -28.020 10.759 13.359 1.00 94.12 622 ALA A C 1
ATOM 4798 O O . ALA A 1 622 ? -27.440 10.177 12.440 1.00 94.12 622 ALA A O 1
ATOM 4799 N N . ASP A 1 623 ? -27.896 12.061 13.599 1.00 91.38 623 ASP A N 1
ATOM 4800 C CA . ASP A 1 623 ? -27.002 12.939 12.859 1.00 91.38 623 ASP A CA 1
ATOM 4801 C C . ASP A 1 623 ? -25.553 12.469 13.054 1.00 91.38 623 ASP A C 1
ATOM 4803 O O . ASP A 1 623 ? -25.127 12.194 14.179 1.00 91.38 623 ASP A O 1
ATOM 4807 N N . GLY A 1 624 ? -24.808 12.344 11.956 1.00 87.69 624 GLY A N 1
ATOM 4808 C CA . GLY A 1 624 ? -23.432 11.832 11.949 1.00 87.69 624 GLY A CA 1
ATOM 4809 C C . GLY A 1 624 ? -23.301 10.312 11.802 1.00 87.69 624 GLY A C 1
ATOM 4810 O O . GLY A 1 624 ? -22.202 9.823 11.585 1.00 87.69 624 GLY A O 1
ATOM 4811 N N . THR A 1 625 ? -24.394 9.538 11.864 1.00 93.44 625 THR A N 1
ATOM 4812 C CA . THR A 1 625 ? -24.319 8.088 11.571 1.00 93.44 625 THR A CA 1
ATOM 4813 C C . THR A 1 625 ? -24.375 7.764 10.080 1.00 93.44 625 THR A C 1
ATOM 4815 O O . THR A 1 625 ? -24.121 6.623 9.712 1.00 93.44 625 THR A O 1
ATOM 4818 N N . GLY A 1 626 ? -24.799 8.700 9.227 1.00 91.50 626 GLY A N 1
ATOM 4819 C CA . GLY A 1 626 ? -25.001 8.458 7.790 1.00 91.50 626 GLY A CA 1
ATOM 4820 C C . GLY A 1 626 ? -26.153 7.497 7.448 1.00 91.50 626 GLY A C 1
ATOM 4821 O O . GLY A 1 626 ? -26.522 7.369 6.289 1.00 91.50 626 GLY A O 1
ATOM 4822 N N . VAL A 1 627 ? -26.787 6.849 8.435 1.00 92.62 627 VAL A N 1
ATOM 4823 C CA . VAL A 1 627 ? -27.806 5.805 8.202 1.00 92.62 627 VAL A CA 1
ATOM 4824 C C . VAL A 1 627 ? -29.070 6.358 7.535 1.00 92.62 627 VAL A C 1
ATOM 4826 O O . VAL A 1 627 ? -29.691 5.668 6.734 1.00 92.62 627 VAL A O 1
ATOM 4829 N N . ASP A 1 628 ? -29.461 7.596 7.848 1.00 90.31 628 ASP A N 1
ATOM 4830 C CA . ASP A 1 628 ? -30.678 8.207 7.287 1.00 90.31 628 ASP A CA 1
ATOM 4831 C C . ASP A 1 628 ? -30.513 8.647 5.834 1.00 90.31 628 ASP A C 1
ATOM 4833 O O . ASP A 1 628 ? -31.504 8.690 5.108 1.00 90.31 628 ASP A O 1
ATOM 4837 N N . THR A 1 629 ? -29.286 8.972 5.429 1.00 87.12 629 THR A N 1
ATOM 4838 C CA . THR A 1 629 ? -28.939 9.462 4.088 1.00 87.12 629 THR A CA 1
ATOM 4839 C C . THR A 1 629 ? -28.304 8.386 3.214 1.00 87.12 629 THR A C 1
ATOM 4841 O O . THR A 1 629 ? -28.014 8.648 2.053 1.00 87.12 629 THR A O 1
ATOM 4844 N N . ALA A 1 630 ? -28.101 7.180 3.748 1.00 87.38 630 ALA A N 1
ATOM 4845 C CA . ALA A 1 630 ? -27.568 6.068 2.984 1.00 87.38 630 ALA A CA 1
ATOM 4846 C C . ALA A 1 630 ? -28.538 5.666 1.850 1.00 87.38 630 ALA A C 1
ATOM 4848 O O . ALA A 1 630 ? -29.751 5.622 2.081 1.00 87.38 630 ALA A O 1
ATOM 4849 N N . PRO A 1 631 ? -28.022 5.315 0.661 1.00 80.06 631 PRO A N 1
ATOM 4850 C CA . PRO A 1 631 ? -28.831 4.913 -0.498 1.00 80.06 631 PRO A CA 1
ATOM 4851 C C . PRO A 1 631 ? -29.729 3.682 -0.265 1.00 80.06 631 PRO A C 1
ATOM 4853 O O . PRO A 1 631 ? -30.796 3.575 -0.864 1.00 80.06 631 PRO A O 1
ATOM 4856 N N . GLY A 1 632 ? -29.364 2.802 0.676 1.00 77.75 632 GLY A N 1
ATOM 4857 C CA . GLY A 1 632 ? -30.122 1.585 0.991 1.00 77.75 632 GLY A CA 1
ATOM 4858 C C . GLY A 1 632 ? -29.999 0.498 -0.086 1.00 77.75 632 GLY A C 1
ATOM 4859 O O . GLY A 1 632 ? -29.537 0.736 -1.192 1.00 77.75 632 GLY A O 1
ATOM 4860 N N . GLY A 1 633 ? -30.347 -0.741 0.261 1.00 79.75 633 GLY A N 1
ATOM 4861 C CA . GLY A 1 633 ? -30.476 -1.846 -0.690 1.00 79.75 633 GLY A CA 1
ATOM 4862 C C . GLY A 1 633 ? -31.770 -1.765 -1.494 1.00 79.75 633 GLY A C 1
ATOM 4863 O O . GLY A 1 633 ? -32.672 -0.991 -1.171 1.00 79.75 633 GLY A O 1
ATOM 4864 N N . SER A 1 634 ? -31.903 -2.633 -2.496 1.00 78.19 634 SER A N 1
ATOM 4865 C CA . SER A 1 634 ? -33.112 -2.752 -3.325 1.00 78.19 634 SER A CA 1
ATOM 4866 C C . SER A 1 634 ? -34.386 -3.079 -2.521 1.00 78.19 634 SER A C 1
ATOM 4868 O O . SER A 1 634 ? -35.500 -2.776 -2.950 1.00 78.19 634 SER A O 1
ATOM 4870 N N . ASP A 1 635 ? -34.241 -3.633 -1.315 1.00 82.38 635 ASP A N 1
ATOM 4871 C CA . ASP A 1 635 ? -35.315 -3.884 -0.349 1.00 82.38 635 ASP A CA 1
ATOM 4872 C C . ASP A 1 635 ? -35.568 -2.722 0.641 1.00 82.38 635 ASP A C 1
ATOM 4874 O O . ASP A 1 635 ? -36.438 -2.819 1.513 1.00 82.38 635 ASP A O 1
ATOM 4878 N N . GLY A 1 636 ? -34.832 -1.614 0.511 1.00 82.94 636 GLY A N 1
ATOM 4879 C CA . GLY A 1 636 ? -34.872 -0.447 1.395 1.00 82.94 636 GLY A CA 1
ATOM 4880 C C . GLY A 1 636 ? -34.137 -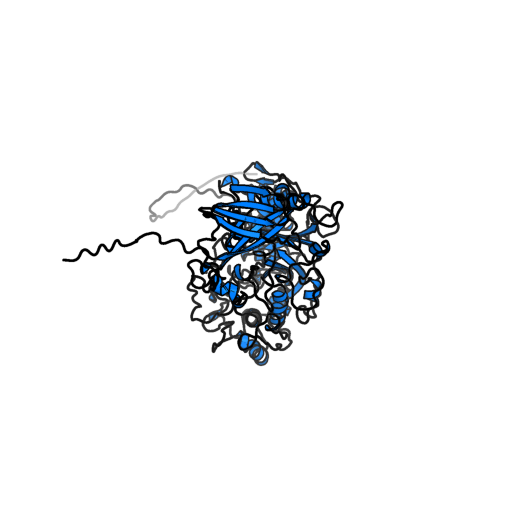0.636 2.728 1.00 82.94 636 GLY A C 1
ATOM 4881 O O . GLY A 1 636 ? -34.304 0.179 3.644 1.00 82.94 636 GLY A O 1
ATOM 4882 N N . SER A 1 637 ? -33.363 -1.715 2.883 1.00 89.81 637 SER A N 1
ATOM 4883 C CA . SER A 1 637 ? -32.544 -1.954 4.071 1.00 89.81 637 SER A CA 1
ATOM 4884 C C . SER A 1 637 ? -31.217 -1.192 4.013 1.00 89.81 637 SER A C 1
ATOM 4886 O O . SER A 1 637 ? -30.579 -1.068 2.973 1.00 89.81 637 SER A O 1
ATOM 4888 N N . VAL A 1 638 ? -30.758 -0.689 5.154 1.00 91.44 638 VAL A N 1
ATOM 4889 C CA . VAL A 1 638 ? -29.439 -0.072 5.315 1.00 91.44 638 VAL A CA 1
ATOM 4890 C C . VAL A 1 638 ? -28.609 -0.953 6.240 1.00 91.44 638 VAL A C 1
ATOM 4892 O O . VAL A 1 638 ? -29.040 -1.269 7.354 1.00 91.44 638 VAL A O 1
ATOM 4895 N N . ARG A 1 639 ? -27.402 -1.327 5.797 1.00 93.38 639 ARG A N 1
ATOM 4896 C CA . ARG A 1 639 ? -26.412 -2.016 6.635 1.00 93.38 639 ARG A CA 1
ATOM 4897 C C . ARG A 1 639 ? -25.746 -1.017 7.577 1.00 93.38 639 ARG A C 1
ATOM 4899 O O . ARG A 1 639 ? -25.061 -0.088 7.146 1.00 93.38 639 ARG A O 1
ATOM 4906 N N . VAL A 1 640 ? -25.947 -1.235 8.868 1.00 96.56 640 VAL A N 1
ATOM 4907 C CA . VAL A 1 640 ? -25.372 -0.454 9.960 1.00 96.56 640 VAL A CA 1
ATOM 4908 C C . VAL A 1 640 ? -24.231 -1.24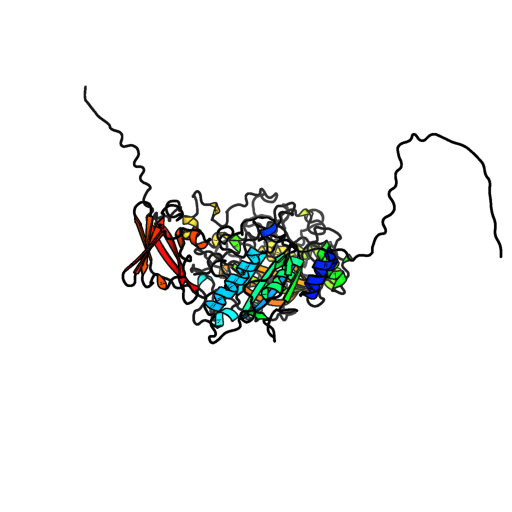8 10.580 1.00 96.56 640 VAL A C 1
ATOM 4910 O O . VAL A 1 640 ? -24.416 -2.396 10.988 1.00 96.56 640 VAL A O 1
ATOM 4913 N N . ARG A 1 641 ? -23.059 -0.624 10.670 1.00 97.19 641 ARG A N 1
ATOM 4914 C CA . ARG A 1 641 ? -21.857 -1.181 11.289 1.00 97.19 641 ARG A CA 1
ATOM 4915 C C . ARG A 1 641 ? -21.698 -0.649 12.701 1.00 97.19 641 ARG A C 1
ATOM 4917 O O . ARG A 1 641 ? -21.809 0.551 12.922 1.00 97.19 641 ARG A O 1
ATOM 4924 N N . PHE A 1 642 ? -21.363 -1.543 13.618 1.00 97.69 642 PHE A N 1
ATOM 4925 C CA . PHE A 1 642 ? -20.743 -1.251 14.902 1.00 97.69 642 PHE A CA 1
ATOM 4926 C C . PHE A 1 642 ? -19.273 -1.680 14.839 1.00 97.69 642 PHE A C 1
ATOM 4928 O O . PHE A 1 642 ? -18.980 -2.798 14.403 1.00 97.69 642 PHE A O 1
ATOM 4935 N N . LEU A 1 643 ? -18.369 -0.806 15.272 1.00 97.31 643 LEU A N 1
ATOM 4936 C CA . LEU A 1 643 ? -16.935 -1.066 15.369 1.00 97.31 643 LEU A CA 1
ATOM 4937 C C . LEU A 1 643 ? -16.427 -0.605 16.739 1.00 97.31 643 LEU A C 1
ATOM 4939 O O . LEU A 1 643 ? -16.840 0.444 17.230 1.00 97.31 643 LEU A O 1
ATOM 4943 N N . ALA A 1 644 ? -15.548 -1.389 17.354 1.00 97.00 644 ALA A N 1
ATOM 4944 C CA . ALA A 1 644 ? -14.840 -1.044 18.586 1.00 97.00 644 ALA A CA 1
ATOM 4945 C C . ALA A 1 644 ? -13.520 -1.829 18.687 1.00 97.00 644 ALA A C 1
ATOM 4947 O O . ALA A 1 644 ? -13.248 -2.689 17.848 1.00 97.00 644 ALA A O 1
ATOM 4948 N N . LYS A 1 645 ? -12.721 -1.582 19.730 1.00 96.19 645 LYS A N 1
ATOM 4949 C CA . LYS A 1 645 ? -11.551 -2.401 20.091 1.00 96.19 645 LYS A CA 1
ATOM 4950 C C . LYS A 1 645 ? -11.730 -3.007 21.485 1.00 96.19 645 LYS A C 1
ATOM 4952 O O . LYS A 1 645 ? -12.330 -2.392 22.366 1.00 96.19 645 LYS A O 1
ATOM 4957 N N . ARG A 1 646 ? -11.224 -4.221 21.697 1.00 96.00 646 ARG A N 1
ATOM 4958 C CA . ARG A 1 646 ? -11.117 -4.839 23.027 1.00 96.00 646 ARG A CA 1
ATOM 4959 C C . ARG A 1 646 ? -10.077 -4.109 23.877 1.00 96.00 646 ARG A C 1
ATOM 4961 O O . ARG A 1 646 ? -8.958 -3.911 23.415 1.00 96.00 646 ARG A O 1
ATOM 4968 N N . SER A 1 647 ? -10.406 -3.788 25.127 1.00 93.75 647 SER A N 1
ATOM 4969 C CA . SER A 1 647 ? -9.494 -3.065 26.031 1.00 93.75 647 SER A CA 1
ATOM 4970 C C . SER A 1 647 ? -8.274 -3.882 26.478 1.00 93.75 647 SER A C 1
ATOM 4972 O O . SER A 1 647 ? -7.243 -3.311 26.814 1.00 93.75 647 SER A O 1
ATOM 4974 N N . ASP A 1 648 ? -8.377 -5.211 26.491 1.00 93.00 648 ASP A N 1
ATOM 4975 C CA . ASP A 1 648 ? -7.338 -6.123 26.985 1.00 93.00 648 ASP A CA 1
ATOM 4976 C C . ASP A 1 648 ? -6.356 -6.604 25.908 1.00 93.00 648 ASP A C 1
ATOM 4978 O O . ASP A 1 648 ? -5.227 -6.974 26.220 1.00 93.00 648 ASP A O 1
ATOM 4982 N N . THR A 1 649 ? -6.789 -6.615 24.648 1.00 92.94 649 THR A N 1
ATOM 4983 C CA . THR A 1 649 ? -6.080 -7.248 23.523 1.00 92.94 649 THR A CA 1
ATOM 4984 C C . THR A 1 649 ? -5.918 -6.328 22.315 1.00 92.94 649 THR A C 1
ATOM 4986 O O . THR A 1 649 ? -5.202 -6.678 21.375 1.00 92.94 649 THR A O 1
ATOM 4989 N N . GLY A 1 650 ? -6.622 -5.191 22.281 1.00 93.19 650 GLY A N 1
ATOM 4990 C CA . GLY A 1 650 ? -6.715 -4.322 21.104 1.00 93.19 650 GLY A CA 1
ATOM 4991 C C . GLY A 1 650 ? -7.437 -4.969 19.915 1.00 93.19 650 GLY A C 1
ATOM 4992 O O . GLY A 1 650 ? -7.421 -4.425 18.813 1.00 93.19 650 GLY A O 1
ATOM 4993 N N . ARG A 1 651 ? -8.052 -6.148 20.096 1.00 95.94 651 ARG A N 1
ATOM 4994 C CA . ARG A 1 651 ? -8.705 -6.884 19.010 1.00 95.94 651 ARG A CA 1
ATOM 4995 C C . ARG A 1 651 ? -9.922 -6.110 18.488 1.00 95.94 651 ARG A C 1
ATOM 4997 O O . ARG A 1 651 ? -10.766 -5.728 19.304 1.00 95.94 651 ARG A O 1
ATOM 5004 N N . PRO A 1 652 ? -10.065 -5.910 17.164 1.00 96.44 652 PRO A N 1
ATOM 5005 C CA . PRO A 1 652 ? -11.253 -5.276 16.603 1.00 96.44 652 PRO A CA 1
ATOM 5006 C C . PRO A 1 652 ? -12.512 -6.076 16.936 1.00 96.44 652 PRO A C 1
ATOM 5008 O O . PRO A 1 652 ? -12.527 -7.294 16.788 1.00 96.44 652 PRO A O 1
ATOM 5011 N N . VAL A 1 653 ? -13.574 -5.390 17.337 1.00 96.94 653 VAL A N 1
ATOM 5012 C CA . VAL A 1 653 ? -14.915 -5.932 17.567 1.00 96.94 653 VAL A CA 1
ATOM 5013 C C . VAL A 1 653 ? -15.830 -5.351 16.503 1.00 96.94 653 VAL A C 1
ATOM 5015 O O . VAL A 1 653 ? -15.937 -4.131 16.380 1.00 96.94 653 VAL A O 1
ATOM 5018 N N . ARG A 1 654 ? -16.494 -6.207 15.729 1.00 96.31 654 ARG A N 1
ATOM 5019 C CA . ARG A 1 654 ? -17.306 -5.805 14.577 1.00 96.31 654 ARG A CA 1
ATOM 5020 C C . ARG A 1 654 ? -18.682 -6.436 14.663 1.00 96.31 654 ARG A C 1
ATOM 5022 O O . ARG A 1 654 ? -18.814 -7.607 14.979 1.00 96.31 654 ARG A O 1
ATOM 5029 N N . GLY A 1 655 ? -19.712 -5.660 14.363 1.00 96.38 655 GLY A N 1
ATOM 5030 C CA . GLY A 1 655 ? -21.069 -6.174 14.233 1.00 96.38 655 GLY A CA 1
ATOM 5031 C C . GLY A 1 655 ? -21.801 -5.459 13.115 1.00 96.38 655 GLY A C 1
ATOM 5032 O O . GLY A 1 655 ? -21.650 -4.249 12.954 1.00 96.38 655 GLY A O 1
ATOM 5033 N N . THR A 1 656 ? -22.597 -6.195 12.347 1.00 95.88 656 THR A N 1
ATOM 5034 C CA . THR A 1 656 ? -23.418 -5.625 11.273 1.00 95.88 656 THR A CA 1
ATOM 5035 C C . THR A 1 656 ? -24.872 -6.005 11.490 1.00 95.88 656 THR A C 1
ATOM 5037 O O . THR A 1 656 ? -25.178 -7.156 11.789 1.00 95.88 656 THR A O 1
ATOM 5040 N N . ALA A 1 657 ? -25.770 -5.039 11.334 1.00 96.12 657 ALA A N 1
ATOM 5041 C CA . ALA A 1 657 ? -27.205 -5.280 11.317 1.00 96.12 657 ALA A CA 1
ATOM 5042 C C . ALA A 1 657 ? -27.870 -4.482 10.206 1.00 96.12 657 ALA A C 1
ATOM 5044 O O . ALA A 1 657 ? -27.401 -3.416 9.819 1.00 96.12 657 ALA A O 1
ATOM 5045 N N . GLU A 1 658 ? -29.006 -4.979 9.743 1.00 93.94 658 GLU A N 1
ATOM 5046 C CA . GLU A 1 658 ? -29.843 -4.283 8.777 1.00 93.94 658 GLU A CA 1
ATOM 5047 C C . GLU A 1 658 ? -30.998 -3.575 9.478 1.00 93.94 658 GLU A C 1
ATOM 5049 O O . GLU A 1 658 ? -31.607 -4.091 10.423 1.00 93.94 658 GLU A O 1
ATOM 5054 N N . ILE A 1 659 ? -31.317 -2.376 9.000 1.00 93.25 659 ILE A N 1
ATOM 5055 C CA . ILE A 1 659 ? -32.505 -1.634 9.407 1.00 93.25 659 ILE A CA 1
ATOM 5056 C C . ILE A 1 659 ? -33.229 -1.120 8.168 1.00 93.25 659 ILE A C 1
ATOM 5058 O O . ILE A 1 659 ? -32.601 -0.626 7.241 1.00 93.25 659 ILE A O 1
ATOM 5062 N N . LEU A 1 660 ? -34.558 -1.208 8.148 1.00 87.06 660 LEU A N 1
ATOM 5063 C CA . LEU A 1 660 ? -35.343 -0.539 7.113 1.00 87.06 660 LEU A CA 1
ATOM 5064 C C . LEU A 1 660 ? -35.230 0.970 7.300 1.00 87.06 660 LEU A C 1
ATOM 5066 O O . LEU A 1 660 ? -35.475 1.471 8.406 1.00 87.06 660 LEU A O 1
ATOM 5070 N N . GLN A 1 661 ? -34.914 1.688 6.226 1.00 69.00 661 GLN A N 1
ATOM 5071 C CA . GLN A 1 661 ? -34.899 3.142 6.253 1.00 69.00 661 GLN A CA 1
ATOM 5072 C C . GLN A 1 661 ? -36.306 3.616 6.639 1.00 69.00 661 GLN A C 1
ATOM 5074 O O . GLN A 1 661 ? -37.301 3.364 5.952 1.00 69.00 661 GLN A O 1
ATOM 5079 N N . THR A 1 662 ? -36.440 4.246 7.808 1.00 58.09 662 THR A N 1
ATOM 5080 C CA . THR A 1 662 ? -37.721 4.838 8.183 1.00 58.09 662 THR A CA 1
ATOM 5081 C C . THR A 1 662 ? -37.948 6.002 7.241 1.00 58.09 662 THR A C 1
ATOM 5083 O O . THR A 1 662 ? -37.272 7.014 7.399 1.00 58.09 662 THR A O 1
ATOM 5086 N N . ALA A 1 663 ? -38.868 5.849 6.279 1.00 43.25 663 ALA A N 1
ATOM 5087 C CA . ALA A 1 663 ? -39.281 6.920 5.378 1.00 43.25 663 ALA A CA 1
ATOM 5088 C C . ALA A 1 663 ? -39.388 8.216 6.181 1.00 43.25 663 ALA A C 1
ATOM 5090 O O . ALA A 1 663 ? -40.215 8.309 7.100 1.00 43.25 663 ALA A O 1
ATOM 5091 N N . SER A 1 664 ? -38.500 9.170 5.895 1.00 40.78 664 SER A N 1
ATOM 5092 C CA . SER A 1 664 ? -38.512 10.463 6.554 1.00 40.78 664 SER A CA 1
ATOM 5093 C C . SER A 1 664 ? -39.924 11.016 6.385 1.00 40.78 664 SER A C 1
ATOM 5095 O O . SER A 1 664 ? -40.474 11.135 5.287 1.00 40.78 664 SER A O 1
ATOM 5097 N N . GLY A 1 665 ? -40.607 11.181 7.515 1.00 32.97 665 GLY A N 1
ATOM 5098 C CA . GLY A 1 665 ? -42.008 11.541 7.517 1.00 32.97 665 GLY A CA 1
ATOM 5099 C C . GLY A 1 665 ? -42.162 12.895 6.850 1.00 32.97 665 GLY A C 1
ATOM 5100 O O . GLY A 1 665 ? -41.874 13.917 7.465 1.00 32.97 665 GLY A O 1
ATOM 5101 N N . ASN A 1 666 ? -42.704 12.912 5.634 1.00 29.67 666 ASN A N 1
ATOM 5102 C CA . ASN A 1 666 ? -43.251 14.106 5.005 1.00 29.67 666 ASN A CA 1
ATOM 5103 C C . ASN A 1 666 ? -44.556 14.491 5.742 1.00 29.67 666 ASN A C 1
ATOM 5105 O O . ASN A 1 666 ? -45.673 14.435 5.223 1.00 29.67 666 ASN A O 1
ATOM 5109 N N . ALA A 1 667 ? -44.438 14.804 7.034 1.00 36.84 667 ALA A N 1
ATOM 5110 C CA . ALA A 1 667 ? -45.511 15.262 7.899 1.00 36.84 667 ALA A CA 1
ATOM 5111 C C . ALA A 1 667 ? -45.670 16.773 7.703 1.00 36.84 667 ALA A C 1
ATOM 5113 O O . ALA A 1 667 ? -45.319 17.566 8.570 1.00 36.84 667 ALA A O 1
ATOM 5114 N N . GLY A 1 668 ? -46.178 17.166 6.531 1.00 35.19 668 GLY A N 1
ATOM 5115 C CA . GLY A 1 668 ? -46.089 18.562 6.109 1.00 35.19 668 GLY A CA 1
ATOM 5116 C C . GLY A 1 668 ? -47.228 19.155 5.294 1.00 35.19 668 GLY A C 1
ATOM 5117 O O . GLY A 1 668 ? -47.165 20.349 5.061 1.00 35.19 668 GLY A O 1
ATOM 5118 N N . GLN A 1 669 ? -48.282 18.435 4.882 1.00 32.12 669 GLN A N 1
ATOM 5119 C CA . GLN A 1 669 ? -49.501 19.098 4.374 1.00 32.12 669 GLN A CA 1
ATOM 5120 C C . GLN A 1 669 ? -50.723 18.163 4.328 1.00 32.12 669 GLN A C 1
ATOM 5122 O O . GLN A 1 669 ? -51.154 17.675 3.285 1.00 32.12 669 GLN A O 1
ATOM 5127 N N . LYS A 1 670 ? -51.383 17.962 5.478 1.00 32.62 670 LYS A N 1
ATOM 5128 C CA . LYS A 1 670 ? -52.810 17.597 5.464 1.00 32.62 670 LYS A CA 1
ATOM 5129 C C . LYS A 1 670 ? -53.606 18.818 5.005 1.00 32.62 670 LYS A C 1
ATOM 5131 O O . LYS A 1 670 ? -53.972 19.675 5.808 1.00 32.62 670 LYS A O 1
ATOM 5136 N N . GLY A 1 671 ? -53.893 18.880 3.707 1.00 30.84 671 GLY A N 1
ATOM 5137 C CA . GLY A 1 671 ? -54.880 19.797 3.151 1.00 30.84 671 GLY A CA 1
ATOM 5138 C C . GLY A 1 671 ? -56.231 19.609 3.845 1.00 30.84 671 GLY A C 1
ATOM 5139 O O . GLY A 1 671 ? -56.925 18.613 3.641 1.00 30.84 671 GLY A O 1
ATOM 5140 N N . LYS A 1 672 ? -56.627 20.587 4.667 1.00 34.41 672 LYS A N 1
ATOM 5141 C CA . LYS A 1 672 ? -58.015 20.768 5.105 1.00 34.41 672 LYS A CA 1
ATOM 5142 C C . LYS A 1 672 ? -58.883 21.025 3.867 1.00 34.41 672 LYS A C 1
ATOM 5144 O O . LYS A 1 672 ? -59.066 22.170 3.468 1.00 34.41 672 LYS A O 1
ATOM 5149 N N . LYS A 1 673 ? -59.484 19.985 3.285 1.00 32.00 673 LYS A N 1
ATOM 5150 C CA . LYS A 1 673 ? -60.680 20.154 2.448 1.00 32.00 673 LYS A CA 1
ATOM 5151 C C . LYS A 1 673 ? -61.909 20.189 3.350 1.00 32.00 673 LYS A C 1
ATOM 5153 O O . LYS A 1 673 ? -62.528 19.172 3.642 1.00 32.00 673 LYS A O 1
ATOM 5158 N N . GLY A 1 674 ? -62.256 21.394 3.794 1.00 32.12 674 GLY A N 1
ATOM 5159 C CA . GLY A 1 674 ? -63.614 21.701 4.221 1.00 32.12 674 GLY A CA 1
ATOM 5160 C C . GLY A 1 674 ? -64.504 21.838 2.988 1.00 32.12 674 GLY A C 1
ATOM 5161 O O . GLY A 1 674 ? -64.439 22.847 2.298 1.00 32.12 674 GLY A O 1
ATOM 5162 N N . GLN A 1 675 ? -65.342 20.839 2.713 1.00 32.19 675 GLN A N 1
ATOM 5163 C CA . GLN A 1 675 ? -66.518 21.015 1.862 1.00 32.19 675 GLN A CA 1
ATOM 5164 C C . GLN A 1 675 ? -67.686 21.473 2.742 1.00 32.19 675 GLN A C 1
ATOM 5166 O O . GLN A 1 675 ? -68.258 20.686 3.495 1.00 32.19 675 GLN A O 1
ATOM 5171 N N . LYS A 1 676 ? -68.062 22.750 2.625 1.00 33.22 676 LYS A N 1
ATOM 5172 C CA . LYS A 1 676 ? -69.432 23.204 2.888 1.00 33.22 676 LYS A CA 1
ATOM 5173 C C . LYS A 1 676 ? -70.122 23.374 1.539 1.00 33.22 676 LYS A C 1
ATOM 5175 O O . LYS A 1 676 ? -69.627 24.093 0.680 1.00 33.22 676 LYS A O 1
ATOM 5180 N N . LYS A 1 677 ? -71.249 22.681 1.384 1.00 34.09 677 LYS A N 1
ATOM 5181 C CA . LYS A 1 677 ? -72.217 22.875 0.305 1.00 34.09 677 LYS A CA 1
ATOM 5182 C C . LYS A 1 677 ? -72.835 24.275 0.400 1.00 34.09 677 LYS A C 1
ATOM 5184 O O . LYS A 1 677 ? -73.369 24.614 1.457 1.00 34.09 677 LYS A O 1
ATOM 5189 N N . SER A 1 678 ? -72.843 24.992 -0.717 1.00 33.88 678 SER A N 1
ATOM 5190 C CA . SER A 1 678 ? -73.993 25.743 -1.238 1.00 33.88 678 SER A CA 1
ATOM 5191 C C . SER A 1 678 ? -73.840 25.852 -2.743 1.00 33.88 678 SER A C 1
ATOM 5193 O O . SER A 1 678 ? -72.756 26.335 -3.143 1.00 33.88 678 SER A O 1
#

pLDDT: mean 82.15, std 18.67, range [24.61, 98.88]

Foldseek 3Di:
DDDDDYDDDDDDDDDDDDDDDDDDDPDDDDDPDDDLLLLLVVLLQQFDDVSLVVNCVPPNFAAWPVVVVDDFCDLLNQLLALPSALVAADQDAPASQGDFQFKKKKFFKAFQDDPALADFPVLLVLLLQLVVLLSRTFHSHQATKRKFKFFFQLLQVSDPAAFFCLQAAPDPDDPNRHQFQVNLCVPPLQADPPFDAAGDNGGMMMMMGHNGSSNVSQSLQQQQFHWGQHPNDIDHGPHHCFNTIAGPDPDGHTDRAPPRMFMFGWWLVSLQSCLVPQAPDHQVLAPPDRCLGASLNAHDQALQQAADVVQLFAAQQFAFADDTGSFQFGNWWKKKWFKKFFLSVCSSVVDDQLLQCCLAQNNPDDCCCQNRHRVNQRRHSAGQQAGLDFQVDPHHLLVCQQVRCVPVVAGYQSSLLNLLWAASLVRGDPQRCQQQPPAPRQVLRSHPDDPDPPPNPPPGPNTGGQKRWSKGWGCRPSGTIIGTMIGGNHNCSSSQSSSSSSQAWHWSVSRVDDDSRIRGDHGHDDDPRYHRVNRMYIHYMGMTIGGRSLQRRSHDSHFAEWEWDWDDDPQKIKIKTAQDDPLQFDPPFKFKAQPSSVSSVFHFDFPDWDDDPRMIIGITGNPRRCQLRRSATPVQKTKMKIWTAGPGGRGIYIYIDIDRNPPPDPPDDPPPPDDDDD